Protein AF-0000000076683425 (afdb_homodimer)

pLDDT: mean 93.05, std 12.5, range [27.7, 98.88]

Radius of gyration: 21.86 Å; Cα contacts (8 Å, |Δi|>4): 918; chains: 2; bounding box: 67×60×45 Å

Foldseek 3Di:
DPPPVVPPPPQDPVRVVVVVCLVPQDDDPLLVVLQVVCVVVVHDAFGSVVLQVLLVLLLVLQPPDDDAEEEEEEGLSLQNNVVSNVNNHDLRAAYEYEALDVVSVVSNVVSCVVVVNDCVRYHYDNDHQLVCLQVADFQHYQEYEDEDQLQCLVSNCVSCVRNHHQQHKYKHQQLCVLVCLVPPVDDDPRSVSSVVNVVVVPVDPQWDWDWDPGRSIMIMITGD/DPPPVVPPPPQDPVRVVVVVCLVPQDDDPLLVVLQVVCVVVVFDAFTSVVLQVLLVLLLVLQPPDPDAEEEEEEGLSLQNSVVSNVNNHDLRAAYEYEALDVVSVVSNVVSCVVVVNDCVRYHYDNDHQLVCLQVADFQHYQEYEDADQLQCLVSNCVSCVRNHHQQHKYKHQQLCVLVCLVPPVDDDPRSVSSVVNVVVVPVDPQWDWDWDPGRSIMIMITGD

Nearest PDB structures (foldseek):
  3dr5-assembly1_A-2  TM=9.544E-01  e=5.407E-27  Corynebacterium glutamicum
  5x7f-assembly1_A-2  TM=9.472E-01  e=1.897E-19  Mycobacterium tuberculosis H37Rv
  2avd-assembly1_B  TM=8.704E-01  e=2.324E-13  Homo sapiens
  4pca-assembly2_B  TM=8.537E-01  e=5.238E-12  Anaplasma phagocytophilum str. HGE1
  3tfw-assembly1_B-2  TM=8.053E-01  e=3.882E-12  Klebsiella pneumoniae subsp. pneumoniae MGH 78578

Structure (mmCIF, N/CA/C/O backbone):
data_AF-0000000076683425-model_v1
#
loop_
_entity.id
_entity.type
_entity.pdbx_description
1 polymer Methyltransferase
#
loop_
_atom_site.group_PDB
_atom_site.id
_atom_site.type_symbol
_atom_site.label_atom_id
_atom_site.label_alt_id
_atom_site.label_comp_id
_atom_site.label_asym_id
_atom_site.label_entity_id
_atom_site.label_seq_id
_atom_site.pdbx_PDB_ins_code
_atom_site.Cartn_x
_atom_site.Cartn_y
_atom_site.Cartn_z
_atom_site.occupancy
_atom_site.B_iso_or_equiv
_atom_site.auth_seq_id
_atom_site.auth_comp_id
_atom_site.auth_asym_id
_atom_site.auth_atom_id
_atom_site.pdbx_PDB_model_num
ATOM 1 N N . MET A 1 1 ? 45.094 -13.312 11.539 1 27.7 1 MET A N 1
ATOM 2 C CA . MET A 1 1 ? 43.656 -13.242 11.758 1 27.7 1 MET A CA 1
ATOM 3 C C . MET A 1 1 ? 43.062 -12.031 11.055 1 27.7 1 MET A C 1
ATOM 5 O O . MET A 1 1 ? 43.281 -10.891 11.469 1 27.7 1 MET A O 1
ATOM 9 N N . SER A 1 2 ? 43.031 -12.062 9.648 1 34.56 2 SER A N 1
ATOM 10 C CA . SER A 1 2 ? 42.625 -11.047 8.68 1 34.56 2 SER A CA 1
ATOM 11 C C . SER A 1 2 ? 41.188 -10.57 8.914 1 34.56 2 SER A C 1
ATOM 13 O O . SER A 1 2 ? 40.25 -11.375 8.883 1 34.56 2 SER A O 1
ATOM 15 N N . ASP A 1 3 ? 41 -9.578 9.742 1 36.38 3 ASP A N 1
ATOM 16 C CA . ASP A 1 3 ? 39.75 -8.891 10 1 36.38 3 ASP A CA 1
ATOM 17 C C . ASP A 1 3 ? 39.125 -8.383 8.695 1 36.38 3 ASP A C 1
ATOM 19 O O . ASP A 1 3 ? 39.625 -7.426 8.102 1 36.38 3 ASP A O 1
ATOM 23 N N . THR A 1 4 ? 38.781 -9.32 7.703 1 32.97 4 THR A N 1
ATOM 24 C CA . THR A 1 4 ? 37.969 -8.93 6.551 1 32.97 4 THR A CA 1
ATOM 25 C C . THR A 1 4 ? 36.812 -8.047 6.984 1 32.97 4 THR A C 1
ATOM 27 O O . THR A 1 4 ? 35.812 -8.547 7.512 1 32.97 4 THR A O 1
ATOM 30 N N . SER A 1 5 ? 37.094 -6.887 7.582 1 37.28 5 SER A N 1
ATOM 31 C CA . SER A 1 5 ? 36.094 -5.832 7.746 1 37.28 5 SER A CA 1
ATOM 32 C C . SER A 1 5 ? 35.219 -5.684 6.5 1 37.28 5 SER A C 1
ATOM 34 O O . SER A 1 5 ? 35.688 -5.211 5.465 1 37.28 5 SER A O 1
ATOM 36 N N . SER A 1 6 ? 34.406 -6.688 6.07 1 38.97 6 SER A N 1
ATOM 37 C CA . SER A 1 6 ? 33.438 -6.605 4.977 1 38.97 6 SER A CA 1
ATOM 38 C C . SER A 1 6 ? 32.781 -5.23 4.91 1 38.97 6 SER A C 1
ATOM 40 O O . SER A 1 6 ? 32.125 -4.809 5.859 1 38.97 6 SER A O 1
ATOM 42 N N . SER A 1 7 ? 33.219 -4.25 4.406 1 40.5 7 SER A N 1
ATOM 43 C CA . SER A 1 7 ? 32.875 -2.877 4.082 1 40.5 7 SER A CA 1
ATOM 44 C C . SER A 1 7 ? 31.453 -2.809 3.5 1 40.5 7 SER A C 1
ATOM 46 O O . SER A 1 7 ? 31.281 -2.814 2.279 1 40.5 7 SER A O 1
ATOM 48 N N . SER A 1 8 ? 30.422 -3.518 4.043 1 48.5 8 SER A N 1
ATOM 49 C CA . SER A 1 8 ? 29.078 -3.42 3.518 1 48.5 8 SER A CA 1
ATOM 50 C C . SER A 1 8 ? 28.625 -1.966 3.396 1 48.5 8 SER A C 1
ATOM 52 O O . SER A 1 8 ? 28.875 -1.16 4.297 1 48.5 8 SER A O 1
ATOM 54 N N . SER A 1 9 ? 28.641 -1.441 2.301 1 58.06 9 SER A N 1
ATOM 55 C CA . SER A 1 9 ? 28.156 -0.101 1.986 1 58.06 9 SER A CA 1
ATOM 56 C C . SER A 1 9 ? 27.031 0.313 2.92 1 58.06 9 SER A C 1
ATOM 58 O O . SER A 1 9 ? 26.188 -0.508 3.277 1 58.06 9 SER A O 1
ATOM 60 N N . PRO A 1 10 ? 27.156 1.441 3.656 1 67.38 10 PRO A N 1
ATOM 61 C CA . PRO A 1 10 ? 26.141 1.925 4.598 1 67.38 10 PRO A CA 1
ATOM 62 C C . PRO A 1 10 ? 24.719 1.801 4.051 1 67.38 10 PRO A C 1
ATOM 64 O O . PRO A 1 10 ? 24.484 2.064 2.867 1 67.38 10 PRO A O 1
ATOM 67 N N . LEU A 1 11 ? 23.891 1.021 4.73 1 78.12 11 LEU A N 1
ATOM 68 C CA . LEU A 1 11 ? 22.469 0.878 4.406 1 78.12 11 LEU A CA 1
ATOM 69 C C . LEU A 1 11 ? 21.828 2.24 4.164 1 78.12 11 LEU A C 1
ATOM 71 O O . LEU A 1 11 ? 22.094 3.193 4.902 1 78.12 11 LEU A O 1
ATOM 75 N N . THR A 1 12 ? 21.156 2.375 2.975 1 91.44 12 THR A N 1
ATOM 76 C CA . THR A 1 12 ? 20.359 3.58 2.787 1 91.44 12 THR A CA 1
ATOM 77 C C . THR A 1 12 ? 19.203 3.615 3.773 1 91.44 12 THR A C 1
ATOM 79 O O . THR A 1 12 ? 18.891 2.611 4.418 1 91.44 12 THR A O 1
ATOM 82 N N . ALA A 1 13 ? 18.578 4.789 3.984 1 92.81 13 ALA A N 1
ATOM 83 C CA . ALA A 1 13 ? 17.391 4.93 4.824 1 92.81 13 ALA A CA 1
ATOM 84 C C . ALA A 1 13 ? 16.297 3.969 4.387 1 92.81 13 ALA A C 1
ATOM 86 O O . ALA A 1 13 ? 15.625 3.361 5.227 1 92.81 13 ALA A O 1
ATOM 87 N N . LEU A 1 14 ? 16.141 3.795 3.105 1 95 14 LEU A N 1
ATOM 88 C CA . LEU A 1 14 ? 15.133 2.893 2.564 1 95 14 LEU A CA 1
ATOM 89 C C . LEU A 1 14 ? 15.438 1.446 2.943 1 95 14 LEU A C 1
ATOM 91 O O . LEU A 1 14 ? 14.547 0.708 3.363 1 95 14 LEU A O 1
ATOM 95 N N . ASP A 1 15 ? 16.703 1.072 2.828 1 95.81 15 ASP A N 1
ATOM 96 C CA . ASP A 1 15 ? 17.109 -0.28 3.201 1 95.81 15 ASP A CA 1
ATOM 97 C C . ASP A 1 15 ? 16.859 -0.537 4.688 1 95.81 15 ASP A C 1
ATOM 99 O O . ASP A 1 15 ? 16.453 -1.633 5.074 1 95.81 15 ASP A O 1
ATOM 103 N N . ALA A 1 16 ? 17.172 0.478 5.445 1 95.69 16 ALA A N 1
ATOM 104 C CA . ALA A 1 16 ? 16.969 0.351 6.887 1 95.69 16 ALA A CA 1
ATOM 105 C C . ALA A 1 16 ? 15.5 0.117 7.219 1 95.69 16 ALA A C 1
ATOM 107 O O . ALA A 1 16 ? 15.172 -0.718 8.062 1 95.69 16 ALA A O 1
ATOM 108 N N . VAL A 1 17 ? 14.594 0.808 6.582 1 97.75 17 VAL A N 1
ATOM 109 C CA . VAL A 1 17 ? 13.156 0.637 6.793 1 97.75 17 VAL A CA 1
ATOM 110 C C . VAL A 1 17 ? 12.75 -0.789 6.43 1 97.75 17 VAL A C 1
ATOM 112 O O . VAL A 1 17 ? 12.078 -1.468 7.215 1 97.75 17 VAL A O 1
ATOM 115 N N . VAL A 1 18 ? 13.172 -1.247 5.309 1 97.81 18 VAL A N 1
ATOM 116 C CA . VAL A 1 18 ? 12.781 -2.564 4.816 1 97.81 18 VAL A CA 1
ATOM 117 C C . VAL A 1 18 ? 13.312 -3.645 5.758 1 97.81 18 VAL A C 1
ATOM 119 O O . VAL A 1 18 ? 12.586 -4.582 6.105 1 97.81 18 VAL A O 1
ATOM 122 N N . GLN A 1 19 ? 14.562 -3.523 6.117 1 96.75 19 GLN A N 1
ATOM 123 C CA . GLN A 1 19 ? 15.156 -4.488 7.043 1 96.75 19 GLN A CA 1
ATOM 124 C C . GLN A 1 19 ? 14.383 -4.535 8.359 1 96.75 19 GLN A C 1
ATOM 126 O O . GLN A 1 19 ? 14.062 -5.613 8.859 1 96.75 19 GLN A O 1
ATOM 131 N N . HIS A 1 20 ? 14.07 -3.393 8.875 1 97.56 20 HIS A N 1
ATOM 132 C CA . HIS A 1 20 ? 13.336 -3.307 10.133 1 97.56 20 HIS A CA 1
ATOM 133 C C . HIS A 1 20 ? 11.953 -3.945 10.016 1 97.56 20 HIS A C 1
ATOM 135 O O . HIS A 1 20 ? 11.562 -4.754 10.852 1 97.56 20 HIS A O 1
ATOM 141 N N . VAL A 1 21 ? 11.242 -3.611 9 1 98.38 21 VAL A N 1
ATOM 142 C CA . VAL A 1 21 ? 9.875 -4.082 8.805 1 98.38 21 VAL A CA 1
ATOM 143 C C . VAL A 1 21 ? 9.867 -5.598 8.641 1 98.38 21 VAL A C 1
ATOM 145 O O . VAL A 1 21 ? 9.07 -6.293 9.281 1 98.38 21 VAL A O 1
ATOM 148 N N . ASN A 1 22 ? 10.781 -6.117 7.844 1 98.06 22 ASN A N 1
ATOM 149 C CA . ASN A 1 22 ? 10.805 -7.559 7.637 1 98.06 22 ASN A CA 1
ATOM 150 C C . ASN A 1 22 ? 11.195 -8.305 8.914 1 98.06 22 ASN A C 1
ATOM 152 O O . ASN A 1 22 ? 10.695 -9.398 9.172 1 98.06 22 ASN A O 1
ATOM 156 N N . ALA A 1 23 ? 12.016 -7.711 9.672 1 96.94 23 ALA A N 1
ATOM 157 C CA . ALA A 1 23 ? 12.492 -8.359 10.891 1 96.94 23 ALA A CA 1
ATOM 158 C C . ALA A 1 23 ? 11.422 -8.359 11.977 1 96.94 23 ALA A C 1
ATOM 160 O O . ALA A 1 23 ? 11.398 -9.234 12.844 1 96.94 23 ALA A O 1
ATOM 161 N N . THR A 1 24 ? 10.445 -7.418 11.891 1 97.38 24 THR A N 1
ATOM 162 C CA . THR A 1 24 ? 9.578 -7.215 13.047 1 97.38 24 THR A CA 1
ATOM 163 C C . THR A 1 24 ? 8.117 -7.477 12.68 1 97.38 24 THR A C 1
ATOM 165 O O . THR A 1 24 ? 7.238 -7.391 13.539 1 97.38 24 THR A O 1
ATOM 168 N N . THR A 1 25 ? 7.809 -7.758 11.453 1 97.56 25 THR A N 1
ATOM 169 C CA . THR A 1 25 ? 6.445 -8.109 11.055 1 97.56 25 THR A CA 1
ATOM 170 C C . THR A 1 25 ? 6.09 -9.516 11.547 1 97.56 25 THR A C 1
ATOM 172 O O . THR A 1 25 ? 6.77 -10.484 11.219 1 97.56 25 THR A O 1
ATOM 175 N N . PRO A 1 26 ? 5.074 -9.602 12.32 1 94.62 26 PRO A N 1
ATOM 176 C CA . PRO A 1 26 ? 4.688 -10.922 12.812 1 94.62 26 PRO A CA 1
ATOM 177 C C . PRO A 1 26 ? 4.266 -11.875 11.695 1 94.62 26 PRO A C 1
ATOM 179 O O . PRO A 1 26 ? 3.643 -11.445 10.719 1 94.62 26 PRO A O 1
ATOM 182 N N . GLN A 1 27 ? 4.684 -13.094 11.867 1 94.5 27 GLN A N 1
ATOM 183 C CA . GLN A 1 27 ? 4.277 -14.156 10.961 1 94.5 27 GLN A CA 1
ATOM 184 C C . GLN A 1 27 ? 3.621 -15.305 11.719 1 94.5 27 GLN A C 1
ATOM 186 O O . GLN A 1 27 ? 4.09 -15.695 12.789 1 94.5 27 GLN A O 1
ATOM 191 N N . SER A 1 28 ? 2.541 -15.844 11.164 1 95 28 SER A N 1
ATOM 192 C CA . SER A 1 28 ? 1.916 -17.016 11.773 1 95 28 SER A CA 1
ATOM 193 C C . SER A 1 28 ? 2.803 -18.25 11.641 1 95 28 SER A C 1
ATOM 195 O O . SER A 1 28 ? 3.684 -18.297 10.773 1 95 28 SER A O 1
ATOM 197 N N . ASP A 1 29 ? 2.512 -19.234 12.445 1 96.44 29 ASP A N 1
ATOM 198 C CA . ASP A 1 29 ? 3.244 -20.484 12.352 1 96.44 29 ASP A CA 1
ATOM 199 C C . ASP A 1 29 ? 3.045 -21.141 10.984 1 96.44 29 ASP A C 1
ATOM 201 O O . ASP A 1 29 ? 3.982 -21.719 10.422 1 96.44 29 ASP A O 1
ATOM 205 N N . ALA A 1 30 ? 1.795 -21.062 10.523 1 96.94 30 ALA A N 1
ATOM 206 C CA . ALA A 1 30 ? 1.482 -21.672 9.234 1 96.94 30 ALA A CA 1
ATOM 207 C C . ALA A 1 30 ? 2.309 -21.031 8.117 1 96.94 30 ALA A C 1
ATOM 209 O O . ALA A 1 30 ? 2.85 -21.734 7.262 1 96.94 30 ALA A O 1
ATOM 210 N N . ILE A 1 31 ? 2.471 -19.734 8.156 1 97.62 31 ILE A N 1
ATOM 211 C CA . ILE A 1 31 ? 3.262 -19.031 7.148 1 97.62 31 ILE A CA 1
ATOM 212 C C . ILE A 1 31 ? 4.734 -19.406 7.297 1 97.62 31 ILE A C 1
ATOM 214 O O . ILE A 1 31 ? 5.414 -19.672 6.309 1 97.62 31 ILE A O 1
ATOM 218 N N . GLY A 1 32 ? 5.227 -19.438 8.531 1 97.25 32 GLY A N 1
ATOM 219 C CA . GLY A 1 32 ? 6.605 -19.844 8.766 1 97.25 32 GLY A CA 1
ATOM 220 C C . GLY A 1 32 ? 6.93 -21.219 8.195 1 97.25 32 GLY A C 1
ATOM 221 O O . GLY A 1 32 ? 7.957 -21.391 7.535 1 97.25 32 GLY A O 1
ATOM 222 N N . ARG A 1 33 ? 6.047 -22.172 8.375 1 96.94 33 ARG A N 1
ATOM 223 C CA . ARG A 1 33 ? 6.238 -23.516 7.859 1 96.94 33 ARG A CA 1
ATOM 224 C C . ARG A 1 33 ? 6.227 -23.531 6.336 1 96.94 33 ARG A C 1
ATOM 226 O O . ARG A 1 33 ? 7.031 -24.234 5.711 1 96.94 33 ARG A O 1
ATOM 233 N N . ALA A 1 34 ? 5.27 -22.797 5.801 1 97.31 34 ALA A N 1
ATOM 234 C CA . ALA A 1 34 ? 5.172 -22.734 4.344 1 97.31 34 ALA A CA 1
ATOM 235 C C . ALA A 1 34 ? 6.438 -22.141 3.736 1 97.31 34 ALA A C 1
ATOM 237 O O . ALA A 1 34 ? 6.918 -22.609 2.699 1 97.31 34 ALA A O 1
ATOM 238 N N . VAL A 1 35 ? 7.004 -21.141 4.328 1 97.38 35 VAL A N 1
ATOM 239 C CA . VAL A 1 35 ? 8.227 -20.484 3.861 1 97.38 35 VAL A CA 1
ATOM 240 C C . VAL A 1 35 ? 9.391 -21.469 3.912 1 97.38 35 VAL A C 1
ATOM 242 O O . VAL A 1 35 ? 10.188 -21.547 2.973 1 97.38 35 VAL A O 1
ATOM 245 N N . GLU A 1 36 ? 9.477 -22.188 4.988 1 96.44 36 GLU A N 1
ATOM 246 C CA . GLU A 1 36 ? 10.531 -23.188 5.125 1 96.44 36 GLU A CA 1
ATOM 247 C C . GLU A 1 36 ? 10.422 -24.25 4.047 1 96.44 36 GLU A C 1
ATOM 249 O O . GLU A 1 36 ? 11.422 -24.641 3.438 1 96.44 36 GLU A O 1
ATOM 254 N N . SER A 1 37 ? 9.172 -24.719 3.848 1 95.31 37 SER A N 1
ATOM 255 C CA . SER A 1 37 ? 8.945 -25.719 2.801 1 95.31 37 SER A CA 1
ATOM 256 C C . SER A 1 37 ? 9.336 -25.172 1.431 1 95.31 37 SER A C 1
ATOM 258 O O . SER A 1 37 ? 9.992 -25.859 0.646 1 95.31 37 SER A O 1
ATOM 260 N N . ALA A 1 38 ? 8.906 -23.953 1.151 1 95.94 38 ALA A N 1
ATOM 261 C CA . ALA A 1 38 ? 9.242 -23.312 -0.124 1 95.94 38 ALA A CA 1
ATOM 262 C C . ALA A 1 38 ? 10.758 -23.25 -0.319 1 95.94 38 ALA A C 1
ATOM 264 O O . ALA A 1 38 ? 11.266 -23.516 -1.412 1 95.94 38 ALA A O 1
ATOM 265 N N . ARG A 1 39 ? 11.445 -22.891 0.716 1 95.44 39 ARG A N 1
ATOM 266 C CA . ARG A 1 39 ? 12.906 -22.812 0.674 1 95.44 39 ARG A CA 1
ATOM 267 C C . ARG A 1 39 ? 13.523 -24.156 0.336 1 95.44 39 ARG A C 1
ATOM 269 O O . ARG A 1 39 ? 14.445 -24.25 -0.481 1 95.44 39 ARG A O 1
ATOM 276 N N . GLU A 1 40 ? 13.055 -25.156 0.92 1 95.06 40 GLU A N 1
ATOM 277 C CA . GLU A 1 40 ? 13.539 -26.516 0.686 1 95.06 40 GLU A CA 1
ATOM 278 C C . GLU A 1 40 ? 13.383 -26.906 -0.778 1 95.06 40 GLU A C 1
ATOM 280 O O . GLU A 1 40 ? 14.219 -27.625 -1.327 1 95.06 40 GLU A O 1
ATOM 285 N N . TYR A 1 41 ? 12.359 -26.422 -1.374 1 93.31 41 TYR A N 1
ATOM 286 C CA . TYR A 1 41 ? 12.062 -26.797 -2.748 1 93.31 41 TYR A CA 1
ATOM 287 C C . TYR A 1 41 ? 12.578 -25.75 -3.73 1 93.31 41 TYR A C 1
ATOM 289 O O . TYR A 1 41 ? 12.328 -25.859 -4.938 1 93.31 41 TYR A O 1
ATOM 297 N N . GLY A 1 42 ? 13.211 -24.734 -3.223 1 93.94 42 GLY A N 1
ATOM 298 C CA . GLY A 1 42 ? 13.805 -23.703 -4.07 1 93.94 42 GLY A CA 1
ATOM 299 C C . GLY A 1 42 ? 12.781 -22.781 -4.707 1 93.94 42 GLY A C 1
ATOM 300 O O . GLY A 1 42 ? 12.984 -22.312 -5.824 1 93.94 42 GLY A O 1
ATOM 301 N N . VAL A 1 43 ? 11.664 -22.641 -4.023 1 94.38 43 VAL A N 1
ATOM 302 C CA . VAL A 1 43 ? 10.594 -21.781 -4.531 1 94.38 43 VAL A CA 1
ATOM 303 C C . VAL A 1 43 ? 10.656 -20.422 -3.859 1 94.38 43 VAL A C 1
ATOM 305 O O . VAL A 1 43 ? 10.703 -20.328 -2.631 1 94.38 43 VAL A O 1
ATOM 308 N N . ALA A 1 44 ? 10.719 -19.359 -4.668 1 94.69 44 ALA A N 1
ATOM 309 C CA . ALA A 1 44 ? 10.75 -18 -4.125 1 94.69 44 ALA A CA 1
ATOM 310 C C . ALA A 1 44 ? 9.398 -17.609 -3.527 1 94.69 44 ALA A C 1
ATOM 312 O O . ALA A 1 44 ? 8.352 -17.969 -4.07 1 94.69 44 ALA A O 1
ATOM 313 N N . VAL A 1 45 ? 9.484 -16.906 -2.424 1 97.31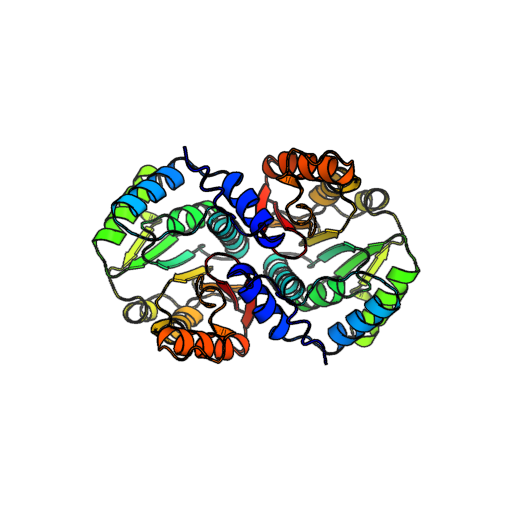 45 VAL A N 1
ATOM 314 C CA . VAL A 1 45 ? 8.273 -16.453 -1.757 1 97.31 45 VAL A CA 1
ATOM 315 C C . VAL A 1 45 ? 8.398 -14.977 -1.399 1 97.31 45 VAL A C 1
ATOM 317 O O . VAL A 1 45 ? 9.508 -14.445 -1.338 1 97.31 45 VAL A O 1
ATOM 320 N N . PRO A 1 46 ? 7.297 -14.258 -1.239 1 97.81 46 PRO A N 1
ATOM 321 C CA . PRO A 1 46 ? 7.383 -12.867 -0.779 1 97.81 46 PRO A CA 1
ATOM 322 C C . PRO A 1 46 ? 7.934 -12.75 0.642 1 97.81 46 PRO A C 1
ATOM 324 O O . PRO A 1 46 ? 7.805 -13.688 1.435 1 97.81 46 PRO A O 1
ATOM 327 N N . ASP A 1 47 ? 8.555 -11.617 0.896 1 97.75 47 ASP A N 1
ATOM 328 C CA . ASP A 1 47 ? 9.008 -11.359 2.258 1 97.75 47 ASP A CA 1
ATOM 329 C C . ASP A 1 47 ? 7.844 -10.961 3.16 1 97.75 47 ASP A C 1
ATOM 331 O O . ASP A 1 47 ? 6.707 -10.836 2.699 1 97.75 47 ASP A O 1
ATOM 335 N N . ALA A 1 48 ? 8.07 -10.82 4.441 1 98.12 48 ALA A N 1
ATOM 336 C CA . ALA A 1 48 ? 7.035 -10.57 5.445 1 98.12 48 ALA A CA 1
ATOM 337 C C . ALA A 1 48 ? 6.305 -9.266 5.168 1 98.12 48 ALA A C 1
ATOM 339 O O . ALA A 1 48 ? 5.086 -9.18 5.344 1 98.12 48 ALA A O 1
ATOM 340 N N . MET A 1 49 ? 7.035 -8.242 4.754 1 98.31 49 MET A N 1
ATOM 341 C CA . MET A 1 49 ? 6.461 -6.938 4.43 1 98.31 49 MET A CA 1
ATOM 342 C C . MET A 1 49 ? 5.445 -7.059 3.299 1 98.31 49 MET A C 1
ATOM 344 O O . MET A 1 49 ? 4.316 -6.586 3.422 1 98.31 49 MET A O 1
ATOM 348 N N . THR A 1 50 ? 5.848 -7.711 2.246 1 98.5 50 THR A N 1
ATOM 349 C CA . THR A 1 50 ? 4.961 -7.93 1.11 1 98.5 50 THR A CA 1
ATOM 350 C C . THR A 1 50 ? 3.748 -8.766 1.526 1 98.5 50 THR A C 1
ATOM 352 O O . THR A 1 50 ? 2.619 -8.469 1.129 1 98.5 50 THR A O 1
ATOM 355 N N . GLY A 1 51 ? 3.965 -9.773 2.334 1 98.56 51 GLY A N 1
ATOM 356 C CA . GLY A 1 51 ? 2.871 -10.594 2.822 1 98.56 51 GLY A CA 1
ATOM 357 C C . GLY A 1 51 ? 1.838 -9.812 3.609 1 98.56 51 GLY A C 1
ATOM 358 O O . GLY A 1 51 ? 0.635 -9.953 3.377 1 98.56 51 GLY A O 1
ATOM 359 N N . ALA A 1 52 ? 2.283 -9 4.5 1 98.19 52 ALA A N 1
ATOM 360 C CA . ALA A 1 52 ? 1.375 -8.18 5.305 1 98.19 52 ALA A CA 1
ATOM 361 C C . ALA A 1 52 ? 0.57 -7.23 4.422 1 98.19 52 ALA A C 1
ATOM 363 O O . ALA A 1 52 ? -0.622 -7.016 4.652 1 98.19 52 ALA A O 1
ATOM 364 N N . PHE A 1 53 ? 1.245 -6.711 3.471 1 98.56 53 PHE A N 1
ATOM 365 C CA . PHE A 1 53 ? 0.58 -5.84 2.508 1 98.56 53 PHE A CA 1
ATOM 366 C C . PHE A 1 53 ? -0.53 -6.586 1.779 1 98.56 53 PHE A C 1
ATOM 368 O O . PHE A 1 53 ? -1.646 -6.078 1.649 1 98.56 53 PHE A O 1
ATOM 375 N N . LEU A 1 54 ? -0.261 -7.766 1.343 1 98.44 54 LEU A N 1
ATOM 376 C CA . LEU A 1 54 ? -1.243 -8.57 0.628 1 98.44 54 LEU A CA 1
ATOM 377 C C . LEU A 1 54 ? -2.449 -8.867 1.513 1 98.44 54 LEU A C 1
ATOM 379 O O . LEU A 1 54 ? -3.592 -8.789 1.058 1 98.44 54 LEU A O 1
ATOM 383 N N . THR A 1 55 ? -2.223 -9.227 2.727 1 97.5 55 THR A N 1
ATOM 384 C CA . THR A 1 55 ? -3.312 -9.492 3.658 1 97.5 55 THR A CA 1
ATOM 385 C C . THR A 1 55 ? -4.215 -8.273 3.805 1 97.5 55 THR A C 1
ATOM 387 O O . THR A 1 55 ? -5.438 -8.383 3.738 1 97.5 55 THR A O 1
ATOM 390 N N . ALA A 1 56 ? -3.576 -7.121 3.934 1 96.19 56 ALA A N 1
ATOM 391 C CA . ALA A 1 56 ? -4.344 -5.891 4.105 1 96.19 56 ALA A CA 1
ATOM 392 C C . ALA A 1 56 ? -5.133 -5.555 2.842 1 96.19 56 ALA A C 1
ATOM 394 O O . ALA A 1 56 ? -6.312 -5.195 2.916 1 96.19 56 ALA A O 1
ATOM 395 N N . MET A 1 57 ? -4.488 -5.68 1.711 1 95.75 57 MET A N 1
ATOM 396 C CA . MET A 1 57 ? -5.16 -5.391 0.446 1 95.75 57 MET A CA 1
ATOM 397 C C . MET A 1 57 ? -6.352 -6.316 0.238 1 95.75 57 MET A C 1
ATOM 399 O O . MET A 1 57 ? -7.41 -5.883 -0.217 1 95.75 57 MET A O 1
ATOM 403 N N . MET A 1 58 ? -6.164 -7.566 0.575 1 95.56 58 MET A N 1
ATOM 404 C CA . MET A 1 58 ? -7.254 -8.523 0.445 1 95.56 58 MET A CA 1
ATOM 405 C C . MET A 1 58 ? -8.43 -8.141 1.339 1 95.56 58 MET A C 1
ATOM 407 O O . MET A 1 58 ? -9.586 -8.195 0.911 1 95.56 58 MET A O 1
ATOM 411 N N . SER A 1 59 ? -8.102 -7.773 2.527 1 92.38 59 SER A N 1
ATOM 412 C CA . SER A 1 59 ? -9.148 -7.371 3.459 1 92.38 59 SER A CA 1
ATOM 413 C C . SER A 1 59 ? -9.914 -6.16 2.939 1 92.38 59 SER A C 1
ATOM 415 O O . SER A 1 59 ? -11.148 -6.117 3.014 1 92.38 59 SER A O 1
ATOM 417 N N . LEU A 1 60 ? -9.203 -5.223 2.383 1 91.06 60 LEU A N 1
ATOM 418 C CA . LEU A 1 60 ? -9.82 -4.012 1.86 1 91.06 60 LEU A CA 1
ATOM 419 C C . LEU A 1 60 ? -10.656 -4.32 0.622 1 91.06 60 LEU A C 1
ATOM 421 O O . LEU A 1 60 ? -11.781 -3.822 0.484 1 91.06 60 LEU A O 1
ATOM 425 N N . ALA A 1 61 ? -10.078 -5.16 -0.184 1 88.69 61 ALA A N 1
ATOM 426 C CA . ALA A 1 61 ? -10.758 -5.48 -1.438 1 88.69 61 ALA A CA 1
ATOM 427 C C . ALA A 1 61 ? -11.992 -6.344 -1.188 1 88.69 61 ALA A C 1
ATOM 429 O O . ALA A 1 61 ? -12.969 -6.27 -1.938 1 88.69 61 ALA A O 1
ATOM 430 N N . SER A 1 62 ? -11.93 -7.172 -0.206 1 82.62 62 SER A N 1
ATOM 431 C CA . SER A 1 62 ? -13.023 -8.102 0.049 1 82.62 62 SER A CA 1
ATOM 432 C C . SER A 1 62 ? -14.102 -7.465 0.926 1 82.62 62 SER A C 1
ATOM 434 O O . SER A 1 62 ? -15.203 -8 1.054 1 82.62 62 SER A O 1
ATOM 436 N N . ALA A 1 63 ? -13.68 -6.359 1.512 1 71.44 63 ALA A N 1
ATOM 437 C CA . ALA A 1 63 ? -14.617 -5.66 2.389 1 71.44 63 ALA A CA 1
ATOM 438 C C . ALA A 1 63 ? -15.812 -5.133 1.603 1 71.44 63 ALA A C 1
ATOM 440 O O . ALA A 1 63 ? -15.648 -4.535 0.535 1 71.44 63 ALA A O 1
ATOM 441 N N . ARG A 1 64 ? -16.953 -5.469 2.119 1 57.78 64 ARG A N 1
ATOM 442 C CA . ARG A 1 64 ? -18.266 -4.855 1.941 1 57.78 64 ARG A CA 1
ATOM 443 C C . ARG A 1 64 ? -18.812 -5.133 0.545 1 57.78 64 ARG A C 1
ATOM 445 O O . ARG A 1 64 ? -19.547 -4.316 -0.013 1 57.78 64 ARG A O 1
ATOM 452 N N . ARG A 1 65 ? -18.234 -6.172 -0.044 1 61.19 65 ARG A N 1
ATOM 453 C CA . ARG A 1 65 ? -18.812 -6.305 -1.381 1 61.19 65 ARG A CA 1
ATOM 454 C C . ARG A 1 65 ? -19.953 -7.305 -1.39 1 61.19 65 ARG A C 1
ATOM 456 O O . ARG A 1 65 ? -20.031 -8.18 -0.524 1 61.19 65 ARG A O 1
ATOM 463 N N . THR A 1 66 ? -20.906 -6.738 -2.025 1 62.25 66 THR A N 1
ATOM 464 C CA . THR A 1 66 ? -22 -7.656 -2.301 1 62.25 66 THR A CA 1
ATOM 465 C C . THR A 1 66 ? -21.5 -8.898 -3.035 1 62.25 66 THR A C 1
ATOM 467 O O . THR A 1 66 ? -20.578 -8.812 -3.846 1 62.25 66 THR A O 1
ATOM 470 N N . GLY A 1 67 ? -21.812 -10 -2.576 1 73.38 67 GLY A N 1
ATOM 471 C CA . GLY A 1 67 ? -21.438 -11.266 -3.195 1 73.38 67 GLY A CA 1
ATOM 472 C C . GLY A 1 67 ? -20.359 -12.016 -2.432 1 73.38 67 GLY A C 1
ATOM 473 O O . GLY A 1 67 ? -19.891 -11.539 -1.396 1 73.38 67 GLY A O 1
ATOM 474 N N . HIS A 1 68 ? -19.938 -13.117 -3.064 1 85.56 68 HIS A N 1
ATOM 475 C CA . HIS A 1 68 ? -18.953 -13.984 -2.42 1 85.56 68 HIS A CA 1
ATOM 476 C C . HIS A 1 68 ? -17.531 -13.477 -2.658 1 85.56 68 HIS A C 1
ATOM 478 O O . HIS A 1 68 ? -17.125 -13.281 -3.805 1 85.56 68 HIS A O 1
ATOM 484 N N . PRO A 1 69 ? -16.828 -13.188 -1.599 1 92.75 69 PRO A N 1
ATOM 485 C CA . PRO A 1 69 ? -15.438 -12.75 -1.775 1 92.75 69 PRO A CA 1
ATOM 486 C C . PRO A 1 69 ? -14.57 -13.812 -2.449 1 92.75 69 PRO A C 1
ATOM 488 O O . PRO A 1 69 ? -14.734 -15.008 -2.189 1 92.75 69 PRO A O 1
ATOM 491 N N . ALA A 1 70 ? -13.711 -13.398 -3.383 1 96.31 70 ALA A N 1
ATOM 492 C CA . ALA A 1 70 ? -12.898 -14.352 -4.129 1 96.31 70 ALA A CA 1
ATOM 493 C C . ALA A 1 70 ? -11.602 -13.711 -4.605 1 96.31 70 ALA A C 1
ATOM 495 O O . ALA A 1 70 ? -11.539 -12.5 -4.828 1 96.31 70 ALA A O 1
ATOM 496 N N . ALA A 1 71 ? -10.602 -14.523 -4.727 1 97.62 71 ALA A N 1
ATOM 497 C CA . ALA A 1 71 ? -9.305 -14.086 -5.242 1 97.62 71 ALA A CA 1
ATOM 498 C C . ALA A 1 71 ? -8.68 -15.156 -6.133 1 97.62 71 ALA A C 1
ATOM 500 O O . ALA A 1 71 ? -9.008 -16.344 -6.016 1 97.62 71 ALA A O 1
ATOM 501 N N . VAL A 1 72 ? -7.836 -14.742 -7.031 1 98.38 72 VAL A N 1
ATOM 502 C CA . VAL A 1 72 ? -7.047 -15.625 -7.891 1 98.38 72 VAL A CA 1
ATOM 503 C C . VAL A 1 72 ? -5.559 -15.391 -7.641 1 98.38 72 VAL A C 1
ATOM 505 O O . VAL A 1 72 ? -5.117 -14.25 -7.512 1 98.38 72 VAL A O 1
ATOM 508 N N . ILE A 1 73 ? -4.859 -16.469 -7.57 1 98.44 73 ILE A N 1
ATOM 509 C CA . ILE A 1 73 ? -3.406 -16.406 -7.492 1 98.44 73 ILE A CA 1
ATOM 510 C C . ILE A 1 73 ? -2.795 -17.172 -8.672 1 98.44 73 ILE A C 1
ATOM 512 O O . ILE A 1 73 ? -3.107 -18.344 -8.891 1 98.44 73 ILE A O 1
ATOM 516 N N . ALA A 1 74 ? -2 -16.484 -9.406 1 97.81 74 ALA A N 1
ATOM 517 C CA . ALA A 1 74 ? -1.071 -17.109 -10.352 1 97.81 74 ALA A CA 1
ATOM 518 C C . ALA A 1 74 ? 0.373 -16.938 -9.883 1 97.81 74 ALA A C 1
ATOM 520 O O . ALA A 1 74 ? 1.035 -15.961 -10.234 1 97.81 74 ALA A O 1
ATOM 521 N N . SER A 1 75 ? 0.835 -17.844 -9.078 1 95.31 75 SER A N 1
ATOM 522 C CA . SER A 1 75 ? 2.148 -17.719 -8.461 1 95.31 75 SER A CA 1
ATOM 523 C C . SER A 1 75 ? 2.742 -19.078 -8.133 1 95.31 75 SER A C 1
ATOM 525 O O . SER A 1 75 ? 2.027 -19.984 -7.684 1 95.31 75 SER A O 1
ATOM 527 N N . PRO A 1 76 ? 3.967 -19.203 -8.211 1 89.06 76 PRO A N 1
ATOM 528 C CA . PRO A 1 76 ? 4.652 -20.406 -7.746 1 89.06 76 PRO A CA 1
ATOM 529 C C . PRO A 1 76 ? 4.914 -20.406 -6.242 1 89.06 76 PRO A C 1
ATOM 531 O O . PRO A 1 76 ? 5.531 -21.328 -5.715 1 89.06 76 PRO A O 1
ATOM 534 N N . ALA A 1 77 ? 4.527 -19.516 -5.402 1 88.88 77 ALA A N 1
ATOM 535 C CA . ALA A 1 77 ? 4.98 -19.219 -4.051 1 88.88 77 ALA A CA 1
ATOM 536 C C . ALA A 1 77 ? 4.504 -20.266 -3.059 1 88.88 77 ALA A C 1
ATOM 538 O O . ALA A 1 77 ? 4.359 -20 -1.866 1 88.88 77 ALA A O 1
ATOM 539 N N . ALA A 1 78 ? 4.238 -21.469 -3.418 1 87.31 78 ALA A N 1
ATOM 540 C CA . ALA A 1 78 ? 4.098 -22.672 -2.594 1 87.31 78 ALA A CA 1
ATOM 541 C C . ALA A 1 78 ? 3.1 -22.438 -1.46 1 87.31 78 ALA A C 1
ATOM 543 O O . ALA A 1 78 ? 3.348 -22.828 -0.318 1 87.31 78 ALA A O 1
ATOM 544 N N . GLY A 1 79 ? 2.078 -21.688 -1.66 1 96.75 79 GLY A N 1
ATOM 545 C CA . GLY A 1 79 ? 1.03 -21.484 -0.671 1 96.75 79 GLY A CA 1
ATOM 546 C C . GLY A 1 79 ? 1.251 -20.25 0.188 1 96.75 79 GLY A C 1
ATOM 547 O O . GLY A 1 79 ? 0.335 -19.797 0.878 1 96.75 79 GLY A O 1
ATOM 548 N N . VAL A 1 80 ? 2.467 -19.672 0.213 1 98.31 80 VAL A N 1
ATOM 549 C CA . VAL A 1 80 ? 2.773 -18.531 1.065 1 98.31 80 VAL A CA 1
ATOM 550 C C . VAL A 1 80 ? 1.87 -17.359 0.698 1 98.31 80 VAL A C 1
ATOM 552 O O . VAL A 1 80 ? 1.229 -16.766 1.568 1 98.31 80 VAL A O 1
ATOM 555 N N . VAL A 1 81 ? 1.777 -17.078 -0.581 1 98.44 81 VAL A N 1
ATOM 556 C CA . VAL A 1 81 ? 0.901 -16 -1.032 1 98.44 81 VAL A CA 1
ATOM 557 C C . VAL A 1 81 ? -0.544 -16.328 -0.657 1 98.44 81 VAL A C 1
ATOM 559 O O . VAL A 1 81 ? -1.272 -15.453 -0.172 1 98.44 81 VAL A O 1
ATOM 562 N N . GLY A 1 82 ? -0.923 -17.562 -0.877 1 98.38 82 GLY A N 1
ATOM 563 C CA . GLY A 1 82 ? -2.277 -17.984 -0.562 1 98.38 82 GLY A CA 1
ATOM 564 C C . GLY A 1 82 ? -2.631 -17.812 0.904 1 98.38 82 GLY A C 1
ATOM 565 O O . GLY A 1 82 ? -3.73 -17.359 1.235 1 98.38 82 GLY A O 1
ATOM 566 N N . LEU A 1 83 ? -1.732 -18.188 1.794 1 98.38 83 LEU A N 1
ATOM 567 C CA . LEU A 1 83 ? -1.978 -18.047 3.227 1 98.38 83 LEU A CA 1
ATOM 568 C C . LEU A 1 83 ? -2.176 -16.578 3.604 1 98.38 83 LEU A C 1
ATOM 570 O O . LEU A 1 83 ? -3.049 -16.266 4.414 1 98.38 83 LEU A O 1
ATOM 574 N N . HIS A 1 84 ? -1.379 -15.68 3.041 1 98.31 84 HIS A N 1
ATOM 575 C CA . HIS A 1 84 ? -1.545 -14.25 3.305 1 98.31 84 HIS A CA 1
ATOM 576 C C . HIS A 1 84 ? -2.898 -13.758 2.812 1 98.31 84 HIS A C 1
ATOM 578 O O . HIS A 1 84 ? -3.592 -13.023 3.523 1 98.31 84 HIS A O 1
ATOM 584 N N . LEU A 1 85 ? -3.279 -14.148 1.604 1 98 85 LEU A N 1
ATOM 585 C CA . LEU A 1 85 ? -4.555 -13.695 1.06 1 98 85 LEU A CA 1
ATOM 586 C C . LEU A 1 85 ? -5.723 -14.281 1.844 1 98 85 LEU A C 1
ATOM 588 O O . LEU A 1 85 ? -6.703 -13.586 2.121 1 98 85 LEU A O 1
ATOM 592 N N . MET A 1 86 ? -5.641 -15.547 2.234 1 97.06 86 MET A N 1
ATOM 593 C CA . MET A 1 86 ? -6.703 -16.188 3.01 1 97.06 86 MET A CA 1
ATOM 594 C C . MET A 1 86 ? -6.902 -15.477 4.344 1 97.06 86 MET A C 1
ATOM 596 O O . MET A 1 86 ? -8.031 -15.359 4.828 1 97.06 86 MET A O 1
ATOM 600 N N . ALA A 1 87 ? -5.797 -15 4.891 1 95.62 87 ALA A N 1
ATOM 601 C CA . ALA A 1 87 ? -5.867 -14.312 6.18 1 95.62 87 ALA A CA 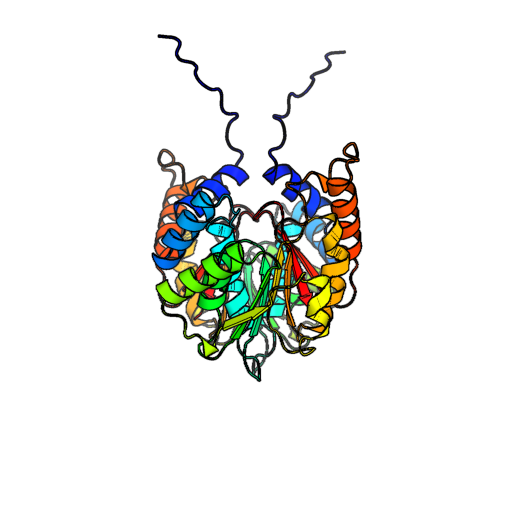1
ATOM 602 C C . ALA A 1 87 ? -6.676 -13.031 6.07 1 95.62 87 ALA A C 1
ATOM 604 O O . ALA A 1 87 ? -7.242 -12.562 7.062 1 95.62 87 ALA A O 1
ATOM 605 N N . GLY A 1 88 ? -6.707 -12.438 4.91 1 94.81 88 GLY A N 1
ATOM 606 C CA . GLY A 1 88 ? -7.477 -11.219 4.703 1 94.81 88 GLY A CA 1
ATOM 607 C C . GLY A 1 88 ? -8.836 -11.469 4.074 1 94.81 88 GLY A C 1
ATOM 608 O O . GLY A 1 88 ? -9.672 -10.57 4.012 1 94.81 88 GLY A O 1
ATOM 609 N N . LEU A 1 89 ? -9.023 -12.641 3.576 1 93.94 89 LEU A N 1
ATOM 610 C CA . LEU A 1 89 ? -10.258 -13.016 2.889 1 93.94 89 LEU A CA 1
ATOM 611 C C . LEU A 1 89 ? -11.359 -13.344 3.889 1 93.94 89 LEU A C 1
ATOM 613 O O . LEU A 1 89 ? -11.109 -14.008 4.902 1 93.94 89 LEU A O 1
ATOM 617 N N . ALA A 1 90 ? -12.555 -12.93 3.637 1 88.94 90 ALA A N 1
ATOM 618 C CA . ALA A 1 90 ? -13.688 -13.25 4.496 1 88.94 90 ALA A CA 1
ATOM 619 C C . ALA A 1 90 ? -13.867 -14.758 4.625 1 88.94 90 ALA A C 1
ATOM 621 O O . ALA A 1 90 ? -13.422 -15.523 3.766 1 88.94 90 ALA A O 1
ATOM 622 N N . ASP A 1 91 ? -14.617 -15.219 5.57 1 86.69 91 ASP A N 1
ATOM 623 C CA . ASP A 1 91 ? -14.719 -16.625 5.949 1 86.69 91 ASP A CA 1
ATOM 624 C C . ASP A 1 91 ? -15.398 -17.438 4.859 1 86.69 91 ASP A C 1
ATOM 626 O O . ASP A 1 91 ? -15.195 -18.656 4.762 1 86.69 91 ASP A O 1
ATOM 630 N N . ASP A 1 92 ? -16.062 -16.844 4.109 1 88.56 92 ASP A N 1
ATOM 631 C CA . ASP A 1 92 ? -16.781 -17.562 3.066 1 88.56 92 ASP A CA 1
ATOM 632 C C . ASP A 1 92 ? -16.141 -17.344 1.697 1 88.56 92 ASP A C 1
ATOM 634 O O . ASP A 1 92 ? -16.719 -17.703 0.67 1 88.56 92 ASP A O 1
ATOM 638 N N . GLY A 1 93 ? -15 -16.734 1.736 1 94.69 93 GLY A N 1
ATOM 639 C CA . GLY A 1 93 ? -14.336 -16.453 0.477 1 94.69 93 GLY A CA 1
ATOM 640 C C . GLY A 1 93 ? -13.617 -17.656 -0.103 1 94.69 93 GLY A C 1
ATOM 641 O O . GLY A 1 93 ? -13.312 -18.609 0.618 1 94.69 93 GLY A O 1
ATOM 642 N N . VAL A 1 94 ? -13.359 -17.641 -1.41 1 96.44 94 VAL A N 1
ATOM 643 C CA . VAL A 1 94 ? -12.711 -18.734 -2.117 1 96.44 94 VAL A CA 1
ATOM 644 C C . VAL A 1 94 ? -11.445 -18.234 -2.805 1 96.44 94 VAL A C 1
ATOM 646 O O . VAL A 1 94 ? -11.438 -17.141 -3.371 1 96.44 94 VAL A O 1
ATOM 649 N N . LEU A 1 95 ? -10.461 -19.016 -2.734 1 97.75 95 LEU A N 1
ATOM 650 C CA . LEU A 1 95 ? -9.18 -18.719 -3.381 1 97.75 95 LEU A CA 1
ATOM 651 C C . LEU A 1 95 ? -8.906 -19.703 -4.516 1 97.75 95 LEU A C 1
ATOM 653 O O . LEU A 1 95 ? -8.945 -20.922 -4.309 1 97.75 95 LEU A O 1
ATOM 657 N N . THR A 1 96 ? -8.703 -19.219 -5.68 1 98.12 96 THR A N 1
ATOM 658 C CA . THR A 1 96 ? -8.336 -20.016 -6.836 1 98.12 96 THR A CA 1
ATOM 659 C C . THR A 1 96 ? -6.836 -19.906 -7.109 1 98.12 96 THR A C 1
ATOM 661 O O . THR A 1 96 ? -6.32 -18.812 -7.344 1 98.12 96 THR A O 1
ATOM 664 N N . CYS A 1 97 ? -6.18 -21.016 -7.059 1 98.06 97 CYS A N 1
ATOM 665 C CA . CYS A 1 97 ? -4.746 -21.094 -7.301 1 98.06 97 CYS A CA 1
ATOM 666 C C . CYS A 1 97 ? -4.457 -21.688 -8.672 1 98.06 97 CYS A C 1
ATOM 668 O O . CYS A 1 97 ? -4.879 -22.812 -8.969 1 98.06 97 CYS A O 1
ATOM 670 N N . ILE A 1 98 ? -3.705 -20.938 -9.445 1 98 98 ILE A N 1
ATOM 671 C CA . ILE A 1 98 ? -3.352 -21.375 -10.789 1 98 98 ILE A CA 1
ATOM 672 C C . ILE A 1 98 ? -1.841 -21.578 -10.883 1 98 98 ILE A C 1
ATOM 674 O O . ILE A 1 98 ? -1.065 -20.641 -10.695 1 98 98 ILE A O 1
ATOM 678 N N . ASP A 1 99 ? -1.377 -22.734 -11.188 1 96.5 99 ASP A N 1
ATOM 679 C CA . ASP A 1 99 ? 0.021 -23.109 -11.398 1 96.5 99 ASP A CA 1
ATOM 680 C C . ASP A 1 99 ? 0.138 -24.422 -12.172 1 96.5 99 ASP A C 1
ATOM 682 O O . ASP A 1 99 ? -0.437 -25.438 -11.781 1 96.5 99 ASP A O 1
ATOM 686 N N . PRO A 1 100 ? 0.915 -24.422 -13.266 1 95.88 100 PRO A N 1
ATOM 687 C CA . PRO A 1 100 ? 1.03 -25.656 -14.047 1 95.88 100 PRO A CA 1
ATOM 688 C C . PRO A 1 100 ? 1.892 -26.703 -13.359 1 95.88 100 PRO A C 1
ATOM 690 O O . PRO A 1 100 ? 1.867 -27.875 -13.758 1 95.88 100 PRO A O 1
ATOM 693 N N . GLU A 1 101 ? 2.729 -26.281 -12.398 1 95.38 101 GLU A N 1
ATOM 694 C CA . GLU A 1 101 ? 3.605 -27.234 -11.719 1 95.38 101 GLU A CA 1
ATOM 695 C C . GLU A 1 101 ? 2.877 -27.938 -10.578 1 95.38 101 GLU A C 1
ATOM 697 O O . GLU A 1 101 ? 2.559 -27.312 -9.562 1 95.38 101 GLU A O 1
ATOM 702 N N . LEU A 1 102 ? 2.742 -29.234 -10.68 1 94.88 102 LEU A N 1
ATOM 703 C CA . LEU A 1 102 ? 1.999 -30.016 -9.703 1 94.88 102 LEU A CA 1
ATOM 704 C C . LEU A 1 102 ? 2.674 -29.984 -8.336 1 94.88 102 LEU A C 1
ATOM 706 O O . LEU A 1 102 ? 1.999 -30.016 -7.305 1 94.88 102 LEU A O 1
ATOM 710 N N . GLU A 1 103 ? 3.955 -29.875 -8.375 1 94.56 103 GLU A N 1
ATOM 711 C CA . GLU A 1 103 ? 4.688 -29.797 -7.113 1 94.56 103 GLU A CA 1
ATOM 712 C C . GLU A 1 103 ? 4.312 -28.547 -6.336 1 94.56 103 GLU A C 1
ATOM 714 O O . GLU A 1 103 ? 4.141 -28.594 -5.117 1 94.56 103 GLU A O 1
ATOM 719 N N . HIS A 1 104 ? 4.215 -27.391 -7.051 1 95.06 104 HIS A N 1
ATOM 720 C CA . HIS A 1 104 ? 3.803 -26.156 -6.41 1 95.06 104 HIS A CA 1
ATOM 721 C C . HIS A 1 104 ? 2.41 -26.281 -5.805 1 95.06 104 HIS A C 1
ATOM 723 O O . HIS A 1 104 ? 2.162 -25.797 -4.699 1 95.06 104 HIS A O 1
ATOM 729 N N . GLN A 1 105 ? 1.532 -26.922 -6.453 1 95.69 105 GLN A N 1
ATOM 730 C CA . GLN A 1 105 ? 0.169 -27.109 -5.965 1 95.69 105 GLN A CA 1
ATOM 731 C C . GLN A 1 105 ? 0.142 -28 -4.723 1 95.69 105 GLN A C 1
ATOM 733 O O . GLN A 1 105 ? -0.6 -27.719 -3.777 1 95.69 105 GLN A O 1
ATOM 738 N N . ALA A 1 106 ? 0.905 -29.047 -4.789 1 95.44 106 ALA A N 1
ATOM 739 C CA . ALA A 1 106 ? 0.976 -29.938 -3.639 1 95.44 106 ALA A CA 1
ATOM 740 C C . ALA A 1 106 ? 1.448 -29.203 -2.391 1 95.44 106 ALA A C 1
ATOM 742 O O . ALA A 1 106 ? 0.895 -29.375 -1.305 1 95.44 106 ALA A O 1
ATOM 743 N N . LEU A 1 107 ? 2.467 -28.359 -2.588 1 95.81 107 LEU A N 1
ATOM 744 C CA . LEU A 1 107 ? 2.98 -27.562 -1.48 1 95.81 107 LEU A CA 1
ATOM 745 C C . LEU A 1 107 ? 1.908 -26.625 -0.947 1 95.81 107 LEU A C 1
ATOM 747 O O . LEU A 1 107 ? 1.765 -26.469 0.267 1 95.81 107 LEU A O 1
ATOM 751 N N . ALA A 1 108 ? 1.188 -26 -1.85 1 97.44 108 ALA A N 1
ATOM 752 C CA . ALA A 1 108 ? 0.127 -25.078 -1.452 1 97.44 108 ALA A CA 1
ATOM 753 C C . ALA A 1 108 ? -0.977 -25.812 -0.691 1 97.44 108 ALA A C 1
ATOM 755 O O . ALA A 1 108 ? -1.436 -25.344 0.352 1 97.44 108 ALA A O 1
ATOM 756 N N . LYS A 1 109 ? -1.384 -26.969 -1.191 1 97.12 109 LYS A N 1
ATOM 757 C CA . LYS A 1 109 ? -2.41 -27.766 -0.528 1 97.12 109 LYS A CA 1
ATOM 758 C C . LYS A 1 109 ? -1.979 -28.156 0.883 1 97.12 109 LYS A C 1
ATOM 760 O O . LYS A 1 109 ? -2.771 -28.078 1.823 1 97.12 109 LYS A O 1
ATOM 765 N N . GLN A 1 110 ? -0.779 -28.547 0.961 1 96.31 110 GLN A N 1
ATOM 766 C CA . GLN A 1 110 ? -0.252 -28.906 2.273 1 96.31 110 GLN A CA 1
ATOM 767 C C . GLN A 1 110 ? -0.249 -27.703 3.215 1 96.31 110 GLN A C 1
ATOM 769 O O . GLN A 1 110 ? -0.639 -27.828 4.379 1 96.31 110 GLN A O 1
ATOM 774 N N . ALA A 1 111 ? 0.214 -26.531 2.756 1 97.75 111 ALA A N 1
ATOM 775 C CA . ALA A 1 111 ? 0.24 -25.312 3.564 1 97.75 111 ALA A CA 1
ATOM 776 C C . ALA A 1 111 ? -1.156 -24.953 4.066 1 97.75 111 ALA A C 1
ATOM 778 O O . ALA A 1 111 ? -1.331 -24.594 5.23 1 97.75 111 ALA A O 1
ATOM 779 N N . PHE A 1 112 ? -2.152 -25.094 3.201 1 98 112 PHE A N 1
ATOM 780 C CA . PHE A 1 112 ? -3.529 -24.781 3.564 1 98 112 PHE A CA 1
ATOM 781 C C . PHE A 1 112 ? -4.055 -25.766 4.594 1 98 112 PHE A C 1
ATOM 783 O O . PHE A 1 112 ? -4.719 -25.375 5.559 1 98 112 PHE A O 1
ATOM 790 N N . ARG A 1 113 ? -3.713 -27 4.344 1 96.56 113 ARG A N 1
ATOM 791 C CA . ARG A 1 113 ? -4.121 -28.031 5.297 1 96.56 113 ARG A CA 1
ATOM 792 C C . ARG A 1 113 ? -3.539 -27.75 6.68 1 96.56 113 ARG A C 1
ATOM 794 O O . ARG A 1 113 ? -4.254 -27.781 7.684 1 96.56 113 ARG A O 1
ATOM 801 N N . ASP A 1 114 ? -2.307 -27.422 6.684 1 95.75 114 ASP A N 1
ATOM 802 C CA . ASP A 1 114 ? -1.614 -27.141 7.941 1 95.75 114 ASP A CA 1
ATOM 803 C C . ASP A 1 114 ? -2.215 -25.938 8.648 1 95.75 114 ASP A C 1
ATOM 805 O O . ASP A 1 114 ? -2.189 -25.844 9.875 1 95.75 114 ASP A O 1
ATOM 809 N N . ALA A 1 115 ? -2.762 -25.031 7.898 1 97.06 115 ALA A N 1
ATOM 810 C CA . ALA A 1 115 ? -3.326 -23.797 8.445 1 97.06 115 ALA A CA 1
ATOM 811 C C . ALA A 1 115 ? -4.797 -23.984 8.812 1 97.06 115 ALA A C 1
ATOM 813 O O . ALA A 1 115 ? -5.434 -23.062 9.328 1 97.06 115 ALA A O 1
ATOM 814 N N . GLY A 1 116 ? -5.375 -25.094 8.445 1 96.62 116 GLY A N 1
ATOM 815 C CA . GLY A 1 116 ? -6.762 -25.375 8.781 1 96.62 116 GLY A CA 1
ATOM 816 C C . GLY A 1 116 ? -7.75 -24.734 7.824 1 96.62 116 GLY A C 1
ATOM 817 O O . GLY A 1 116 ? -8.906 -24.484 8.188 1 96.62 116 GLY A O 1
ATOM 818 N N . ILE A 1 117 ? -7.297 -24.406 6.652 1 97 117 ILE A N 1
ATOM 819 C CA . ILE A 1 117 ? -8.188 -23.828 5.656 1 97 117 ILE A CA 1
ATOM 820 C C . ILE A 1 117 ? -9.016 -24.922 5 1 97 117 ILE A C 1
ATOM 822 O O . ILE A 1 117 ? -8.469 -25.891 4.469 1 97 117 ILE A O 1
ATOM 826 N N . ARG A 1 118 ? -10.367 -24.828 5.004 1 96.44 118 ARG A N 1
ATOM 827 C CA . ARG A 1 118 ? -11.297 -25.828 4.492 1 96.44 118 ARG A CA 1
ATOM 828 C C . ARG A 1 118 ? -11.133 -26 2.986 1 96.44 118 ARG A C 1
ATOM 830 O O . ARG A 1 118 ? -10.945 -25.031 2.256 1 96.44 118 ARG A O 1
ATOM 837 N N . PRO A 1 119 ? -11.203 -27.141 2.523 1 95.69 119 PRO A N 1
ATOM 838 C CA . PRO A 1 119 ? -11 -27.438 1.101 1 95.69 119 PRO A CA 1
ATOM 839 C C . PRO A 1 119 ? -11.992 -26.688 0.203 1 95.69 119 PRO A C 1
ATOM 841 O O . PRO A 1 119 ? -11.656 -26.344 -0.932 1 95.69 119 PRO A O 1
ATOM 844 N N . ASN A 1 120 ? -13.172 -26.469 0.659 1 95.69 120 ASN A N 1
ATOM 845 C CA . ASN A 1 120 ? -14.188 -25.828 -0.167 1 95.69 120 ASN A CA 1
ATOM 846 C C . ASN A 1 120 ? -13.859 -24.359 -0.412 1 95.69 120 ASN A C 1
ATOM 848 O O . ASN A 1 120 ? -14.508 -23.703 -1.231 1 95.69 120 ASN A O 1
ATOM 852 N N . ARG A 1 121 ? -12.867 -23.844 0.274 1 96.69 121 ARG A N 1
ATOM 853 C CA . ARG A 1 121 ? -12.453 -22.453 0.085 1 96.69 121 ARG A CA 1
ATOM 854 C C . ARG A 1 121 ? -11.281 -22.359 -0.885 1 96.69 121 ARG A C 1
ATOM 856 O O . ARG A 1 121 ? -10.727 -21.281 -1.095 1 96.69 121 ARG A O 1
ATOM 863 N N . GLN A 1 122 ? -10.906 -23.516 -1.324 1 96.75 122 GLN A N 1
ATOM 864 C CA . GLN A 1 122 ? -9.742 -23.562 -2.203 1 96.75 122 GLN A CA 1
ATOM 865 C C . GLN A 1 122 ? -10.086 -24.234 -3.531 1 96.75 122 GLN A C 1
ATOM 867 O O . GLN A 1 122 ? -10.82 -25.234 -3.561 1 96.75 122 GLN A O 1
ATOM 872 N N . ARG A 1 123 ? -9.57 -23.703 -4.59 1 97 123 ARG A N 1
ATOM 873 C CA . ARG A 1 123 ? -9.641 -24.297 -5.922 1 97 123 ARG A CA 1
ATOM 874 C C . ARG A 1 123 ? -8.273 -24.281 -6.598 1 97 123 ARG A C 1
ATOM 876 O O . ARG A 1 123 ? -7.555 -23.281 -6.535 1 97 123 ARG A O 1
ATOM 883 N N . PHE A 1 124 ? -7.961 -25.359 -7.23 1 97.62 124 PHE A N 1
ATOM 884 C CA . PHE A 1 124 ? -6.672 -25.469 -7.906 1 97.62 124 PHE A CA 1
ATOM 885 C C . PHE A 1 124 ? -6.863 -25.766 -9.391 1 97.62 124 PHE A C 1
ATOM 887 O O . PHE A 1 124 ? -7.613 -26.672 -9.75 1 97.62 124 PHE A O 1
ATOM 894 N N . LEU A 1 125 ? -6.215 -25.031 -10.172 1 97.38 125 LEU A N 1
ATOM 895 C CA . LEU A 1 125 ? -6.195 -25.234 -11.617 1 97.38 125 LEU A CA 1
ATOM 896 C C . LEU A 1 125 ? -4.773 -25.484 -12.117 1 97.38 125 LEU A C 1
ATOM 898 O O . LEU A 1 125 ? -3.961 -24.562 -12.172 1 97.38 125 LEU A O 1
ATOM 902 N N . PRO A 1 126 ? -4.434 -26.734 -12.523 1 95.44 126 PRO A N 1
ATOM 903 C CA . PRO A 1 126 ? -3.088 -27.062 -12.992 1 95.44 126 PRO A CA 1
ATOM 904 C C . PRO A 1 126 ? -2.855 -26.672 -14.453 1 95.44 126 PRO A C 1
ATOM 906 O O . PRO A 1 126 ? -2.754 -27.531 -15.328 1 95.44 126 PRO A O 1
ATOM 909 N N . SER A 1 127 ? -2.762 -25.438 -14.789 1 95.44 127 SER A N 1
ATOM 910 C CA . SER A 1 127 ? -2.625 -24.859 -16.125 1 95.44 127 SER A CA 1
ATOM 911 C C . SER A 1 127 ? -1.814 -23.562 -16.094 1 95.44 127 SER A C 1
ATOM 913 O O . SER A 1 127 ? -1.692 -22.922 -15.039 1 95.44 127 SER A O 1
ATOM 915 N N . PRO A 1 128 ? -1.239 -23.25 -17.281 1 95.5 128 PRO A N 1
ATOM 916 C CA . PRO A 1 128 ? -0.708 -21.875 -17.375 1 95.5 128 PRO A CA 1
ATOM 917 C C . PRO A 1 128 ? -1.785 -20.812 -17.188 1 95.5 128 PRO A C 1
ATOM 919 O O . PRO A 1 128 ? -2.889 -20.953 -17.734 1 95.5 128 PRO A O 1
ATOM 922 N N . PRO A 1 129 ? -1.472 -19.797 -16.391 1 95.19 129 PRO A N 1
ATOM 923 C CA . PRO A 1 129 ? -2.494 -18.781 -16.094 1 95.19 129 PRO A CA 1
ATOM 924 C C . PRO A 1 129 ? -3.141 -18.219 -17.344 1 95.19 129 PRO A C 1
ATOM 926 O O . PRO A 1 129 ? -4.363 -18.078 -17.422 1 95.19 129 PRO A O 1
ATOM 929 N N . THR A 1 130 ? -2.379 -17.906 -18.375 1 95.44 130 THR A N 1
ATOM 930 C CA . THR A 1 130 ? -2.889 -17.25 -19.578 1 95.44 130 THR A CA 1
ATOM 931 C C . THR A 1 130 ? -3.807 -18.188 -20.359 1 95.44 130 THR A C 1
ATOM 933 O O . THR A 1 130 ? -4.578 -17.734 -21.203 1 95.44 130 THR A O 1
ATOM 936 N N . GLU A 1 131 ? -3.752 -19.453 -20.078 1 95.31 131 GLU A N 1
ATOM 937 C CA . GLU A 1 131 ? -4.547 -20.438 -20.812 1 95.31 131 GLU A CA 1
ATOM 938 C C . GLU A 1 131 ? -5.859 -20.734 -20.094 1 95.31 131 GLU A C 1
ATOM 940 O O . GLU A 1 131 ? -6.82 -21.188 -20.719 1 95.31 131 GLU A O 1
ATOM 945 N N . VAL A 1 132 ? -5.922 -20.484 -18.828 1 97.06 132 VAL A N 1
ATOM 946 C CA . VAL A 1 132 ? -7.07 -20.969 -18.062 1 97.06 132 VAL A CA 1
ATOM 947 C C . VAL A 1 132 ? -7.914 -19.797 -17.594 1 97.06 132 VAL A C 1
ATOM 949 O O . VAL A 1 132 ? -9.094 -19.953 -17.266 1 97.06 132 VAL A O 1
ATOM 952 N N . MET A 1 133 ? -7.41 -18.562 -17.484 1 97.31 133 MET A N 1
ATOM 953 C CA . MET A 1 133 ? -8.102 -17.438 -16.891 1 97.31 133 MET A CA 1
ATOM 954 C C . MET A 1 133 ? -9.375 -17.094 -17.672 1 97.31 133 MET A C 1
ATOM 956 O O . MET A 1 133 ? -10.352 -16.625 -17.094 1 97.31 133 MET A O 1
ATOM 960 N N . ASP A 1 134 ? -9.398 -17.406 -18.922 1 95.44 134 ASP A N 1
ATOM 961 C CA . ASP A 1 134 ? -10.57 -17.141 -19.75 1 95.44 134 ASP A CA 1
ATOM 962 C C . ASP A 1 134 ? -11.75 -18.016 -19.328 1 95.44 134 ASP A C 1
ATOM 964 O O . ASP A 1 134 ? -12.891 -17.75 -19.719 1 95.44 134 ASP A O 1
ATOM 968 N N . ARG A 1 135 ? -11.461 -19.016 -18.625 1 96.31 135 ARG A N 1
ATOM 969 C CA . ARG A 1 135 ? -12.508 -19.953 -18.188 1 96.31 135 ARG A CA 1
ATOM 970 C C . ARG A 1 135 ? -13.109 -19.516 -16.859 1 96.31 135 ARG A C 1
ATOM 972 O O . ARG A 1 135 ? -14.094 -20.109 -16.391 1 96.31 135 ARG A O 1
ATOM 979 N N . LEU A 1 136 ? -12.508 -18.594 -16.219 1 97.62 136 LEU A N 1
ATOM 980 C CA . LEU A 1 136 ? -13.008 -18.109 -14.938 1 97.62 136 LEU A CA 1
ATOM 981 C C . LEU A 1 136 ? -14.125 -17.078 -15.148 1 97.62 136 LEU A C 1
ATOM 983 O O . LEU A 1 136 ? -14.188 -16.438 -16.188 1 97.62 136 LEU A O 1
ATOM 987 N N . ALA A 1 137 ? -14.992 -16.953 -14.164 1 96.38 137 ALA A N 1
ATOM 988 C CA . ALA A 1 137 ? -16.125 -16.047 -14.242 1 96.38 137 ALA A CA 1
ATOM 989 C C . ALA A 1 137 ? -15.664 -14.594 -14.281 1 96.38 137 ALA A C 1
ATOM 991 O O . ALA A 1 137 ? -14.852 -14.172 -13.453 1 96.38 137 ALA A O 1
ATOM 992 N N . PRO A 1 138 ? -16.125 -13.812 -15.234 1 97.44 138 PRO A N 1
ATOM 993 C CA . PRO A 1 138 ? -15.781 -12.383 -15.281 1 97.44 138 PRO A CA 1
ATOM 994 C C . PRO A 1 138 ? -16.391 -11.594 -14.125 1 97.44 138 PRO A C 1
ATOM 996 O O . PRO A 1 138 ? -17.422 -11.984 -13.57 1 97.44 138 PRO A O 1
ATOM 999 N N . SER A 1 139 ? -15.773 -10.484 -13.766 1 95.56 139 SER A N 1
ATOM 1000 C CA . SER A 1 139 ? -16.25 -9.539 -12.766 1 95.56 139 SER A CA 1
ATOM 1001 C C . SER A 1 139 ? -16.672 -10.258 -11.492 1 95.56 139 SER A C 1
ATOM 1003 O O . SER A 1 139 ? -17.719 -9.961 -10.914 1 95.56 139 SER A O 1
ATOM 1005 N N . SER A 1 140 ? -15.805 -11.211 -11.047 1 95.19 140 SER A N 1
ATOM 1006 C CA . SER A 1 140 ? -16.219 -12.062 -9.93 1 95.19 140 SER A CA 1
ATOM 1007 C C . SER A 1 140 ? -15.156 -12.109 -8.844 1 95.19 140 SER A C 1
ATOM 1009 O O . SER A 1 140 ? -15.359 -12.734 -7.801 1 95.19 140 SER A O 1
ATOM 1011 N N . TYR A 1 141 ? -14.086 -11.461 -9.055 1 96.12 141 TYR A N 1
ATOM 1012 C CA . TYR A 1 141 ? -12.961 -11.586 -8.133 1 96.12 141 TYR A CA 1
ATOM 1013 C C . TYR A 1 141 ? -12.562 -10.227 -7.57 1 96.12 141 TYR A C 1
ATOM 1015 O O . TYR A 1 141 ? -12.594 -9.219 -8.281 1 96.12 141 TYR A O 1
ATOM 1023 N N . ASP A 1 142 ? -12.156 -10.25 -6.312 1 95.69 142 ASP A N 1
ATOM 1024 C CA . ASP A 1 142 ? -11.797 -9.031 -5.598 1 95.69 142 ASP A CA 1
ATOM 1025 C C . ASP A 1 142 ? -10.312 -8.711 -5.766 1 95.69 142 ASP A C 1
ATOM 1027 O O . ASP A 1 142 ? -9.914 -7.547 -5.699 1 95.69 142 ASP A O 1
ATOM 1031 N N . LEU A 1 143 ? -9.539 -9.758 -5.918 1 97.62 143 LEU A N 1
ATOM 1032 C CA . LEU A 1 143 ? -8.094 -9.562 -6.039 1 97.62 143 LEU A CA 1
ATOM 1033 C C . LEU A 1 143 ? -7.477 -10.648 -6.906 1 97.62 143 LEU A C 1
ATOM 1035 O O . LEU A 1 143 ? -7.836 -11.828 -6.793 1 97.62 143 LEU A O 1
ATOM 1039 N N . VAL A 1 144 ? -6.598 -10.242 -7.789 1 98.56 144 VAL A N 1
ATOM 1040 C CA . VAL A 1 144 ? -5.762 -11.156 -8.562 1 98.56 144 VAL A CA 1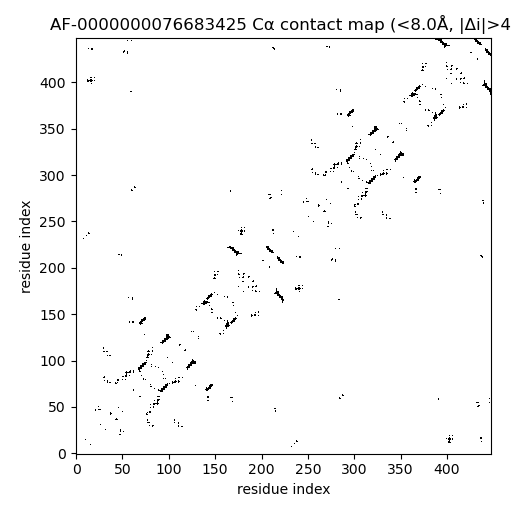
ATOM 1041 C C . VAL A 1 144 ? -4.289 -10.867 -8.289 1 98.56 144 VAL A C 1
ATOM 1043 O O . VAL A 1 144 ? -3.852 -9.711 -8.383 1 98.56 144 VAL A O 1
ATOM 1046 N N . TYR A 1 145 ? -3.572 -11.852 -7.875 1 98.81 145 TYR A N 1
ATOM 1047 C CA . TYR A 1 145 ? -2.127 -11.789 -7.699 1 98.81 145 TYR A CA 1
ATOM 1048 C C . TYR A 1 145 ? -1.407 -12.5 -8.836 1 98.81 145 TYR A C 1
ATOM 1050 O O . TYR A 1 145 ? -1.506 -13.727 -8.977 1 98.81 145 TYR A O 1
ATOM 1058 N N . LEU A 1 146 ? -0.663 -11.734 -9.578 1 98.38 146 LEU A N 1
ATOM 1059 C CA . LEU A 1 146 ? -0.092 -12.219 -10.836 1 98.38 146 LEU A CA 1
ATOM 1060 C C . LEU A 1 146 ? 1.433 -12.188 -10.781 1 98.38 146 LEU A C 1
ATOM 1062 O O . LEU A 1 146 ? 2.053 -11.203 -11.188 1 98.38 146 LEU A O 1
ATOM 1066 N N . ASP A 1 147 ? 2.008 -13.25 -10.336 1 98.06 147 ASP A N 1
ATOM 1067 C CA . ASP A 1 147 ? 3.455 -13.438 -10.312 1 98.06 147 ASP A CA 1
ATOM 1068 C C . ASP A 1 147 ? 3.916 -14.281 -11.5 1 98.06 147 ASP A C 1
ATOM 1070 O O . ASP A 1 147 ? 3.93 -15.508 -11.43 1 98.06 147 ASP A O 1
ATOM 1074 N N . VAL A 1 148 ? 4.238 -13.641 -12.586 1 96.5 148 VAL A N 1
ATOM 1075 C CA . VAL A 1 148 ? 4.625 -14.289 -13.836 1 96.5 148 VAL A CA 1
ATOM 1076 C C . VAL A 1 148 ? 5.945 -13.703 -14.328 1 96.5 148 VAL A C 1
ATOM 1078 O O . VAL A 1 148 ? 6.414 -12.688 -13.812 1 96.5 148 VAL A O 1
ATOM 1081 N N . GLU A 1 149 ? 6.555 -14.336 -15.227 1 96 149 GLU A N 1
ATOM 1082 C CA . GLU A 1 149 ? 7.77 -13.812 -15.844 1 96 149 GLU A CA 1
ATOM 1083 C C . GLU A 1 149 ? 7.492 -12.508 -16.578 1 96 149 GLU A C 1
ATOM 1085 O O . GLU A 1 149 ? 6.383 -12.289 -17.078 1 96 149 GLU A O 1
ATOM 1090 N N . PRO A 1 150 ? 8.516 -11.695 -16.688 1 97.25 150 PRO A N 1
ATOM 1091 C CA . PRO A 1 150 ? 8.336 -10.375 -17.297 1 97.25 150 PRO A CA 1
ATOM 1092 C C . PRO A 1 150 ? 7.691 -10.445 -18.672 1 97.25 150 PRO A C 1
ATOM 1094 O O . PRO A 1 150 ? 6.809 -9.641 -18.984 1 97.25 150 PRO A O 1
ATOM 1097 N N . SER A 1 151 ? 8.047 -11.414 -19.5 1 96.75 151 SER A N 1
ATOM 1098 C CA . SER A 1 151 ? 7.555 -11.516 -20.859 1 96.75 151 SER A CA 1
ATOM 1099 C C . SER A 1 151 ? 6.074 -11.875 -20.891 1 96.75 151 SER A C 1
ATOM 1101 O O . SER A 1 151 ? 5.406 -11.711 -21.906 1 96.75 151 SER A O 1
ATOM 1103 N N . ALA A 1 152 ? 5.535 -12.32 -19.781 1 97.06 152 ALA A N 1
ATOM 1104 C CA . ALA A 1 152 ? 4.148 -12.773 -19.734 1 97.06 152 ALA A CA 1
ATOM 1105 C C . ALA A 1 152 ? 3.25 -11.742 -19.062 1 97.06 152 ALA A C 1
ATOM 1107 O O . ALA A 1 152 ? 2.027 -11.906 -19.031 1 97.06 152 ALA A O 1
ATOM 1108 N N . ILE A 1 153 ? 3.764 -10.633 -18.562 1 98.12 153 ILE A N 1
ATOM 1109 C CA . ILE A 1 153 ? 3.035 -9.703 -17.703 1 98.12 153 ILE A CA 1
ATOM 1110 C C . ILE A 1 153 ? 1.837 -9.141 -18.469 1 98.12 153 ILE A C 1
ATOM 1112 O O . ILE A 1 153 ? 0.701 -9.219 -18 1 98.12 153 ILE A O 1
ATOM 1116 N N . LEU A 1 154 ? 2.053 -8.648 -19.672 1 98.25 154 LEU A N 1
ATOM 1117 C CA . LEU A 1 154 ? 0.983 -7.965 -20.391 1 98.25 154 LEU A CA 1
ATOM 1118 C C . LEU A 1 154 ? -0.107 -8.945 -20.797 1 98.25 154 LEU A C 1
ATOM 1120 O O . LEU A 1 154 ? -1.296 -8.672 -20.641 1 98.25 154 LEU A O 1
ATOM 1124 N N . ALA A 1 155 ? 0.326 -10.102 -21.297 1 97.88 155 ALA A N 1
ATOM 1125 C CA . ALA A 1 155 ? -0.654 -11.109 -21.703 1 97.88 155 ALA A CA 1
ATOM 1126 C C . ALA A 1 155 ? -1.471 -11.578 -20.5 1 97.88 155 ALA A C 1
ATOM 1128 O O . ALA A 1 155 ? -2.691 -11.734 -20.594 1 97.88 155 ALA A O 1
ATOM 1129 N N . ALA A 1 156 ? -0.825 -11.82 -19.375 1 98.12 156 ALA A N 1
ATOM 1130 C CA . ALA A 1 156 ? -1.508 -12.273 -18.172 1 98.12 156 ALA A CA 1
ATOM 1131 C C . ALA A 1 156 ? -2.434 -11.188 -17.625 1 98.12 156 ALA A C 1
ATOM 1133 O O . ALA A 1 156 ? -3.547 -11.477 -17.188 1 98.12 156 ALA A O 1
ATOM 1134 N N . GLN A 1 157 ? -1.909 -9.977 -17.625 1 98.5 157 GLN A N 1
ATOM 1135 C CA . GLN A 1 157 ? -2.729 -8.852 -17.203 1 98.5 157 GLN A CA 1
ATOM 1136 C C . GLN A 1 157 ? -3.994 -8.734 -18.047 1 98.5 157 GLN A C 1
ATOM 1138 O O . GLN A 1 157 ? -5.086 -8.523 -17.5 1 98.5 157 GLN A O 1
ATOM 1143 N N . GLU A 1 158 ? -3.908 -8.844 -19.281 1 98.12 158 GLU A N 1
ATOM 1144 C CA . GLU A 1 158 ? -5.051 -8.758 -20.188 1 98.12 158 GLU A CA 1
ATOM 1145 C C . GLU A 1 158 ? -6.105 -9.805 -19.859 1 98.12 158 GLU A C 1
ATOM 1147 O O . GLU A 1 158 ? -7.305 -9.531 -19.906 1 98.12 158 GLU A O 1
ATOM 1152 N N . LYS A 1 159 ? -5.676 -10.969 -19.516 1 98.38 159 LYS A N 1
ATOM 1153 C CA . LYS A 1 159 ? -6.586 -12.055 -19.172 1 98.38 159 LYS A CA 1
ATOM 1154 C C . LYS A 1 159 ? -7.16 -11.875 -17.766 1 98.38 159 LYS A C 1
ATOM 1156 O O . LYS A 1 159 ? -8.305 -12.25 -17.516 1 98.38 159 LYS A O 1
ATOM 1161 N N . ALA A 1 160 ? -6.43 -11.289 -16.859 1 98.5 160 ALA A N 1
ATOM 1162 C CA . ALA A 1 160 ? -6.816 -11.156 -15.461 1 98.5 160 ALA A CA 1
ATOM 1163 C C . ALA A 1 160 ? -7.797 -10 -15.266 1 98.5 160 ALA A C 1
ATOM 1165 O O . ALA A 1 160 ? -8.664 -10.047 -14.398 1 98.5 160 ALA A O 1
ATOM 1166 N N . TRP A 1 161 ? -7.668 -8.984 -16.094 1 98.38 161 TRP A N 1
ATOM 1167 C CA . TRP A 1 161 ? -8.359 -7.719 -15.867 1 98.38 161 TRP A CA 1
ATOM 1168 C C . TRP A 1 161 ? -9.875 -7.91 -15.898 1 98.38 161 TRP A C 1
ATOM 1170 O O . TRP A 1 161 ? -10.586 -7.43 -15.016 1 98.38 161 TRP A O 1
ATOM 1180 N N . PRO A 1 162 ? -10.422 -8.734 -16.844 1 97.88 162 PRO A N 1
ATOM 1181 C CA . PRO A 1 162 ? -11.875 -8.914 -16.891 1 97.88 162 PRO A CA 1
ATOM 1182 C C . PRO A 1 162 ? -12.414 -9.727 -15.711 1 97.88 162 PRO A C 1
ATOM 1184 O O . PRO A 1 162 ? -13.625 -9.742 -15.469 1 97.88 162 PRO A O 1
ATOM 1187 N N . LEU A 1 163 ? -11.578 -10.398 -15.016 1 97.81 163 LEU A N 1
ATOM 1188 C CA . LEU A 1 163 ? -12 -11.219 -13.883 1 97.81 163 LEU A CA 1
ATOM 1189 C C . LEU A 1 163 ? -12.391 -10.344 -12.695 1 97.81 163 LEU A C 1
ATOM 1191 O O . LEU A 1 163 ? -13.211 -10.734 -11.867 1 97.81 163 LEU A O 1
ATOM 1195 N N . LEU A 1 164 ? -11.82 -9.18 -12.633 1 96.56 164 LEU A N 1
ATOM 1196 C CA . LEU A 1 164 ? -11.953 -8.312 -11.461 1 96.56 164 L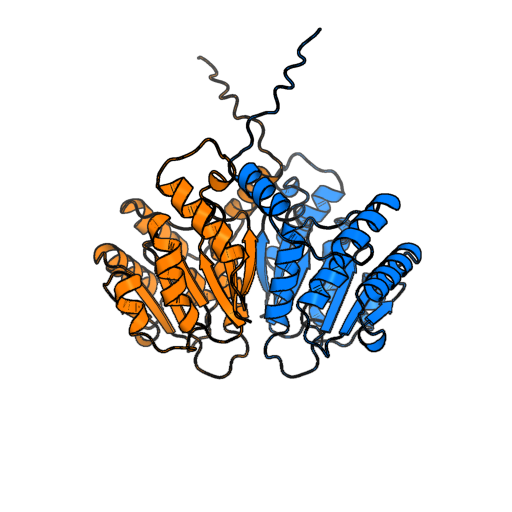EU A CA 1
ATOM 1197 C C . LEU A 1 164 ? -13.273 -7.562 -11.484 1 96.56 164 LEU A C 1
ATOM 1199 O O . LEU A 1 164 ? -13.703 -7.082 -12.539 1 96.56 164 LEU A O 1
ATOM 1203 N N . ARG A 1 165 ? -13.852 -7.523 -10.367 1 93.5 165 ARG A N 1
ATOM 1204 C CA . ARG A 1 165 ? -14.969 -6.605 -10.164 1 93.5 165 ARG A CA 1
ATOM 1205 C C . ARG A 1 165 ? -14.492 -5.156 -10.18 1 93.5 165 ARG A C 1
ATOM 1207 O O . ARG A 1 165 ? -13.289 -4.891 -10.07 1 93.5 165 ARG A O 1
ATOM 1214 N N . GLU A 1 166 ? -15.5 -4.227 -10.328 1 91.5 166 GLU A N 1
ATOM 1215 C CA . GLU A 1 166 ? -15.164 -2.828 -10.094 1 91.5 166 GLU A CA 1
ATOM 1216 C C . GLU A 1 166 ? -14.594 -2.627 -8.688 1 91.5 166 GLU A C 1
ATOM 1218 O O . GLU A 1 166 ? -15.156 -3.133 -7.715 1 91.5 166 GLU A O 1
ATOM 1223 N N . GLY A 1 167 ? -13.477 -1.974 -8.617 1 89.88 167 GLY A N 1
ATOM 1224 C CA . GLY A 1 167 ? -12.82 -1.773 -7.336 1 89.88 167 GLY A CA 1
ATOM 1225 C C . GLY A 1 167 ? -11.883 -2.906 -6.961 1 89.88 167 GLY A C 1
ATOM 1226 O O . GLY A 1 167 ? -11.25 -2.871 -5.902 1 89.88 167 GLY A O 1
ATOM 1227 N N . GLY A 1 168 ? -11.867 -3.943 -7.844 1 94.5 168 GLY A N 1
ATOM 1228 C CA . GLY A 1 168 ? -10.938 -5.039 -7.617 1 94.5 168 GLY A CA 1
ATOM 1229 C C . GLY A 1 168 ? -9.484 -4.633 -7.781 1 94.5 168 GLY A C 1
ATOM 1230 O O . GLY A 1 168 ? -9.188 -3.562 -8.312 1 94.5 168 GLY A O 1
ATOM 1231 N N . VAL A 1 169 ? -8.586 -5.5 -7.305 1 97.25 169 VAL A N 1
ATOM 1232 C CA . VAL A 1 169 ? -7.176 -5.148 -7.246 1 97.25 169 VAL A CA 1
ATOM 1233 C C . VAL A 1 169 ? -6.348 -6.195 -7.984 1 97.25 169 VAL A C 1
ATOM 1235 O O . VAL A 1 169 ? -6.527 -7.398 -7.781 1 97.25 169 VAL A O 1
ATOM 1238 N N . LEU A 1 170 ? -5.496 -5.766 -8.859 1 98.69 170 LEU A N 1
ATOM 1239 C CA . LEU A 1 170 ? -4.496 -6.598 -9.516 1 98.69 170 LEU A CA 1
ATOM 1240 C C . LEU A 1 170 ? -3.098 -6.273 -9 1 98.69 170 LEU A C 1
ATOM 1242 O O . LEU A 1 170 ? -2.674 -5.117 -9.031 1 98.69 170 LEU A O 1
ATOM 1246 N N . VAL A 1 171 ? -2.404 -7.266 -8.492 1 98.88 171 VAL A N 1
ATOM 1247 C CA . VAL A 1 171 ? -1.058 -7.086 -7.965 1 98.88 171 VAL A CA 1
ATOM 1248 C C . VAL A 1 171 ? -0.054 -7.84 -8.836 1 98.88 171 VAL A C 1
ATOM 1250 O O . VAL A 1 171 ? -0.196 -9.047 -9.055 1 98.88 171 VAL A O 1
ATOM 1253 N N . ILE A 1 172 ? 0.962 -7.145 -9.305 1 98.81 172 ILE A N 1
ATOM 1254 C CA . ILE A 1 172 ? 2.082 -7.723 -10.039 1 98.81 172 ILE A CA 1
ATOM 1255 C C . ILE A 1 172 ? 3.387 -7.445 -9.289 1 98.81 172 ILE A C 1
ATOM 1257 O O . ILE A 1 172 ? 3.98 -6.375 -9.445 1 98.81 172 ILE A O 1
ATOM 1261 N N . PRO A 1 173 ? 3.908 -8.289 -8.438 1 98.12 173 PRO A N 1
ATOM 1262 C CA . PRO A 1 173 ? 4.965 -8.031 -7.457 1 98.12 173 PRO A CA 1
ATOM 1263 C C . PRO A 1 173 ? 6.328 -7.797 -8.102 1 98.12 173 PRO A C 1
ATOM 1265 O O . PRO A 1 173 ? 7.188 -7.129 -7.52 1 98.12 173 PRO A O 1
ATOM 1268 N N . GLY A 1 174 ? 6.719 -8.18 -9.156 1 96.81 174 GLY A N 1
ATOM 1269 C CA . GLY A 1 174 ? 8.039 -8.078 -9.75 1 96.81 174 GLY A CA 1
ATOM 1270 C C . GLY A 1 174 ? 8.055 -7.293 -11.047 1 96.81 174 GLY A C 1
ATOM 1271 O O . GLY A 1 174 ? 8.977 -7.426 -11.852 1 96.81 174 GLY A O 1
ATOM 1272 N N . ALA A 1 175 ? 7.145 -6.434 -11.109 1 98.12 175 ALA A N 1
ATOM 1273 C CA . ALA A 1 175 ? 6.898 -5.746 -12.375 1 98.12 175 ALA A CA 1
ATOM 1274 C C . ALA A 1 175 ? 8.039 -4.797 -12.719 1 98.12 175 ALA A C 1
ATOM 1276 O O . ALA A 1 175 ? 8.281 -4.496 -13.891 1 98.12 175 ALA A O 1
ATOM 1277 N N . LEU A 1 176 ? 8.789 -4.348 -11.688 1 98.25 176 LEU A N 1
ATOM 1278 C CA . LEU A 1 176 ? 9.781 -3.305 -11.945 1 98.25 176 LEU A CA 1
ATOM 1279 C C . LEU A 1 176 ? 11.188 -3.881 -11.93 1 98.25 176 LEU A C 1
ATOM 1281 O O . LEU A 1 176 ? 12.164 -3.143 -12.07 1 98.25 176 LEU A O 1
ATOM 1285 N N . LEU A 1 177 ? 11.359 -5.145 -11.734 1 97.06 177 LEU A N 1
ATOM 1286 C CA . LEU A 1 177 ? 12.594 -5.914 -11.859 1 97.06 177 LEU A CA 1
ATOM 1287 C C . LEU A 1 177 ? 13.727 -5.258 -11.078 1 97.06 177 LEU A C 1
ATOM 1289 O O . LEU A 1 177 ? 14.797 -4.996 -11.633 1 97.06 177 LEU A O 1
ATOM 1293 N N . ASP A 1 178 ? 13.438 -4.961 -9.812 1 95.81 178 ASP A N 1
ATOM 1294 C CA . ASP A 1 178 ? 14.445 -4.383 -8.922 1 95.81 178 ASP A CA 1
ATOM 1295 C C . ASP A 1 178 ? 14.977 -3.066 -9.484 1 95.81 178 ASP A C 1
ATOM 1297 O O . ASP A 1 178 ? 16.141 -2.729 -9.281 1 95.81 178 ASP A O 1
ATOM 1301 N N . GLY A 1 179 ? 14.172 -2.395 -10.25 1 96.38 179 GLY A N 1
ATOM 1302 C CA . GLY A 1 179 ? 14.508 -1.067 -10.734 1 96.38 179 GLY A CA 1
ATOM 1303 C C . GLY A 1 179 ? 15.312 -1.093 -12.023 1 96.38 179 GLY A C 1
ATOM 1304 O O . GLY A 1 179 ? 15.711 -0.043 -12.539 1 96.38 179 GLY A O 1
ATOM 1305 N N . THR A 1 180 ? 15.523 -2.246 -12.609 1 94.75 180 THR A N 1
ATOM 1306 C CA . THR A 1 180 ? 16.312 -2.336 -13.836 1 94.75 180 THR A CA 1
ATOM 1307 C C . THR A 1 180 ? 15.578 -1.669 -14.992 1 94.75 180 THR A C 1
ATOM 1309 O O . THR A 1 180 ? 16.203 -1.281 -15.984 1 94.75 180 THR A O 1
ATOM 1312 N N . VAL A 1 181 ? 14.312 -1.491 -14.883 1 95 181 VAL A N 1
ATOM 1313 C CA . VAL A 1 181 ? 13.508 -0.896 -15.938 1 95 181 VAL A CA 1
ATOM 1314 C C . VAL A 1 181 ? 13.945 0.547 -16.172 1 95 181 VAL A C 1
ATOM 1316 O O . VAL A 1 181 ? 13.695 1.112 -17.234 1 95 181 VAL A O 1
ATOM 1319 N N . GLU A 1 182 ? 14.578 1.158 -15.234 1 91.62 182 GLU A N 1
ATOM 1320 C CA . GLU A 1 182 ? 14.984 2.555 -15.344 1 91.62 182 GLU A CA 1
ATOM 1321 C C . GLU A 1 182 ? 16.312 2.688 -16.094 1 91.62 182 GLU A C 1
ATOM 1323 O O . GLU A 1 182 ? 16.656 3.775 -16.562 1 91.62 182 GLU A O 1
ATOM 1328 N N . ASP A 1 183 ? 17.016 1.609 -16.156 1 91.31 183 ASP A N 1
ATOM 1329 C CA . ASP A 1 183 ? 18.344 1.618 -16.766 1 91.31 183 ASP A CA 1
ATOM 1330 C C . ASP A 1 183 ? 18.25 1.401 -18.281 1 91.31 183 ASP A C 1
ATOM 1332 O O . ASP A 1 183 ? 18.172 0.262 -18.75 1 91.31 183 ASP A O 1
ATOM 1336 N N . ALA A 1 184 ? 18.328 2.34 -19 1 88.44 184 ALA A N 1
ATOM 1337 C CA . ALA A 1 184 ? 18.141 2.307 -20.453 1 88.44 184 ALA A CA 1
ATOM 1338 C C . ALA A 1 184 ? 19.219 1.474 -21.125 1 88.44 184 ALA A C 1
ATOM 1340 O O . ALA A 1 184 ? 19.062 1.04 -22.266 1 88.44 184 ALA A O 1
ATOM 1341 N N . SER A 1 185 ? 20.281 1.317 -20.438 1 91.38 185 SER A N 1
ATOM 1342 C CA . SER A 1 185 ? 21.375 0.57 -21.031 1 91.38 185 SER A CA 1
ATOM 1343 C C . SER A 1 185 ? 21.109 -0.931 -21 1 91.38 185 SER A C 1
ATOM 1345 O O . SER A 1 185 ? 21.75 -1.699 -21.719 1 91.38 185 SER A O 1
ATOM 1347 N N . ARG A 1 186 ? 20.203 -1.339 -20.156 1 91.12 186 ARG A N 1
ATOM 1348 C CA . ARG A 1 186 ? 19.844 -2.752 -20.078 1 91.12 186 ARG A CA 1
ATOM 1349 C C . ARG A 1 186 ? 18.859 -3.137 -21.172 1 91.12 186 ARG A C 1
ATOM 1351 O O . ARG A 1 186 ? 17.766 -2.584 -21.234 1 91.12 186 ARG A O 1
ATOM 1358 N N . THR A 1 187 ? 19.281 -4.062 -22.016 1 90.5 187 THR A N 1
ATOM 1359 C CA . THR A 1 187 ? 18.438 -4.371 -23.172 1 90.5 187 THR A CA 1
ATOM 1360 C C . THR A 1 187 ? 18.109 -5.859 -23.219 1 90.5 187 THR A C 1
ATOM 1362 O O . THR A 1 187 ? 17.594 -6.355 -24.219 1 90.5 187 THR A O 1
ATOM 1365 N N . ASP A 1 188 ? 18.438 -6.5 -22.141 1 94.75 188 ASP A N 1
ATOM 1366 C CA . ASP A 1 188 ? 18.062 -7.914 -22.109 1 94.75 188 ASP A CA 1
ATOM 1367 C C . ASP A 1 188 ? 16.547 -8.094 -22.219 1 94.75 188 ASP A C 1
ATOM 1369 O O . ASP A 1 188 ? 15.789 -7.168 -21.922 1 94.75 188 ASP A O 1
ATOM 1373 N N . ARG A 1 189 ? 16.125 -9.234 -22.641 1 95.31 189 ARG A N 1
ATOM 1374 C CA . ARG A 1 189 ? 14.734 -9.531 -22.984 1 95.31 189 ARG A CA 1
ATOM 1375 C C . ARG A 1 189 ? 13.805 -9.266 -21.812 1 95.31 189 ARG A C 1
ATOM 1377 O O . ARG A 1 189 ? 12.734 -8.672 -21.969 1 95.31 189 ARG A O 1
ATOM 1384 N N . ASP A 1 190 ? 14.125 -9.727 -20.656 1 95.56 190 ASP A N 1
ATOM 1385 C CA . ASP A 1 190 ? 13.281 -9.562 -19.469 1 95.56 190 ASP A CA 1
ATOM 1386 C C . ASP A 1 190 ? 13.102 -8.094 -19.125 1 95.56 190 ASP A C 1
ATOM 1388 O O . ASP A 1 190 ? 11.984 -7.641 -18.859 1 95.56 190 ASP A O 1
ATOM 1392 N N . THR A 1 191 ? 14.211 -7.371 -19.109 1 96.94 191 THR A N 1
ATOM 1393 C CA . THR A 1 191 ? 14.148 -5.949 -18.797 1 96.94 191 THR A CA 1
ATOM 1394 C C . THR A 1 191 ? 13.32 -5.191 -19.828 1 96.94 191 THR A C 1
ATOM 1396 O O . THR A 1 191 ? 12.492 -4.355 -19.469 1 96.94 191 THR A O 1
ATOM 1399 N N . ALA A 1 192 ? 13.555 -5.516 -21.078 1 96.94 192 ALA A N 1
ATOM 1400 C CA . ALA A 1 192 ? 12.789 -4.871 -22.141 1 96.94 192 ALA A CA 1
ATOM 1401 C C . ALA A 1 192 ? 11.297 -5.156 -22 1 96.94 192 ALA A C 1
ATOM 1403 O O . ALA A 1 192 ? 10.469 -4.258 -22.156 1 96.94 192 ALA A O 1
ATOM 1404 N N . ALA A 1 193 ? 10.945 -6.402 -21.703 1 97.56 193 ALA A N 1
ATOM 1405 C CA . ALA A 1 193 ? 9.547 -6.793 -21.516 1 97.56 193 ALA A CA 1
ATOM 1406 C C . ALA A 1 193 ? 8.938 -6.074 -20.328 1 97.56 193 ALA A C 1
ATOM 1408 O O . ALA A 1 193 ? 7.809 -5.574 -20.406 1 97.56 193 ALA A O 1
ATOM 1409 N N . ALA A 1 194 ? 9.664 -6.031 -19.25 1 98.06 194 ALA A N 1
ATOM 1410 C CA . ALA A 1 194 ? 9.18 -5.355 -18.047 1 98.06 194 ALA A CA 1
ATOM 1411 C C . ALA A 1 194 ? 8.984 -3.863 -18.297 1 98.06 194 ALA A C 1
ATOM 1413 O O . ALA A 1 194 ? 8.016 -3.268 -17.812 1 98.06 194 ALA A O 1
ATOM 1414 N N . ARG A 1 195 ? 9.906 -3.264 -18.984 1 97.56 195 ARG A N 1
ATOM 1415 C CA . ARG A 1 195 ? 9.805 -1.846 -19.312 1 97.56 195 ARG A CA 1
ATOM 1416 C C . ARG A 1 195 ? 8.562 -1.56 -20.141 1 97.56 195 ARG A C 1
ATOM 1418 O O . ARG A 1 195 ? 7.832 -0.604 -19.859 1 97.56 195 ARG A O 1
ATOM 1425 N N . LEU A 1 196 ? 8.406 -2.369 -21.156 1 97.25 196 LEU A N 1
ATOM 1426 C CA . LEU A 1 196 ? 7.215 -2.221 -21.984 1 97.25 196 LEU A CA 1
ATOM 1427 C C . LEU A 1 196 ? 5.949 -2.385 -21.156 1 97.25 196 LEU A C 1
ATOM 1429 O O . LEU A 1 196 ? 5.008 -1.598 -21.281 1 97.25 196 LEU A O 1
ATOM 1433 N N . ALA A 1 197 ? 5.922 -3.391 -20.312 1 98.5 197 ALA A N 1
ATOM 1434 C CA . ALA A 1 197 ? 4.773 -3.613 -19.438 1 98.5 197 ALA A CA 1
ATOM 1435 C C . ALA A 1 197 ? 4.527 -2.406 -18.531 1 98.5 197 ALA A C 1
ATOM 1437 O O . ALA A 1 197 ? 3.387 -1.968 -18.375 1 98.5 197 ALA A O 1
ATOM 1438 N N . ASP A 1 198 ? 5.578 -1.915 -17.953 1 98.38 198 ASP A N 1
ATOM 1439 C CA . ASP A 1 198 ? 5.469 -0.765 -17.062 1 98.38 198 ASP A CA 1
ATOM 1440 C C . ASP A 1 198 ? 4.836 0.427 -17.781 1 98.38 198 ASP A C 1
ATOM 1442 O O . ASP A 1 198 ? 3.904 1.046 -17.266 1 98.38 198 ASP A O 1
ATOM 1446 N N . GLN A 1 199 ? 5.301 0.715 -18.953 1 97.06 199 GLN A N 1
ATOM 1447 C CA . GLN A 1 199 ? 4.785 1.827 -19.75 1 97.06 199 GLN A CA 1
ATOM 1448 C C . GLN A 1 199 ? 3.312 1.619 -20.094 1 97.06 199 GLN A C 1
ATOM 1450 O O . GLN A 1 199 ? 2.496 2.529 -19.922 1 97.06 199 GLN A O 1
ATOM 1455 N N . GLN A 1 200 ? 2.928 0.479 -20.484 1 98.06 200 GLN A N 1
ATOM 1456 C CA . GLN A 1 200 ? 1.56 0.202 -20.906 1 98.06 200 GLN A CA 1
ATOM 1457 C C . GLN A 1 200 ? 0.604 0.183 -19.719 1 98.06 200 GLN A C 1
ATOM 1459 O O . GLN A 1 200 ? -0.525 0.667 -19.812 1 98.06 200 GLN A O 1
ATOM 1464 N N . LEU A 1 201 ? 1.041 -0.384 -18.641 1 98.25 201 LEU A N 1
ATOM 1465 C CA . LEU A 1 201 ? 0.193 -0.447 -17.453 1 98.25 201 LEU A CA 1
ATOM 1466 C C . LEU A 1 201 ? -0.099 0.951 -16.906 1 98.25 201 LEU A C 1
ATOM 1468 O O . LEU A 1 201 ? -1.207 1.222 -16.453 1 98.25 201 LEU A O 1
ATOM 1472 N N . LEU A 1 202 ? 0.87 1.808 -16.984 1 96.88 202 LEU A N 1
ATOM 1473 C CA . LEU A 1 202 ? 0.707 3.172 -16.484 1 96.88 202 LEU A CA 1
ATOM 1474 C C . LEU A 1 202 ? -0.376 3.906 -17.266 1 96.88 202 LEU A C 1
ATOM 1476 O O . LEU A 1 202 ? -1.02 4.816 -16.75 1 96.88 202 LEU A O 1
ATOM 1480 N N . GLU A 1 203 ? -0.623 3.445 -18.469 1 95.69 203 GLU A N 1
ATOM 1481 C CA . GLU A 1 203 ? -1.572 4.113 -19.359 1 95.69 203 GLU A CA 1
ATOM 1482 C C . GLU A 1 203 ? -2.887 3.346 -19.438 1 95.69 203 GLU A C 1
ATOM 1484 O O . GLU A 1 203 ? -3.754 3.672 -20.25 1 95.69 203 GLU A O 1
ATOM 1489 N N . LEU A 1 204 ? -3.023 2.369 -18.641 1 96.81 204 LEU A N 1
ATOM 1490 C CA . LEU A 1 204 ? -4.207 1.521 -18.719 1 96.81 204 LEU A CA 1
ATOM 1491 C C . LEU A 1 204 ? -5.461 2.301 -18.344 1 96.81 204 LEU A C 1
ATOM 1493 O O . LEU A 1 204 ? -5.555 2.836 -17.234 1 96.81 204 LEU A O 1
ATOM 1497 N N . GLU A 1 205 ? -6.391 2.35 -19.219 1 95.19 205 GLU A N 1
ATOM 1498 C CA . GLU A 1 205 ? -7.648 3.045 -18.969 1 95.19 205 GLU A CA 1
ATOM 1499 C C . GLU A 1 205 ? -8.477 2.305 -17.922 1 95.19 205 GLU A C 1
ATOM 1501 O O . GLU A 1 205 ? -8.516 1.073 -17.906 1 95.19 205 GLU A O 1
ATOM 1506 N N . GLY A 1 206 ? -9.133 3.066 -17.109 1 95.12 206 GLY A N 1
ATOM 1507 C CA . GLY A 1 206 ? -10.016 2.482 -16.109 1 95.12 206 GLY A CA 1
ATOM 1508 C C . GLY A 1 206 ? -9.266 1.911 -14.914 1 95.12 206 GLY A C 1
ATOM 1509 O O . GLY A 1 206 ? -9.828 1.137 -14.133 1 95.12 206 GLY A O 1
ATOM 1510 N N . ALA A 1 207 ? -7.949 2.266 -14.82 1 96.81 207 ALA A N 1
ATOM 1511 C CA . ALA A 1 207 ? -7.137 1.733 -13.734 1 96.81 207 ALA A CA 1
ATOM 1512 C C . ALA A 1 207 ? -6.418 2.854 -12.984 1 96.81 207 ALA A C 1
ATOM 1514 O O . ALA A 1 207 ? -5.93 3.805 -13.602 1 96.81 207 ALA A O 1
ATOM 1515 N N . ARG A 1 208 ? -6.477 2.801 -11.688 1 96.12 208 ARG A N 1
ATOM 1516 C CA . ARG A 1 208 ? -5.516 3.545 -10.875 1 96.12 208 ARG A CA 1
ATOM 1517 C C . ARG A 1 208 ? -4.258 2.721 -10.625 1 96.12 208 ARG A C 1
ATOM 1519 O O . ARG A 1 208 ? -4.332 1.611 -10.094 1 96.12 208 ARG A O 1
ATOM 1526 N N . VAL A 1 209 ? -3.125 3.27 -10.992 1 98.06 209 VAL A N 1
ATOM 1527 C CA . VAL A 1 209 ? -1.885 2.502 -10.945 1 98.06 209 VAL A CA 1
ATOM 1528 C C . VAL A 1 209 ? -1.01 3.01 -9.805 1 98.06 209 VAL A C 1
ATOM 1530 O O . VAL A 1 209 ? -0.772 4.215 -9.68 1 98.06 209 VAL A O 1
ATOM 1533 N N . VAL A 1 210 ? -0.608 2.102 -8.984 1 98.5 210 VAL A N 1
ATOM 1534 C CA . VAL A 1 210 ? 0.314 2.359 -7.887 1 98.5 210 VAL A CA 1
ATOM 1535 C C . VAL A 1 210 ? 1.545 1.466 -8.023 1 98.5 210 VAL A C 1
ATOM 1537 O O . VAL A 1 210 ? 1.424 0.264 -8.273 1 98.5 210 VAL A O 1
ATOM 1540 N N . ARG A 1 211 ? 2.65 2.059 -7.902 1 98.75 211 ARG A N 1
ATOM 1541 C CA . ARG A 1 211 ? 3.904 1.313 -7.906 1 98.75 211 ARG A CA 1
ATOM 1542 C C . ARG A 1 211 ? 4.664 1.513 -6.598 1 98.75 211 ARG A C 1
ATOM 1544 O O . ARG A 1 211 ? 4.84 2.645 -6.145 1 98.75 211 ARG A O 1
ATOM 1551 N N . LEU A 1 212 ? 5.023 0.425 -5.93 1 98.75 212 LEU A N 1
ATOM 1552 C CA . LEU A 1 212 ? 5.621 0.453 -4.598 1 98.75 212 LEU A CA 1
ATOM 1553 C C . LEU A 1 212 ? 6.922 -0.341 -4.566 1 98.75 212 LEU A C 1
ATOM 1555 O O . LEU A 1 212 ? 7.07 -1.324 -5.297 1 98.75 212 LEU A O 1
ATOM 1559 N N . PRO A 1 213 ? 7.844 0.041 -3.684 1 98.06 213 PRO A N 1
ATOM 1560 C CA . PRO A 1 213 ? 9.109 -0.678 -3.541 1 98.06 213 PRO A CA 1
ATOM 1561 C C . PRO A 1 213 ? 9.008 -1.877 -2.602 1 98.06 213 PRO A C 1
ATOM 1563 O O . PRO A 1 213 ? 9.789 -1.995 -1.657 1 98.06 213 PRO A O 1
ATOM 1566 N N . ILE A 1 214 ? 8.109 -2.719 -2.85 1 97.88 214 ILE A N 1
ATOM 1567 C CA . ILE A 1 214 ? 8 -4.023 -2.207 1 97.88 214 ILE A CA 1
ATOM 1568 C C . ILE A 1 214 ? 8.234 -5.129 -3.236 1 97.88 214 ILE A C 1
ATOM 1570 O O . ILE A 1 214 ? 8.055 -4.914 -4.438 1 97.88 214 ILE A O 1
ATOM 1574 N N . ALA A 1 215 ? 8.672 -6.316 -2.729 1 96.25 215 ALA A N 1
ATOM 1575 C CA . ALA A 1 215 ? 9.148 -7.352 -3.641 1 96.25 215 ALA A CA 1
ATOM 1576 C C . ALA A 1 215 ? 10.219 -6.805 -4.582 1 96.25 215 ALA A C 1
ATOM 1578 O O . ALA A 1 215 ? 11.188 -6.191 -4.141 1 96.25 215 ALA A O 1
ATOM 1579 N N . ALA A 1 216 ? 10.273 -7 -5.855 1 97 216 ALA A N 1
ATOM 1580 C CA . ALA A 1 216 ? 11.234 -6.473 -6.828 1 97 216 ALA A CA 1
ATOM 1581 C C . ALA A 1 216 ? 10.68 -5.223 -7.512 1 97 216 ALA A C 1
ATOM 1583 O O . ALA A 1 216 ? 11.086 -4.891 -8.625 1 97 216 ALA A O 1
ATOM 1584 N N . GLY A 1 217 ? 9.789 -4.488 -6.789 1 98.44 217 GLY A N 1
ATOM 1585 C CA . GLY A 1 217 ? 9.008 -3.414 -7.383 1 98.44 217 GLY A CA 1
ATOM 1586 C C . GLY A 1 217 ? 7.668 -3.875 -7.922 1 98.44 217 GLY A C 1
ATOM 1587 O O . GLY A 1 217 ? 7.598 -4.457 -9.008 1 98.44 217 GLY A O 1
ATOM 1588 N N . ALA A 1 218 ? 6.594 -3.578 -7.156 1 98.75 218 ALA A N 1
ATOM 1589 C CA . ALA A 1 218 ? 5.273 -4.098 -7.508 1 98.75 218 ALA A CA 1
ATOM 1590 C C . ALA A 1 218 ? 4.422 -3.023 -8.18 1 98.75 218 ALA A C 1
ATOM 1592 O O . ALA A 1 218 ? 4.531 -1.841 -7.848 1 98.75 218 ALA A O 1
ATOM 1593 N N . THR A 1 219 ? 3.672 -3.43 -9.133 1 98.88 219 THR A N 1
ATOM 1594 C CA . THR A 1 219 ? 2.615 -2.607 -9.711 1 98.88 219 THR A CA 1
ATOM 1595 C C . THR A 1 219 ? 1.241 -3.092 -9.258 1 98.88 219 THR A C 1
ATOM 1597 O O . THR A 1 219 ? 0.921 -4.273 -9.391 1 98.88 219 THR A O 1
ATOM 1600 N N . ILE A 1 220 ? 0.489 -2.219 -8.633 1 98.75 220 ILE A N 1
ATOM 1601 C CA . ILE A 1 220 ? -0.873 -2.471 -8.18 1 98.75 220 ILE A CA 1
ATOM 1602 C C . ILE A 1 220 ? -1.857 -1.651 -9.008 1 98.75 220 ILE A C 1
ATOM 1604 O O . ILE A 1 220 ? -1.672 -0.445 -9.188 1 98.75 220 ILE A O 1
ATOM 1608 N N . LEU A 1 221 ? -2.791 -2.316 -9.562 1 98.44 221 LEU A N 1
ATOM 1609 C CA . LEU A 1 221 ? -3.844 -1.658 -10.328 1 98.44 221 LEU A CA 1
ATOM 1610 C C . LEU A 1 221 ? -5.195 -1.81 -9.641 1 98.44 221 LEU A C 1
ATOM 1612 O O . LEU A 1 221 ? -5.582 -2.918 -9.258 1 98.44 221 LEU A O 1
ATOM 1616 N N . VAL A 1 222 ? -5.867 -0.732 -9.391 1 96.88 222 VAL A N 1
ATOM 1617 C CA . VAL A 1 222 ? -7.234 -0.742 -8.883 1 96.88 222 VAL A CA 1
ATOM 1618 C C . VAL A 1 222 ? -8.211 -0.44 -10.016 1 96.88 222 VAL A C 1
ATOM 1620 O O . VAL A 1 222 ? -8.086 0.583 -10.695 1 96.88 222 VAL A O 1
ATOM 1623 N N . LYS A 1 223 ? -9.125 -1.336 -10.156 1 95.31 223 LYS A N 1
ATOM 1624 C CA . LYS A 1 223 ? -10.07 -1.201 -11.258 1 95.31 223 LYS A CA 1
ATOM 1625 C C . LYS A 1 223 ? -11.148 -0.166 -10.938 1 95.31 223 LYS A C 1
ATOM 1627 O O . LYS A 1 223 ? -11.781 -0.234 -9.883 1 95.31 223 LYS A O 1
ATOM 1632 N N . GLY A 1 224 ? -11.312 0.786 -11.852 1 87.06 224 GLY A N 1
ATOM 1633 C CA . GLY A 1 224 ? -12.297 1.84 -11.68 1 87.06 224 GLY A CA 1
ATOM 1634 C C . GLY A 1 224 ? -13.516 1.67 -12.57 1 87.06 224 GLY A C 1
ATOM 1635 O O . GLY A 1 224 ? -13.484 0.885 -13.523 1 87.06 224 GLY A O 1
ATOM 1636 N N . MET B 1 1 ? 40.812 21.672 -13.781 1 27.8 1 MET B N 1
ATOM 1637 C CA . MET B 1 1 ? 39.438 21.25 -13.984 1 27.8 1 MET B CA 1
ATOM 1638 C C . MET B 1 1 ? 39.125 19.938 -13.266 1 27.8 1 MET B C 1
ATOM 1640 O O . MET B 1 1 ? 39.594 18.875 -13.695 1 27.8 1 MET B O 1
ATOM 1644 N N . SER B 1 2 ? 39.188 19.953 -11.875 1 34.34 2 SER B N 1
ATOM 1645 C CA . SER B 1 2 ? 39.062 18.875 -10.906 1 34.34 2 SER B CA 1
ATOM 1646 C C . SER B 1 2 ? 37.719 18.141 -11.086 1 34.34 2 SER B C 1
ATOM 1648 O O . SER B 1 2 ? 36.656 18.75 -11.031 1 34.34 2 SER B O 1
ATOM 1650 N N . ASP B 1 3 ? 37.719 17.109 -11.898 1 35.84 3 ASP B N 1
ATOM 1651 C CA . ASP B 1 3 ? 36.594 16.172 -12.078 1 35.84 3 ASP B CA 1
ATOM 1652 C C . ASP B 1 3 ? 36.156 15.586 -10.742 1 35.84 3 ASP B C 1
ATOM 1654 O O . ASP B 1 3 ? 36.875 14.766 -10.156 1 35.84 3 ASP B O 1
ATOM 1658 N N . THR B 1 4 ? 35.688 16.453 -9.742 1 33.22 4 THR B N 1
ATOM 1659 C CA . THR B 1 4 ? 35.031 15.914 -8.562 1 33.22 4 THR B CA 1
ATOM 1660 C C . THR B 1 4 ? 34.031 14.812 -8.945 1 33.22 4 THR B C 1
ATOM 1662 O O . THR B 1 4 ? 32.938 15.094 -9.453 1 33.22 4 THR B O 1
ATOM 1665 N N . SER B 1 5 ? 34.531 13.727 -9.555 1 37.12 5 SER B N 1
ATOM 1666 C CA . SER B 1 5 ? 33.75 12.492 -9.68 1 37.12 5 SER B CA 1
ATOM 1667 C C . SER B 1 5 ? 33 12.172 -8.398 1 37.12 5 SER B C 1
ATOM 1669 O O . SER B 1 5 ? 33.594 11.758 -7.402 1 37.12 5 SER B O 1
ATOM 1671 N N . SER B 1 6 ? 32.031 13 -7.93 1 38.88 6 SER B N 1
ATOM 1672 C CA . SER B 1 6 ? 31.141 12.719 -6.801 1 38.88 6 SER B CA 1
ATOM 1673 C C . SER B 1 6 ? 30.797 11.242 -6.734 1 38.88 6 SER B C 1
ATOM 1675 O O . SER B 1 6 ? 30.188 10.695 -7.66 1 38.88 6 SER B O 1
ATOM 1677 N N . SER B 1 7 ? 31.453 10.367 -6.27 1 40.56 7 SER B N 1
ATOM 1678 C CA . SER B 1 7 ? 31.391 8.945 -5.945 1 40.56 7 SER B CA 1
ATOM 1679 C C . SER B 1 7 ? 30.047 8.594 -5.309 1 40.56 7 SER B C 1
ATOM 1681 O O . SER B 1 7 ? 29.922 8.57 -4.082 1 40.56 7 SER B O 1
ATOM 1683 N N . SER B 1 8 ? 28.891 9.07 -5.824 1 48.56 8 SER B N 1
ATOM 1684 C CA . SER B 1 8 ? 27.609 8.695 -5.254 1 48.56 8 SER B CA 1
ATOM 1685 C C . SER B 1 8 ? 27.484 7.18 -5.117 1 48.56 8 SER B C 1
ATOM 1687 O O . SER B 1 8 ? 27.844 6.441 -6.035 1 48.56 8 SER B O 1
ATOM 1689 N N . SER B 1 9 ? 27.641 6.691 -4.023 1 58.06 9 SER B N 1
ATOM 1690 C CA . SER B 1 9 ? 27.469 5.281 -3.695 1 58.06 9 SER B CA 1
ATOM 1691 C C . SER B 1 9 ? 26.406 4.641 -4.582 1 58.06 9 SER B C 1
ATOM 1693 O O . SER B 1 9 ? 25.375 5.27 -4.887 1 58.06 9 SER B O 1
ATOM 1695 N N . PRO B 1 10 ? 26.734 3.578 -5.352 1 67.81 10 PRO B N 1
ATOM 1696 C CA . PRO B 1 10 ? 25.797 2.9 -6.25 1 67.81 10 PRO B CA 1
ATOM 1697 C C . PRO B 1 10 ? 24.406 2.727 -5.637 1 67.81 10 PRO B C 1
ATOM 1699 O O . PRO B 1 10 ? 24.297 2.412 -4.453 1 67.81 10 PRO B O 1
ATOM 1702 N N . LEU B 1 11 ? 23.406 3.311 -6.27 1 78.56 11 LEU B N 1
ATOM 1703 C CA . LEU B 1 11 ? 22.016 3.154 -5.879 1 78.56 11 LEU B CA 1
ATOM 1704 C C . LEU B 1 11 ? 21.672 1.688 -5.629 1 78.56 11 LEU B C 1
ATOM 1706 O O . LEU B 1 11 ? 22.094 0.812 -6.387 1 78.56 11 LEU B O 1
ATOM 1710 N N . THR B 1 12 ? 21.094 1.42 -4.414 1 91.62 12 THR B N 1
ATOM 1711 C CA . THR B 1 12 ? 20.562 0.077 -4.207 1 91.62 12 THR B CA 1
ATOM 1712 C C . THR B 1 12 ? 19.391 -0.192 -5.148 1 91.62 12 THR B C 1
ATOM 1714 O O . THR B 1 12 ? 18.875 0.731 -5.777 1 91.62 12 THR B O 1
ATOM 1717 N N . ALA B 1 13 ? 19.016 -1.458 -5.344 1 92.75 13 ALA B N 1
ATOM 1718 C CA . ALA B 1 13 ? 17.859 -1.833 -6.145 1 92.75 13 ALA B CA 1
ATOM 1719 C C . ALA B 1 13 ? 16.594 -1.112 -5.656 1 92.75 13 ALA B C 1
ATOM 1721 O O . ALA B 1 13 ? 15.789 -0.65 -6.461 1 92.75 13 ALA B O 1
ATOM 1722 N N . LEU B 1 14 ? 16.484 -0.975 -4.371 1 95 14 LEU B N 1
ATOM 1723 C CA . LEU B 1 14 ? 15.336 -0.297 -3.779 1 95 14 LEU B CA 1
ATOM 1724 C C . LEU B 1 14 ? 15.328 1.182 -4.152 1 95 14 LEU B C 1
ATOM 1726 O O . LEU B 1 14 ? 14.289 1.724 -4.531 1 95 14 LEU B O 1
ATOM 1730 N N . ASP B 1 15 ? 16.469 1.8 -4.09 1 95.81 15 ASP B N 1
ATOM 1731 C CA . ASP B 1 15 ? 16.578 3.207 -4.465 1 95.81 15 ASP B CA 1
ATOM 1732 C C . ASP B 1 15 ? 16.234 3.41 -5.938 1 95.81 15 ASP B C 1
ATOM 1734 O O . ASP B 1 15 ? 15.586 4.398 -6.297 1 95.81 15 ASP B O 1
ATOM 1738 N N . ALA B 1 16 ? 16.719 2.477 -6.715 1 95.75 16 ALA B N 1
ATOM 1739 C CA . ALA B 1 16 ? 16.438 2.561 -8.148 1 95.75 16 ALA B CA 1
ATOM 1740 C C . ALA B 1 16 ? 14.93 2.49 -8.414 1 95.75 16 ALA B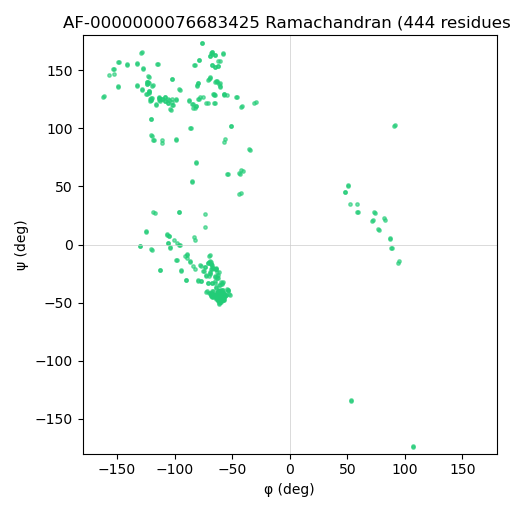 C 1
ATOM 1742 O O . ALA B 1 16 ? 14.406 3.244 -9.242 1 95.75 16 ALA B O 1
ATOM 1743 N N . VAL B 1 17 ? 14.211 1.636 -7.75 1 97.75 17 VAL B N 1
ATOM 1744 C CA . VAL B 1 17 ? 12.766 1.511 -7.898 1 97.75 17 VAL B CA 1
ATOM 1745 C C . VAL B 1 17 ? 12.086 2.824 -7.508 1 97.75 17 VAL B C 1
ATOM 1747 O O . VAL B 1 17 ? 11.266 3.352 -8.258 1 97.75 17 VAL B O 1
ATOM 1750 N N . VAL B 1 18 ? 12.461 3.361 -6.395 1 97.88 18 VAL B N 1
ATOM 1751 C CA . VAL B 1 18 ? 11.828 4.574 -5.875 1 97.88 18 VAL B CA 1
ATOM 1752 C C . VAL B 1 18 ? 12.094 5.738 -6.828 1 97.88 18 VAL B C 1
ATOM 1754 O O . VAL B 1 18 ? 11.188 6.512 -7.141 1 97.88 18 VAL B O 1
ATOM 1757 N N . GLN B 1 19 ? 13.328 5.867 -7.246 1 96.75 19 GLN B N 1
ATOM 1758 C CA . GLN B 1 19 ? 13.672 6.93 -8.188 1 96.75 19 GLN B CA 1
ATOM 1759 C C . GLN B 1 19 ? 12.852 6.816 -9.469 1 96.75 19 GLN B C 1
ATOM 1761 O O . GLN B 1 19 ? 12.305 7.809 -9.953 1 96.75 19 GLN B O 1
ATOM 1766 N N . HIS B 1 20 ? 12.75 5.633 -9.984 1 97.56 20 HIS B N 1
ATOM 1767 C CA . HIS B 1 20 ? 12 5.398 -11.211 1 97.56 20 HIS B CA 1
ATOM 1768 C C . HIS B 1 20 ? 10.531 5.75 -11.031 1 97.56 20 HIS B C 1
ATOM 1770 O O . HIS B 1 20 ? 9.945 6.461 -11.852 1 97.56 20 HIS B O 1
ATOM 1776 N N . VAL B 1 21 ? 9.938 5.285 -9.977 1 98.38 21 VAL B N 1
ATOM 1777 C CA . VAL B 1 21 ? 8.516 5.473 -9.727 1 98.38 21 VAL B CA 1
ATOM 1778 C C . VAL B 1 21 ? 8.211 6.957 -9.555 1 98.38 21 VAL B C 1
ATOM 1780 O O . VAL B 1 21 ? 7.273 7.48 -10.164 1 98.38 21 VAL B O 1
ATOM 1783 N N . ASN B 1 22 ? 9.031 7.652 -8.797 1 98.12 22 ASN B N 1
ATOM 1784 C CA . ASN B 1 22 ? 8.781 9.07 -8.578 1 98.12 22 ASN B CA 1
ATOM 1785 C C . ASN B 1 22 ? 8.961 9.875 -9.867 1 98.12 22 ASN B C 1
ATOM 1787 O O . ASN B 1 22 ? 8.242 10.852 -10.102 1 98.12 22 ASN B O 1
ATOM 1791 N N . ALA B 1 23 ? 9.852 9.461 -10.672 1 96.94 23 ALA B N 1
ATOM 1792 C CA . ALA B 1 23 ? 10.141 10.195 -11.898 1 96.94 23 ALA B CA 1
ATOM 1793 C C . ALA B 1 23 ? 9.047 9.977 -12.945 1 96.94 23 ALA B C 1
ATOM 1795 O O . ALA B 1 23 ? 8.82 10.828 -13.805 1 96.94 23 ALA B O 1
ATOM 1796 N N . THR B 1 24 ? 8.289 8.859 -12.828 1 97.44 24 THR B N 1
ATOM 1797 C CA . THR B 1 24 ? 7.438 8.484 -13.945 1 97.44 24 THR B CA 1
ATOM 1798 C C . THR B 1 24 ? 5.969 8.453 -13.523 1 97.44 24 THR B C 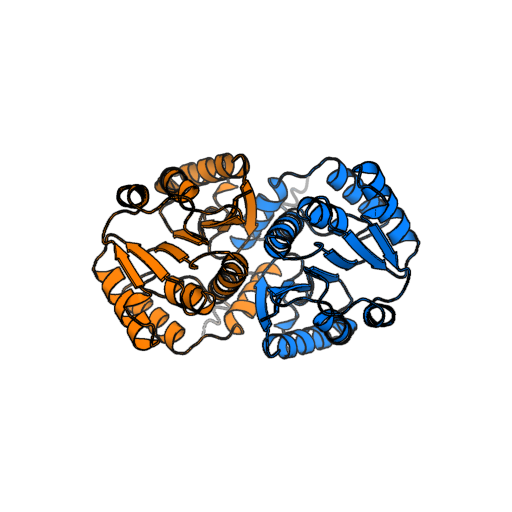1
ATOM 1800 O O . THR B 1 24 ? 5.086 8.195 -14.344 1 97.44 24 THR B O 1
ATOM 1803 N N . THR B 1 25 ? 5.66 8.656 -12.273 1 97.69 25 THR B N 1
ATOM 1804 C CA . THR B 1 25 ? 4.277 8.734 -11.82 1 97.69 25 THR B CA 1
ATOM 1805 C C . THR B 1 25 ? 3.623 10.031 -12.297 1 97.69 25 THR B C 1
ATOM 1807 O O . THR B 1 25 ? 4.105 11.125 -11.984 1 97.69 25 THR B O 1
ATOM 1810 N N . PRO B 1 26 ? 2.576 9.914 -13.016 1 94.81 26 PRO B N 1
ATOM 1811 C CA . PRO B 1 26 ? 1.909 11.133 -13.492 1 94.81 26 PRO B CA 1
ATOM 1812 C C . PRO B 1 26 ? 1.358 11.984 -12.352 1 94.81 26 PRO B C 1
ATOM 1814 O O . PRO B 1 26 ? 0.877 11.445 -11.352 1 94.81 26 PRO B O 1
ATOM 1817 N N . GLN B 1 27 ? 1.523 13.258 -12.539 1 94.81 27 GLN B N 1
ATOM 1818 C CA . GLN B 1 27 ? 0.949 14.219 -11.609 1 94.81 27 GLN B CA 1
ATOM 1819 C C . GLN B 1 27 ? 0.047 15.211 -12.336 1 94.81 27 GLN B C 1
ATOM 1821 O O . GLN B 1 27 ? 0.382 15.68 -13.43 1 94.81 27 GLN B O 1
ATOM 1826 N N . SER B 1 28 ? -1.095 15.523 -11.734 1 95.25 28 SER B N 1
ATOM 1827 C CA . SER B 1 28 ? -1.962 16.547 -12.312 1 95.25 28 SER B CA 1
ATOM 1828 C C . SER B 1 28 ? -1.334 17.938 -12.203 1 95.25 28 SER B C 1
ATOM 1830 O O . SER B 1 28 ? -0.453 18.156 -11.375 1 95.25 28 SER B O 1
ATOM 1832 N N . ASP B 1 29 ? -1.847 18.844 -13 1 96.75 29 ASP B N 1
ATOM 1833 C CA . ASP B 1 29 ? -1.379 20.219 -12.93 1 96.75 29 ASP B CA 1
ATOM 1834 C C . ASP B 1 29 ? -1.655 20.828 -11.547 1 96.75 29 ASP B C 1
ATOM 1836 O O . ASP B 1 29 ? -0.833 21.578 -11.016 1 96.75 29 ASP B O 1
ATOM 1840 N N . ALA B 1 30 ? -2.848 20.5 -11.047 1 97.31 30 ALA B N 1
ATOM 1841 C CA . ALA B 1 30 ? -3.229 21.031 -9.742 1 97.31 30 ALA B CA 1
ATOM 1842 C C . ALA B 1 30 ? -2.252 20.578 -8.656 1 97.31 30 ALA B C 1
ATOM 1844 O O . ALA B 1 30 ? -1.829 21.375 -7.816 1 97.31 30 ALA B O 1
ATOM 1845 N N . ILE B 1 31 ? -1.839 19.344 -8.703 1 97.94 31 ILE B N 1
ATOM 1846 C CA . ILE B 1 31 ? -0.886 18.812 -7.734 1 97.94 31 ILE B CA 1
ATOM 1847 C C . ILE B 1 31 ? 0.474 19.484 -7.934 1 97.94 31 ILE B C 1
ATOM 1849 O O . ILE B 1 31 ? 1.12 19.891 -6.965 1 97.94 31 ILE B O 1
ATOM 1853 N N . GLY B 1 32 ? 0.915 19.609 -9.188 1 97.69 32 GLY B N 1
ATOM 1854 C CA . GLY B 1 32 ? 2.174 20.281 -9.469 1 97.69 32 GLY B CA 1
ATOM 1855 C C . GLY B 1 32 ? 2.238 21.688 -8.898 1 97.69 32 GLY B C 1
ATOM 1856 O O . GLY B 1 32 ? 3.232 22.078 -8.273 1 97.69 32 GLY B O 1
ATOM 1857 N N . ARG B 1 33 ? 1.169 22.453 -9.039 1 97.44 33 ARG B N 1
ATOM 1858 C CA . ARG B 1 33 ? 1.102 23.812 -8.531 1 97.44 33 ARG B CA 1
ATOM 1859 C C . ARG B 1 33 ? 1.139 23.844 -7.012 1 97.44 33 ARG B C 1
ATOM 1861 O O . ARG B 1 33 ? 1.808 24.688 -6.414 1 97.44 33 ARG B O 1
ATOM 1868 N N . ALA B 1 34 ? 0.371 22.922 -6.441 1 97.94 34 ALA B N 1
ATOM 1869 C CA . ALA B 1 34 ? 0.337 22.859 -4.984 1 97.94 34 ALA B CA 1
ATOM 1870 C C . ALA B 1 34 ? 1.715 22.531 -4.418 1 97.94 34 ALA B C 1
ATOM 1872 O O . ALA B 1 34 ? 2.123 23.094 -3.395 1 97.94 34 ALA B O 1
ATOM 1873 N N . VAL B 1 35 ? 2.443 21.641 -5.023 1 97.94 35 VAL B N 1
ATOM 1874 C CA . VAL B 1 35 ? 3.783 21.25 -4.602 1 97.94 35 VAL B CA 1
ATOM 1875 C C . VAL B 1 35 ? 4.727 22.453 -4.684 1 97.94 35 VAL B C 1
ATOM 1877 O O . VAL B 1 35 ? 5.523 22.688 -3.771 1 97.94 35 VAL B O 1
ATOM 1880 N N . GLU B 1 36 ? 4.648 23.172 -5.758 1 97.12 36 GLU B N 1
ATOM 1881 C CA . GLU B 1 36 ? 5.484 24.344 -5.93 1 97.12 36 GLU B CA 1
ATOM 1882 C C . GLU B 1 36 ? 5.199 25.391 -4.848 1 97.12 36 GLU B C 1
ATOM 1884 O O . GLU B 1 36 ? 6.125 25.953 -4.27 1 97.12 36 GLU B O 1
ATOM 1889 N N . SER B 1 37 ? 3.904 25.609 -4.609 1 96.38 37 SER B N 1
ATOM 1890 C CA . SER B 1 37 ? 3.52 26.547 -3.561 1 96.38 37 SER B CA 1
ATOM 1891 C C . SER B 1 37 ? 4.047 26.094 -2.199 1 96.38 37 SER B C 1
ATOM 1893 O O . SER B 1 37 ? 4.59 26.906 -1.443 1 96.38 37 SER B O 1
ATOM 1895 N N . ALA B 1 38 ? 3.846 24.828 -1.884 1 97.06 38 ALA B N 1
ATOM 1896 C CA . ALA B 1 38 ? 4.336 24.281 -0.617 1 97.06 38 ALA B CA 1
ATOM 1897 C C . ALA B 1 38 ? 5.84 24.5 -0.474 1 97.06 38 ALA B C 1
ATOM 1899 O O . ALA B 1 38 ? 6.316 24.875 0.597 1 97.06 38 ALA B O 1
ATOM 1900 N N . ARG B 1 39 ? 6.543 24.25 -1.533 1 96.44 39 ARG B N 1
ATOM 1901 C CA . ARG B 1 39 ? 7.992 24.438 -1.54 1 96.44 39 ARG B CA 1
ATOM 1902 C C . ARG B 1 39 ? 8.367 25.875 -1.24 1 96.44 39 ARG B C 1
ATOM 1904 O O . ARG B 1 39 ? 9.281 26.141 -0.458 1 96.44 39 ARG B O 1
ATOM 1911 N N . GLU B 1 40 ? 7.711 26.766 -1.838 1 96.12 40 GLU B N 1
ATOM 1912 C CA . GLU B 1 40 ? 7.953 28.203 -1.638 1 96.12 40 GLU B CA 1
ATOM 1913 C C . GLU B 1 40 ? 7.777 28.578 -0.172 1 96.12 40 GLU B C 1
ATOM 1915 O O . GLU B 1 40 ? 8.484 29.469 0.331 1 96.12 40 GLU B O 1
ATOM 1920 N N . TYR B 1 41 ? 6.906 27.906 0.478 1 95.12 41 TYR B N 1
ATOM 1921 C CA . TYR B 1 41 ? 6.602 28.266 1.86 1 95.12 41 TYR B CA 1
ATOM 1922 C C . TYR B 1 41 ? 7.32 27.328 2.83 1 95.12 41 TYR B C 1
ATOM 1924 O O . TYR B 1 41 ? 7.074 27.375 4.039 1 95.12 41 TYR B O 1
ATOM 1932 N N . GLY B 1 42 ? 8.117 26.438 2.305 1 95.44 42 GLY B N 1
ATOM 1933 C CA . GLY B 1 42 ? 8.922 25.562 3.137 1 95.44 42 GLY B CA 1
ATOM 1934 C C . GLY B 1 42 ? 8.117 24.469 3.795 1 95.44 42 GLY B C 1
ATOM 1935 O O . GLY B 1 42 ? 8.438 24.031 4.902 1 95.44 42 GLY B O 1
ATOM 1936 N N . VAL B 1 43 ? 7.027 24.094 3.168 1 95.94 43 VAL B N 1
ATOM 1937 C CA . VAL B 1 43 ? 6.156 23.047 3.705 1 95.94 43 VAL B CA 1
ATOM 1938 C C . VAL B 1 43 ? 6.457 21.719 3.02 1 95.94 43 VAL B C 1
ATOM 1940 O O . VAL B 1 43 ? 6.453 21.641 1.79 1 95.94 43 VAL B O 1
ATOM 1943 N N . ALA B 1 44 ? 6.77 20.688 3.805 1 95.75 44 ALA B N 1
ATOM 1944 C CA . ALA B 1 44 ? 7.062 19.375 3.256 1 95.75 44 ALA B CA 1
ATOM 1945 C C . ALA B 1 44 ? 5.805 18.719 2.693 1 95.75 44 ALA B C 1
ATOM 1947 O O . ALA B 1 44 ? 4.719 18.859 3.264 1 95.75 44 ALA B O 1
ATOM 1948 N N . VAL B 1 45 ? 6.012 18.031 1.59 1 97.94 45 VAL B N 1
ATOM 1949 C CA . VAL B 1 45 ? 4.895 17.328 0.954 1 97.94 45 VAL B CA 1
ATOM 1950 C C . VAL B 1 45 ? 5.305 15.906 0.599 1 97.94 45 VAL B C 1
ATOM 1952 O O . VAL B 1 45 ? 6.496 15.602 0.506 1 97.94 45 VAL B O 1
ATOM 1955 N N . PRO B 1 46 ? 4.355 14.969 0.48 1 98.06 46 PRO B N 1
ATOM 1956 C CA . PRO B 1 46 ? 4.707 13.625 0.011 1 98.06 46 PRO B CA 1
ATOM 1957 C C . PRO B 1 46 ? 5.207 13.617 -1.432 1 98.06 46 PRO B C 1
ATOM 1959 O O . PRO B 1 46 ? 4.867 14.508 -2.213 1 98.06 46 PRO B O 1
ATOM 1962 N N . ASP B 1 47 ? 6.027 12.625 -1.724 1 98 47 ASP B N 1
ATOM 1963 C CA . ASP B 1 47 ? 6.469 12.453 -3.104 1 98 47 ASP B CA 1
ATOM 1964 C C . ASP B 1 47 ? 5.371 11.828 -3.961 1 98 47 ASP B C 1
ATOM 1966 O O . ASP B 1 47 ? 4.301 11.484 -3.455 1 98 47 ASP B O 1
ATOM 1970 N N . ALA B 1 48 ? 5.574 11.727 -5.262 1 98.19 48 ALA B N 1
ATOM 1971 C CA . ALA B 1 48 ? 4.57 11.281 -6.223 1 98.19 48 ALA B CA 1
ATOM 1972 C C . ALA B 1 48 ? 4.125 9.852 -5.93 1 98.19 48 ALA B C 1
ATOM 1974 O O . ALA B 1 48 ? 2.943 9.523 -6.059 1 98.19 48 ALA B O 1
ATOM 1975 N N . MET B 1 49 ? 5.066 9 -5.547 1 98.38 49 MET B N 1
ATOM 1976 C CA . MET B 1 49 ? 4.777 7.609 -5.215 1 98.38 49 MET B CA 1
ATOM 1977 C C . MET B 1 49 ? 3.805 7.523 -4.043 1 98.38 49 MET B C 1
ATOM 1979 O O . MET B 1 49 ? 2.787 6.832 -4.125 1 98.38 49 MET B O 1
ATOM 1983 N N . THR B 1 50 ? 4.102 8.25 -3 1 98.56 50 THR B N 1
ATOM 1984 C CA . THR B 1 50 ? 3.23 8.289 -1.832 1 98.56 50 THR B CA 1
ATOM 1985 C C . THR B 1 50 ? 1.861 8.852 -2.197 1 98.56 50 THR B C 1
ATOM 1987 O O . THR B 1 50 ? 0.833 8.336 -1.758 1 98.56 50 THR B O 1
ATOM 1990 N N . GLY B 1 51 ? 1.843 9.883 -3.012 1 98.62 51 GLY B N 1
ATOM 1991 C CA . GLY B 1 51 ? 0.587 10.469 -3.455 1 98.62 51 GLY B CA 1
ATOM 1992 C C . GLY B 1 51 ? -0.297 9.484 -4.203 1 98.62 51 GLY B C 1
ATOM 1993 O O . GLY B 1 51 ? -1.492 9.383 -3.922 1 98.62 51 GLY B O 1
ATOM 1994 N N . ALA B 1 52 ? 0.266 8.773 -5.109 1 98.25 52 ALA B N 1
ATOM 1995 C CA . ALA B 1 52 ? -0.489 7.789 -5.879 1 98.25 52 ALA B CA 1
ATOM 1996 C C . ALA B 1 52 ? -1.047 6.699 -4.969 1 98.25 52 ALA B C 1
ATOM 1998 O O . ALA B 1 52 ? -2.18 6.246 -5.156 1 98.25 52 ALA B O 1
ATOM 1999 N N . PHE B 1 53 ? -0.245 6.328 -4.051 1 98.56 53 PHE B N 1
ATOM 2000 C CA . PHE B 1 53 ? -0.681 5.344 -3.066 1 98.56 53 PHE B CA 1
ATOM 2001 C C . PHE B 1 53 ? -1.891 5.852 -2.291 1 98.56 53 PHE B C 1
ATOM 2003 O O . PHE B 1 53 ? -2.873 5.129 -2.119 1 98.56 53 PHE B O 1
ATOM 2010 N N . LEU B 1 54 ? -1.852 7.062 -1.856 1 98.56 54 LEU B N 1
ATOM 2011 C CA . LEU B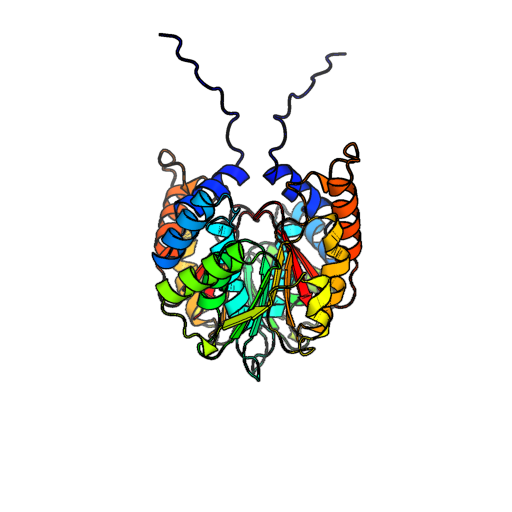 1 54 ? -2.949 7.656 -1.101 1 98.56 54 LEU B CA 1
ATOM 2012 C C . LEU B 1 54 ? -4.223 7.703 -1.936 1 98.56 54 LEU B C 1
ATOM 2014 O O . LEU B 1 54 ? -5.309 7.398 -1.436 1 98.56 54 LEU B O 1
ATOM 2018 N N . THR B 1 55 ? -4.121 8.086 -3.164 1 97.62 55 THR B N 1
ATOM 2019 C CA . THR B 1 55 ? -5.281 8.117 -4.051 1 97.62 55 THR B CA 1
ATOM 2020 C C . THR B 1 55 ? -5.918 6.738 -4.16 1 97.62 55 THR B C 1
ATOM 2022 O O . THR B 1 55 ? -7.137 6.602 -4.043 1 97.62 55 THR B O 1
ATOM 2025 N N . ALA B 1 56 ? -5.066 5.746 -4.316 1 96.25 56 ALA B N 1
ATOM 2026 C CA . ALA B 1 56 ? -5.574 4.383 -4.457 1 96.25 56 ALA B CA 1
ATOM 2027 C C . ALA B 1 56 ? -6.23 3.906 -3.162 1 96.25 56 ALA B C 1
ATOM 2029 O O . ALA B 1 56 ? -7.312 3.316 -3.188 1 96.25 56 ALA B O 1
ATOM 2030 N N . MET B 1 57 ? -5.578 4.16 -2.059 1 95.88 57 MET B N 1
ATOM 2031 C CA . MET B 1 57 ? -6.125 3.752 -0.767 1 95.88 57 MET B CA 1
ATOM 2032 C C . MET B 1 57 ? -7.469 4.422 -0.508 1 95.88 57 MET B C 1
ATOM 2034 O O . MET B 1 57 ? -8.398 3.783 -0.01 1 95.88 57 MET B O 1
ATOM 2038 N N . MET B 1 58 ? -7.555 5.68 -0.847 1 95.69 58 MET B N 1
ATOM 2039 C CA . MET B 1 58 ? -8.812 6.398 -0.669 1 95.69 58 MET B CA 1
ATOM 2040 C C . MET B 1 58 ? -9.922 5.777 -1.511 1 95.69 58 MET B C 1
ATOM 2042 O O . MET B 1 58 ? -11.039 5.59 -1.03 1 95.69 58 MET B O 1
ATOM 2046 N N . SER B 1 59 ? -9.578 5.48 -2.715 1 92.5 59 SER B N 1
ATOM 2047 C CA . SER B 1 59 ? -10.562 4.867 -3.6 1 92.5 59 SER B CA 1
ATOM 2048 C C . SER B 1 59 ? -11.039 3.527 -3.051 1 92.5 59 SER B C 1
ATOM 2050 O O . SER B 1 59 ? -12.234 3.232 -3.074 1 92.5 59 SER B O 1
ATOM 2052 N N . LEU B 1 60 ? -10.133 2.762 -2.525 1 91.19 60 LEU B N 1
ATOM 2053 C CA . LEU B 1 60 ? -10.469 1.452 -1.98 1 91.19 60 LEU B CA 1
ATOM 2054 C C . LEU B 1 60 ? -11.289 1.589 -0.702 1 91.19 60 LEU B C 1
ATOM 2056 O O . LEU B 1 60 ? -12.273 0.874 -0.511 1 91.19 60 LEU B O 1
ATOM 2060 N N . ALA B 1 61 ? -10.852 2.531 0.09 1 88.94 61 ALA B N 1
ATOM 2061 C CA . ALA B 1 61 ? -11.516 2.709 1.378 1 88.94 61 ALA B CA 1
ATOM 2062 C C . ALA B 1 61 ? -12.914 3.293 1.196 1 88.94 61 ALA B C 1
ATOM 2064 O O . ALA B 1 61 ? -13.82 3.018 1.99 1 88.94 61 ALA B O 1
ATOM 2065 N N . SER B 1 62 ? -13.078 4.121 0.211 1 82.94 62 SER B N 1
ATOM 2066 C CA . SER B 1 62 ? -14.352 4.801 0.017 1 82.94 62 SER B CA 1
ATOM 2067 C C . SER B 1 62 ? -15.305 3.953 -0.817 1 82.94 62 SER B C 1
ATOM 2069 O O . SER B 1 62 ? -16.5 4.242 -0.888 1 82.94 62 SER B O 1
ATOM 2071 N N . ALA B 1 63 ? -14.703 2.969 -1.418 1 71.56 63 ALA B N 1
ATOM 2072 C CA . ALA B 1 63 ? -15.516 2.094 -2.262 1 71.56 63 ALA B CA 1
ATOM 2073 C C . ALA B 1 63 ? -16.531 1.322 -1.429 1 71.56 63 ALA B C 1
ATOM 2075 O O . ALA B 1 63 ? -16.203 0.777 -0.374 1 71.56 63 ALA B O 1
ATOM 2076 N N . ARG B 1 64 ? -17.703 1.4 -1.89 1 57.72 64 ARG B N 1
ATOM 2077 C CA . ARG B 1 64 ? -18.844 0.517 -1.635 1 57.72 64 ARG B CA 1
ATOM 2078 C C . ARG B 1 64 ? -19.375 0.716 -0.224 1 57.72 64 ARG B C 1
ATOM 2080 O O . ARG B 1 64 ? -19.875 -0.226 0.393 1 57.72 64 ARG B O 1
ATOM 2087 N N . ARG B 1 65 ? -19.031 1.871 0.275 1 61.81 65 ARG B N 1
ATOM 2088 C CA . ARG B 1 65 ? -19.547 1.932 1.636 1 61.81 65 ARG B CA 1
ATOM 2089 C C . ARG B 1 65 ? -20.891 2.674 1.678 1 61.81 65 ARG B C 1
ATOM 2091 O O . ARG B 1 65 ? -21.172 3.494 0.802 1 61.81 65 ARG B O 1
ATOM 2098 N N . THR B 1 66 ? -21.672 1.953 2.41 1 62.75 66 THR B N 1
ATOM 2099 C CA . THR B 1 66 ? -22.922 2.633 2.715 1 62.75 66 THR B CA 1
ATOM 2100 C C . THR B 1 66 ? -22.656 3.963 3.416 1 62.75 66 THR B C 1
ATOM 2102 O O . THR B 1 66 ? -21.703 4.086 4.184 1 62.75 66 THR B O 1
ATOM 2105 N N . GLY B 1 67 ? -23.203 4.977 2.967 1 73.69 67 GLY B N 1
ATOM 2106 C CA . GLY B 1 67 ? -23.078 6.297 3.561 1 73.69 67 GLY B CA 1
ATOM 2107 C C . GLY B 1 67 ? -22.203 7.238 2.756 1 73.69 67 GLY B C 1
ATOM 2108 O O . GLY B 1 67 ? -21.672 6.855 1.708 1 73.69 67 GLY B O 1
ATOM 2109 N N . HIS B 1 68 ? -21.969 8.414 3.367 1 85.81 68 HIS B N 1
ATOM 2110 C CA . HIS B 1 68 ? -21.203 9.445 2.682 1 85.81 68 HIS B CA 1
ATOM 2111 C C . HIS B 1 68 ? -19.703 9.234 2.869 1 85.81 68 HIS B C 1
ATOM 2113 O O . HIS B 1 68 ? -19.219 9.133 4 1 85.81 68 HIS B O 1
ATOM 2119 N N . PRO B 1 69 ? -19 9.078 1.782 1 92.94 69 PRO B N 1
ATOM 2120 C CA . PRO B 1 69 ? -17.547 8.93 1.907 1 92.94 69 PRO B CA 1
ATOM 2121 C C . PRO B 1 69 ? -16.891 10.148 2.545 1 92.94 69 PRO B C 1
ATOM 2123 O O . PRO B 1 69 ? -17.297 11.281 2.291 1 92.94 69 PRO B O 1
ATOM 2126 N N . ALA B 1 70 ? -15.922 9.914 3.438 1 96.5 70 ALA B N 1
ATOM 2127 C CA . ALA B 1 70 ? -15.281 11.023 4.145 1 96.5 70 ALA B CA 1
ATOM 2128 C C . ALA B 1 70 ? -13.859 10.656 4.566 1 96.5 70 ALA B C 1
ATOM 2130 O O . ALA B 1 70 ? -13.555 9.484 4.781 1 96.5 70 ALA B O 1
ATOM 2131 N N . ALA B 1 71 ? -13.047 11.648 4.645 1 97.81 71 ALA B N 1
ATOM 2132 C CA . ALA B 1 71 ? -11.672 11.484 5.102 1 97.81 71 ALA B CA 1
ATOM 2133 C C . ALA B 1 71 ? -11.234 12.664 5.969 1 97.81 71 ALA B C 1
ATOM 2135 O O . ALA B 1 71 ? -11.805 13.75 5.879 1 97.81 71 ALA B O 1
ATOM 2136 N N . VAL B 1 72 ? -10.273 12.43 6.828 1 98.5 72 VAL B N 1
ATOM 2137 C CA . VAL B 1 72 ? -9.648 13.453 7.656 1 98.5 72 VAL B CA 1
ATOM 2138 C C . VAL B 1 72 ? -8.156 13.523 7.352 1 98.5 72 VAL B C 1
ATOM 2140 O O . VAL B 1 72 ? -7.496 12.484 7.207 1 98.5 72 VAL B O 1
ATOM 2143 N N . ILE B 1 73 ? -7.688 14.711 7.254 1 98.56 73 ILE B N 1
ATOM 2144 C CA . ILE B 1 73 ? -6.254 14.945 7.121 1 98.56 73 ILE B CA 1
ATOM 2145 C C . ILE B 1 73 ? -5.766 15.812 8.281 1 98.56 73 ILE B C 1
ATOM 2147 O O . ILE B 1 73 ? -6.309 16.891 8.523 1 98.56 73 ILE B O 1
ATOM 2151 N N . ALA B 1 74 ? -4.82 15.344 8.969 1 98.19 74 ALA B N 1
ATOM 2152 C CA . ALA B 1 74 ? -3.99 16.141 9.859 1 98.19 74 ALA B CA 1
ATOM 2153 C C . ALA B 1 74 ? -2.566 16.266 9.32 1 98.19 74 ALA B C 1
ATOM 2155 O O . ALA B 1 74 ? -1.723 15.406 9.594 1 98.19 74 ALA B O 1
ATOM 2156 N N . SER B 1 75 ? -2.301 17.266 8.539 1 96.31 75 SER B N 1
ATOM 2157 C CA . SER B 1 75 ? -1.025 17.391 7.844 1 96.31 75 SER B CA 1
ATOM 2158 C C . SER B 1 75 ? -0.733 18.844 7.477 1 96.31 75 SER B C 1
ATOM 2160 O O . SER B 1 75 ? -1.635 19.578 7.074 1 96.31 75 SER B O 1
ATOM 2162 N N . PRO B 1 76 ? 0.449 19.25 7.496 1 93.19 76 PRO B N 1
ATOM 2163 C CA . PRO B 1 76 ? 0.853 20.578 7.027 1 93.19 76 PRO B CA 1
ATOM 2164 C C . PRO B 1 76 ? 1.05 20.641 5.516 1 93.19 76 PRO B C 1
ATOM 2166 O O . PRO B 1 76 ? 1.462 21.672 4.98 1 93.19 76 PRO B O 1
ATOM 2169 N N . ALA B 1 77 ? 0.779 19.672 4.676 1 93.25 77 ALA B N 1
ATOM 2170 C CA . ALA B 1 77 ? 1.238 19.453 3.307 1 93.25 77 ALA B CA 1
ATOM 2171 C C . ALA B 1 77 ? 0.567 20.422 2.338 1 93.25 77 ALA B C 1
ATOM 2173 O O . ALA B 1 77 ? 0.575 20.203 1.124 1 93.25 77 ALA B O 1
ATOM 2174 N N . ALA B 1 78 ? -0.06 21.469 2.832 1 91.75 78 ALA B N 1
ATOM 2175 C CA . ALA B 1 78 ? -0.49 22.594 2.021 1 91.75 78 ALA B CA 1
ATOM 2176 C C . ALA B 1 78 ? -1.444 22.156 0.917 1 91.75 78 ALA B C 1
ATOM 2178 O O . ALA B 1 78 ? -1.342 22.609 -0.224 1 91.75 78 ALA B O 1
ATOM 2179 N N . GLY B 1 79 ? -2.24 21.203 1.192 1 97.19 79 GLY B N 1
ATOM 2180 C CA . GLY B 1 79 ? -3.271 20.797 0.253 1 97.19 79 GLY B CA 1
ATOM 2181 C C . GLY B 1 79 ? -2.842 19.641 -0.637 1 97.19 79 GLY B C 1
ATOM 2182 O O . GLY B 1 79 ? -3.672 19.016 -1.304 1 97.19 79 GLY B O 1
ATOM 2183 N N . VAL B 1 80 ? -1.544 19.281 -0.718 1 98.56 80 VAL B N 1
ATOM 2184 C CA . VAL B 1 80 ? -1.042 18.25 -1.609 1 98.56 80 VAL B CA 1
ATOM 2185 C C . VAL B 1 80 ? -1.667 16.906 -1.238 1 98.56 80 VAL B C 1
ATOM 2187 O O . VAL B 1 80 ? -2.205 16.203 -2.1 1 98.56 80 VAL B O 1
ATOM 2190 N N . VAL B 1 81 ? -1.643 16.594 0.045 1 98.69 81 VAL B N 1
ATOM 2191 C CA . VAL B 1 81 ? -2.268 15.352 0.5 1 98.69 81 VAL B CA 1
ATOM 2192 C C . VAL B 1 81 ? -3.76 15.383 0.179 1 98.69 81 VAL B C 1
ATOM 2194 O O . VAL B 1 81 ? -4.32 14.383 -0.286 1 98.69 81 VAL B O 1
ATOM 2197 N N . GLY B 1 82 ? -4.367 16.516 0.431 1 98.56 82 GLY B N 1
ATOM 2198 C CA . GLY B 1 82 ? -5.793 16.656 0.169 1 98.56 82 GLY B CA 1
ATOM 2199 C C . GLY B 1 82 ? -6.156 16.422 -1.283 1 98.56 82 GLY B C 1
ATOM 2200 O O . GLY B 1 82 ? -7.16 15.766 -1.576 1 98.56 82 GLY B O 1
ATOM 2201 N N . LEU B 1 83 ? -5.387 16.969 -2.203 1 98.56 83 LEU B N 1
ATOM 2202 C CA . LEU B 1 83 ? -5.656 16.781 -3.625 1 98.56 83 LEU B CA 1
ATOM 2203 C C . LEU B 1 83 ? -5.574 15.312 -4.008 1 98.56 83 LEU B C 1
ATOM 2205 O O . LEU B 1 83 ? -6.395 14.82 -4.781 1 98.56 83 LEU B O 1
ATOM 2209 N N . HIS B 1 84 ? -4.594 14.578 -3.484 1 98.44 84 HIS B N 1
ATOM 2210 C CA . HIS B 1 84 ? -4.484 13.148 -3.754 1 98.44 84 HIS B CA 1
ATOM 2211 C C . HIS B 1 84 ? -5.691 12.391 -3.215 1 98.44 84 HIS B C 1
ATOM 2213 O O . HIS B 1 84 ? -6.254 11.531 -3.904 1 98.44 84 HIS B O 1
ATOM 2219 N N . LEU B 1 85 ? -6.094 12.703 -1.983 1 98.12 85 LEU B N 1
ATOM 2220 C CA . LEU B 1 85 ? -7.23 12 -1.394 1 98.12 85 LEU B CA 1
ATOM 2221 C C . LEU B 1 85 ? -8.523 12.344 -2.129 1 98.12 85 LEU B C 1
ATOM 2223 O O . LEU B 1 85 ? -9.352 11.461 -2.367 1 98.12 85 LEU B O 1
ATOM 2227 N N . MET B 1 86 ? -8.711 13.602 -2.512 1 97.19 86 MET B N 1
ATOM 2228 C CA . MET B 1 86 ? -9.906 14.016 -3.242 1 97.19 86 MET B CA 1
ATOM 2229 C C . MET B 1 86 ? -10.016 13.273 -4.57 1 97.19 86 MET B C 1
ATOM 2231 O O . MET B 1 86 ? -11.109 12.938 -5.016 1 97.19 86 MET B O 1
ATOM 2235 N N . ALA B 1 87 ? -8.859 13.016 -5.168 1 95.81 87 ALA B N 1
ATOM 2236 C CA . ALA B 1 87 ? -8.844 12.328 -6.453 1 95.81 87 ALA B CA 1
ATOM 2237 C C . ALA B 1 87 ? -9.383 10.906 -6.316 1 95.81 87 ALA B C 1
ATOM 2239 O O . ALA B 1 87 ? -9.883 10.328 -7.281 1 95.81 87 ALA B O 1
ATOM 2240 N N . GLY B 1 88 ? -9.25 10.328 -5.156 1 95 88 GLY B N 1
ATOM 2241 C CA . GLY B 1 88 ? -9.75 8.984 -4.922 1 95 88 GLY B CA 1
ATOM 2242 C C . GLY B 1 88 ? -11.102 8.961 -4.234 1 95 88 GLY B C 1
ATOM 2243 O O . GLY B 1 88 ? -11.742 7.914 -4.141 1 95 88 GLY B O 1
ATOM 2244 N N . LEU B 1 89 ? -11.5 10.078 -3.723 1 94.12 89 LEU B N 1
ATOM 2245 C CA . LEU B 1 89 ? -12.75 10.211 -2.984 1 94.12 89 LEU B CA 1
ATOM 2246 C C . LEU B 1 89 ? -13.938 10.32 -3.939 1 94.12 89 LEU B C 1
ATOM 2248 O O . LEU B 1 89 ? -13.859 11.016 -4.953 1 94.12 89 LEU B O 1
ATOM 2252 N N . ALA B 1 90 ? -15.016 9.68 -3.637 1 89 90 ALA B N 1
ATOM 2253 C CA . ALA B 1 90 ? -16.219 9.781 -4.445 1 89 90 ALA B CA 1
ATOM 2254 C C . ALA B 1 90 ? -16.703 11.227 -4.555 1 89 90 ALA B C 1
ATOM 2256 O O . ALA B 1 90 ? -16.375 12.055 -3.707 1 89 90 ALA B O 1
ATOM 2257 N N . ASP B 1 91 ? -17.562 11.523 -5.473 1 87 91 ASP B N 1
ATOM 2258 C CA . ASP B 1 91 ? -17.953 12.883 -5.832 1 87 91 ASP B CA 1
ATOM 2259 C C . ASP B 1 91 ? -18.734 13.539 -4.703 1 87 91 ASP B C 1
ATOM 2261 O O . ASP B 1 91 ? -18.781 14.773 -4.605 1 87 91 ASP B O 1
ATOM 2265 N N . ASP B 1 92 ? -19.234 12.805 -3.934 1 88.69 92 ASP B N 1
ATOM 2266 C CA . ASP B 1 92 ? -20.047 13.367 -2.855 1 88.69 92 ASP B CA 1
ATOM 2267 C C . ASP B 1 92 ? -19.312 13.281 -1.519 1 88.69 92 ASP B C 1
ATOM 2269 O O . ASP B 1 92 ? -19.906 13.531 -0.464 1 88.69 92 ASP B O 1
ATOM 2273 N N . GLY B 1 93 ? -18.078 12.906 -1.615 1 94.75 93 GLY B N 1
ATOM 2274 C CA . GLY B 1 93 ? -17.312 12.773 -0.389 1 94.75 93 GLY B CA 1
ATOM 2275 C C . GLY B 1 93 ? -16.828 14.102 0.169 1 94.75 93 GLY B C 1
ATOM 2276 O O . GLY B 1 93 ? -16.75 15.094 -0.557 1 94.75 93 GLY B O 1
ATOM 2277 N N . VAL B 1 94 ? -16.516 14.133 1.463 1 96.69 94 VAL B N 1
ATOM 2278 C CA . VAL B 1 94 ? -16.078 15.344 2.146 1 96.69 94 VAL B CA 1
ATOM 2279 C C . VAL B 1 94 ? -14.703 15.102 2.781 1 96.69 94 VAL B C 1
ATOM 2281 O O . VAL B 1 94 ? -14.453 14.031 3.34 1 96.69 94 VAL B O 1
ATOM 2284 N N . LEU B 1 95 ? -13.898 16.078 2.674 1 97.94 95 LEU B N 1
ATOM 2285 C CA . LEU B 1 95 ? -12.562 16.047 3.264 1 97.94 95 LEU B CA 1
ATOM 2286 C C . LEU B 1 95 ? -12.445 17.062 4.387 1 97.94 95 LEU B C 1
ATOM 2288 O O . LEU B 1 95 ? -12.742 18.25 4.188 1 97.94 95 LEU B O 1
ATOM 2292 N N . THR B 1 96 ? -12.086 16.641 5.535 1 98.38 96 THR B N 1
ATOM 2293 C CA . THR B 1 96 ? -11.828 17.516 6.672 1 98.38 96 THR B CA 1
ATOM 2294 C C . THR B 1 96 ? -10.328 17.703 6.879 1 98.38 96 THR B C 1
ATOM 2296 O O . THR B 1 96 ? -9.594 16.734 7.078 1 98.38 96 THR B O 1
ATOM 2299 N N . CYS B 1 97 ? -9.906 18.906 6.805 1 98.25 97 CYS B N 1
ATOM 2300 C CA . CYS B 1 97 ? -8.5 19.266 6.977 1 98.25 97 CYS B CA 1
ATOM 2301 C C . CYS B 1 97 ? -8.266 19.922 8.328 1 98.25 97 CYS B C 1
ATOM 2303 O O . CYS B 1 97 ? -8.883 20.938 8.648 1 98.25 97 CYS B O 1
ATOM 2305 N N . ILE B 1 98 ? -7.344 19.344 9.055 1 98.25 98 ILE B N 1
ATOM 2306 C CA . ILE B 1 98 ? -7.016 19.844 10.383 1 98.25 98 ILE B CA 1
ATOM 2307 C C . ILE B 1 98 ? -5.57 20.344 10.406 1 98.25 98 ILE B C 1
ATOM 2309 O O . ILE B 1 98 ? -4.641 19.562 10.172 1 98.25 98 ILE B O 1
ATOM 2313 N N . ASP B 1 99 ? -5.316 21.562 10.703 1 97.06 99 ASP B N 1
ATOM 2314 C CA . ASP B 1 99 ? -4.012 22.188 10.852 1 97.06 99 ASP B CA 1
ATOM 2315 C C . ASP B 1 99 ? -4.117 23.5 11.625 1 97.06 99 ASP B C 1
ATOM 2317 O O . ASP B 1 99 ? -4.898 24.391 11.258 1 97.06 99 ASP B O 1
ATOM 2321 N N . PRO B 1 100 ? -3.324 23.672 12.688 1 96.5 100 PRO B N 1
ATOM 2322 C CA . PRO B 1 100 ? -3.424 24.906 13.469 1 96.5 100 PRO B CA 1
ATOM 2323 C C . PRO B 1 100 ? -2.818 26.109 12.75 1 96.5 100 PRO B C 1
ATOM 2325 O O . PRO B 1 100 ? -3.061 27.25 13.141 1 96.5 100 PRO B O 1
ATOM 2328 N N . GLU B 1 101 ? -1.955 25.859 11.758 1 96.31 101 GLU B N 1
ATOM 2329 C CA . GLU B 1 101 ? -1.316 26.953 11.039 1 96.31 101 GLU B CA 1
ATOM 2330 C C . GLU B 1 101 ? -2.225 27.5 9.945 1 96.31 101 GLU B C 1
ATOM 2332 O O . GLU B 1 101 ? -2.467 26.828 8.938 1 96.31 101 GLU B O 1
ATOM 2337 N N . LEU B 1 102 ? -2.596 28.75 10.078 1 95.88 102 LEU B N 1
ATOM 2338 C CA . LEU B 1 102 ? -3.531 29.391 9.148 1 95.88 102 LEU B CA 1
ATOM 2339 C C . LEU B 1 102 ? -2.93 29.484 7.75 1 95.88 102 LEU B C 1
ATOM 2341 O O . LEU B 1 102 ? -3.648 29.391 6.754 1 95.88 102 LEU B O 1
ATOM 2345 N N . GLU B 1 103 ? -1.659 29.656 7.734 1 95.94 103 GLU B N 1
ATOM 2346 C CA . GLU B 1 103 ? -0.988 29.719 6.438 1 95.94 103 GLU B CA 1
ATOM 2347 C C . GLU B 1 103 ? -1.14 28.406 5.672 1 95.94 103 GLU B C 1
ATOM 2349 O O . GLU B 1 103 ? -1.394 28.422 4.465 1 95.94 103 GLU B O 1
ATOM 2354 N N . HIS B 1 104 ? -0.952 27.266 6.352 1 96.31 104 HIS B N 1
ATOM 2355 C CA . HIS B 1 104 ? -1.141 25.953 5.723 1 96.31 104 HIS B CA 1
ATOM 2356 C C . HIS B 1 104 ? -2.561 25.812 5.184 1 96.31 104 HIS B C 1
ATOM 2358 O O . HIS B 1 104 ? -2.758 25.297 4.078 1 96.31 104 HIS B O 1
ATOM 2364 N N . GLN B 1 105 ? -3.518 26.25 5.887 1 96.69 105 GLN B N 1
ATOM 2365 C CA . GLN B 1 105 ? -4.91 26.156 5.473 1 96.69 105 GLN B CA 1
ATOM 2366 C C . GLN B 1 105 ? -5.184 27.016 4.246 1 96.69 105 GLN B C 1
ATOM 2368 O O . GLN B 1 105 ? -5.906 26.609 3.334 1 96.69 105 GLN B O 1
ATOM 2373 N N . ALA B 1 106 ? -4.664 28.203 4.293 1 96.69 106 ALA B N 1
ATOM 2374 C CA . ALA B 1 106 ? -4.836 29.094 3.148 1 96.69 106 ALA B CA 1
ATOM 2375 C C . ALA B 1 106 ? -4.281 28.469 1.875 1 96.69 106 ALA B C 1
ATOM 2377 O O . ALA B 1 106 ? -4.914 28.531 0.818 1 96.69 106 ALA B O 1
ATOM 2378 N N . LEU B 1 107 ? -3.107 27.859 2.006 1 97.12 107 LEU B N 1
ATOM 2379 C CA . LEU B 1 107 ? -2.49 27.188 0.868 1 97.12 107 LEU B CA 1
ATOM 2380 C C . LEU B 1 107 ? -3.363 26.031 0.383 1 97.12 107 LEU B C 1
ATOM 2382 O O . LEU B 1 107 ? -3.525 25.828 -0.824 1 97.12 107 LEU B O 1
ATOM 2386 N N . ALA B 1 108 ? -3.906 25.281 1.316 1 98 108 ALA B N 1
ATOM 2387 C CA . ALA B 1 108 ? -4.773 24.156 0.966 1 98 108 ALA B CA 1
ATOM 2388 C C . ALA B 1 108 ? -6.035 24.641 0.26 1 98 108 ALA B C 1
ATOM 2390 O O . ALA B 1 108 ? -6.438 24.078 -0.761 1 98 108 ALA B O 1
ATOM 2391 N N . LYS B 1 109 ? -6.656 25.703 0.779 1 97.75 109 LYS B N 1
ATOM 2392 C CA . LYS B 1 109 ? -7.852 26.266 0.166 1 97.75 109 LYS B CA 1
ATOM 2393 C C . LYS B 1 109 ? -7.574 26.719 -1.264 1 97.75 109 LYS B C 1
ATOM 2395 O O . LYS B 1 109 ? -8.375 26.484 -2.166 1 97.75 109 LYS B O 1
ATOM 2400 N N . GLN B 1 110 ? -6.484 27.344 -1.397 1 97.19 110 GLN B N 1
ATOM 2401 C CA . GLN B 1 110 ? -6.098 27.797 -2.732 1 97.19 110 GLN B CA 1
ATOM 2402 C C . GLN B 1 110 ? -5.895 26.609 -3.672 1 97.19 110 GLN B C 1
ATOM 2404 O O . GLN B 1 110 ? -6.344 26.641 -4.82 1 97.19 110 GLN B O 1
ATOM 2409 N N . ALA B 1 111 ? -5.191 25.562 -3.234 1 98.19 111 ALA B N 1
ATOM 2410 C CA . ALA B 1 111 ? -4.953 24.359 -4.043 1 98.19 111 ALA B CA 1
ATOM 2411 C C . ALA B 1 111 ? -6.27 23.734 -4.48 1 98.19 111 ALA B C 1
ATOM 2413 O O . ALA B 1 111 ? -6.418 23.328 -5.641 1 98.19 111 ALA B O 1
ATOM 2414 N N . PHE B 1 112 ? -7.23 23.672 -3.58 1 98.25 112 PHE B N 1
ATOM 2415 C CA . PHE B 1 112 ? -8.531 23.078 -3.885 1 98.25 112 PHE B CA 1
ATOM 2416 C C . PHE B 1 112 ? -9.289 23.938 -4.887 1 98.25 112 PHE B C 1
ATOM 2418 O O . PHE B 1 112 ? -9.906 23.422 -5.82 1 98.25 112 PHE B O 1
ATOM 2425 N N . ARG B 1 113 ? -9.195 25.203 -4.645 1 97.06 113 ARG B N 1
ATOM 2426 C CA . ARG B 1 113 ? -9.836 26.125 -5.582 1 97.06 113 ARG B CA 1
ATOM 2427 C C . ARG B 1 113 ? -9.273 25.953 -6.988 1 97.06 113 ARG B C 1
ATOM 2429 O O . ARG B 1 113 ? -10.023 25.844 -7.957 1 97.06 113 ARG B O 1
ATOM 2436 N N . ASP B 1 114 ? -7.992 25.891 -7.051 1 96.38 114 ASP B N 1
ATOM 2437 C CA . ASP B 1 114 ? -7.312 25.75 -8.336 1 96.38 114 ASP B CA 1
ATOM 2438 C C . ASP B 1 114 ? -7.688 24.438 -9.016 1 96.38 114 ASP B C 1
ATOM 2440 O O . ASP B 1 114 ? -7.699 24.344 -10.25 1 96.38 114 ASP B O 1
ATOM 2444 N N . ALA B 1 115 ? -8.016 23.438 -8.242 1 97.38 115 ALA B N 1
ATOM 2445 C CA . ALA B 1 115 ? -8.336 22.109 -8.766 1 97.38 115 ALA B CA 1
ATOM 2446 C C . ALA B 1 115 ? -9.828 22 -9.07 1 97.38 115 ALA B C 1
ATOM 2448 O O . ALA B 1 115 ? -10.289 20.953 -9.555 1 97.38 115 ALA B O 1
ATOM 2449 N N . GLY B 1 116 ? -10.594 22.969 -8.688 1 96.94 116 GLY B N 1
ATOM 2450 C CA . GLY B 1 116 ? -12.023 22.984 -8.961 1 96.94 116 GLY B CA 1
ATOM 2451 C C . GLY B 1 116 ? -12.82 22.156 -7.965 1 96.94 116 GLY B C 1
ATOM 2452 O O . GLY B 1 116 ? -13.914 21.688 -8.281 1 96.94 116 GLY B O 1
ATOM 2453 N N . ILE B 1 117 ? -12.266 21.938 -6.812 1 97.19 117 ILE B N 1
ATOM 2454 C CA . ILE B 1 117 ? -12.984 21.203 -5.777 1 97.19 117 ILE B CA 1
ATOM 2455 C C . ILE B 1 117 ? -13.984 22.125 -5.086 1 97.19 117 ILE B C 1
ATOM 2457 O O . ILE B 1 117 ? -13.617 23.188 -4.578 1 97.19 117 ILE B O 1
ATOM 2461 N N . ARG B 1 118 ? -15.281 21.75 -5.039 1 96.5 118 ARG B N 1
ATOM 2462 C CA . ARG B 1 118 ? -16.375 22.547 -4.484 1 96.5 118 ARG B CA 1
ATOM 2463 C C . ARG B 1 118 ? -16.188 22.75 -2.984 1 96.5 118 ARG B C 1
ATOM 2465 O O . ARG B 1 118 ? -15.773 21.844 -2.268 1 96.5 118 ARG B O 1
ATOM 2472 N N . PRO B 1 119 ? -16.469 23.875 -2.523 1 95.94 119 PRO B N 1
ATOM 2473 C CA . PRO B 1 119 ? -16.266 24.203 -1.109 1 95.94 119 PRO B CA 1
ATOM 2474 C C . PRO B 1 119 ? -17.062 23.281 -0.174 1 95.94 119 PRO B C 1
ATOM 2476 O O . PRO B 1 119 ? -16.609 23.016 0.945 1 95.94 119 PRO B O 1
ATOM 2479 N N . ASN B 1 120 ? -18.172 22.828 -0.578 1 95.88 120 ASN B N 1
ATOM 2480 C CA 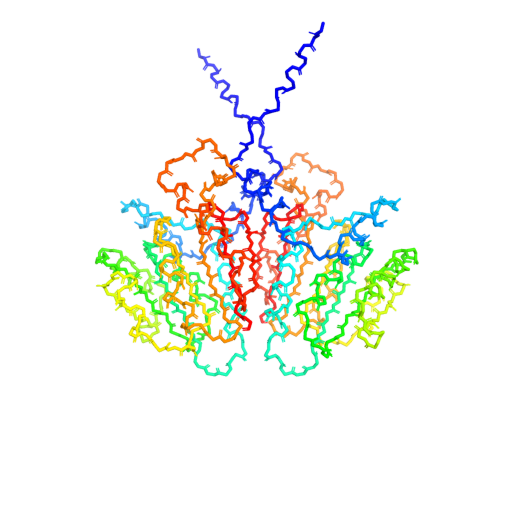. ASN B 1 120 ? -19.016 22 0.289 1 95.88 120 ASN B CA 1
ATOM 2481 C C . ASN B 1 120 ? -18.391 20.625 0.516 1 95.88 120 ASN B C 1
ATOM 2483 O O . ASN B 1 120 ? -18.859 19.859 1.36 1 95.88 120 ASN B O 1
ATOM 2487 N N . ARG B 1 121 ? -17.359 20.312 -0.213 1 96.94 121 ARG B N 1
ATOM 2488 C CA . ARG B 1 121 ? -16.656 19.031 -0.047 1 96.94 121 ARG B CA 1
ATOM 2489 C C . ARG B 1 121 ? -15.461 19.188 0.875 1 96.94 121 ARG B C 1
ATOM 2491 O O . ARG B 1 121 ? -14.688 18.234 1.06 1 96.94 121 ARG B O 1
ATOM 2498 N N . GLN B 1 122 ? -15.305 20.391 1.298 1 97 122 GLN B N 1
ATOM 2499 C CA . GLN B 1 122 ? -14.133 20.672 2.125 1 97 122 GLN B CA 1
ATOM 2500 C C . GLN B 1 122 ? -14.539 21.281 3.467 1 97 122 GLN B C 1
ATOM 2502 O O . GLN B 1 122 ? -15.453 22.094 3.531 1 97 122 GLN B O 1
ATOM 2507 N N . ARG B 1 123 ? -13.883 20.875 4.504 1 97.31 123 ARG B N 1
ATOM 2508 C CA . ARG B 1 123 ? -14 21.438 5.84 1 97.31 123 ARG B CA 1
ATOM 2509 C C . ARG B 1 123 ? -12.625 21.703 6.449 1 97.31 123 ARG B C 1
ATOM 2511 O O . ARG B 1 123 ? -11.727 20.859 6.344 1 97.31 123 ARG B O 1
ATOM 2518 N N . PHE B 1 124 ? -12.508 22.828 7.059 1 97.88 124 PHE B N 1
ATOM 2519 C CA . PHE B 1 124 ? -11.234 23.188 7.672 1 97.88 124 PHE B CA 1
ATOM 2520 C C . PHE B 1 124 ? -11.406 23.453 9.164 1 97.88 124 PHE B C 1
ATOM 2522 O O . PHE B 1 124 ? -12.312 24.188 9.57 1 97.88 124 PHE B O 1
ATOM 2529 N N . LEU B 1 125 ? -10.578 22.875 9.914 1 97.69 125 LEU B N 1
ATOM 2530 C CA . LEU B 1 125 ? -10.531 23.078 11.359 1 97.69 125 LEU B CA 1
ATOM 2531 C C . LEU B 1 125 ? -9.164 23.609 11.789 1 97.69 125 LEU B C 1
ATOM 2533 O O . LEU B 1 125 ? -8.188 22.859 11.812 1 97.69 125 LEU B O 1
ATOM 2537 N N . PRO B 1 126 ? -9.062 24.891 12.18 1 95.94 126 PRO B N 1
ATOM 2538 C CA . PRO B 1 126 ? -7.789 25.484 12.594 1 95.94 126 PRO B CA 1
ATOM 2539 C C . PRO B 1 126 ? -7.422 25.156 14.039 1 95.94 126 PRO B C 1
ATOM 2541 O O . PRO B 1 126 ? -7.449 26.031 14.906 1 95.94 126 PRO B O 1
ATOM 2544 N N . SER B 1 127 ? -7.074 23.969 14.367 1 95.81 127 SER B N 1
ATOM 2545 C CA . SER B 1 127 ? -6.777 23.438 15.695 1 95.81 127 SER B CA 1
ATOM 2546 C C . SER B 1 127 ? -5.734 22.328 15.625 1 95.81 127 SER B C 1
ATOM 2548 O O . SER B 1 127 ? -5.539 21.719 14.578 1 95.81 127 SER B O 1
ATOM 2550 N N . PRO B 1 128 ? -5.051 22.141 16.797 1 95.94 128 PRO B N 1
ATOM 2551 C CA . PRO B 1 128 ? -4.266 20.906 16.859 1 95.94 128 PRO B CA 1
ATOM 2552 C C . PRO B 1 128 ? -5.125 19.656 16.719 1 95.94 128 PRO B C 1
ATOM 2554 O O . PRO B 1 128 ? -6.215 19.594 17.297 1 95.94 128 PRO B O 1
ATOM 2557 N N . PRO B 1 129 ? -4.648 18.703 15.914 1 95.81 129 PRO B N 1
ATOM 2558 C CA . PRO B 1 129 ? -5.469 17.516 15.664 1 95.81 129 PRO B CA 1
ATOM 2559 C C . PRO B 1 129 ? -5.941 16.844 16.953 1 95.81 129 PRO B C 1
ATOM 2561 O O . PRO B 1 129 ? -7.113 16.484 17.062 1 95.81 129 PRO B O 1
ATOM 2564 N N . THR B 1 130 ? -5.086 16.703 17.953 1 95.75 130 THR B N 1
ATOM 2565 C CA . THR B 1 130 ? -5.402 15.969 19.172 1 95.75 130 THR B CA 1
ATOM 2566 C C . THR B 1 130 ? -6.457 16.703 19.984 1 95.75 130 THR B C 1
ATOM 2568 O O . THR B 1 130 ? -7.086 16.125 20.875 1 95.75 130 THR B O 1
ATOM 2571 N N . GLU B 1 131 ? -6.676 17.969 19.703 1 95.56 131 GLU B N 1
ATOM 2572 C CA . GLU B 1 131 ? -7.625 18.781 20.453 1 95.56 131 GLU B CA 1
ATOM 2573 C C . GLU B 1 131 ? -8.992 18.797 19.781 1 95.56 131 GLU B C 1
ATOM 2575 O O . GLU B 1 131 ? -10.008 19.062 20.438 1 95.56 131 GLU B O 1
ATOM 2580 N N . VAL B 1 132 ? -9.055 18.531 18.531 1 97.31 132 VAL B N 1
ATOM 2581 C CA . VAL B 1 132 ? -10.305 18.781 17.812 1 97.31 132 VAL B CA 1
ATOM 2582 C C . VAL B 1 132 ? -10.914 17.453 17.375 1 97.31 132 VAL B C 1
ATOM 2584 O O . VAL B 1 132 ? -12.117 17.375 17.094 1 97.31 132 VAL B O 1
ATOM 2587 N N . MET B 1 133 ? -10.188 16.344 17.25 1 97.5 133 MET B N 1
ATOM 2588 C CA . MET B 1 133 ? -10.664 15.094 16.672 1 97.5 133 MET B CA 1
ATOM 2589 C C . MET B 1 133 ? -11.805 14.516 17.5 1 97.5 133 MET B C 1
ATOM 2591 O O . MET B 1 133 ? -12.703 13.859 16.969 1 97.5 133 MET B O 1
ATOM 2595 N N . ASP B 1 134 ? -11.828 14.82 18.766 1 95.5 134 ASP B N 1
ATOM 2596 C CA . ASP B 1 134 ? -12.883 14.32 19.641 1 95.5 134 ASP B CA 1
ATOM 2597 C C . ASP B 1 134 ? -14.234 14.953 19.281 1 95.5 134 ASP B C 1
ATOM 2599 O O . ASP B 1 134 ? -15.281 14.469 19.719 1 95.5 134 ASP B O 1
ATOM 2603 N N . ARG B 1 135 ? -14.188 15.977 18.547 1 96.56 135 ARG B N 1
ATOM 2604 C CA . ARG B 1 135 ? -15.414 16.672 18.172 1 96.56 135 ARG B CA 1
ATOM 2605 C C . ARG B 1 135 ? -15.977 16.141 16.859 1 96.56 135 ARG B C 1
ATOM 2607 O O . ARG B 1 135 ? -17.078 16.516 16.453 1 96.56 135 ARG B O 1
ATOM 2614 N N . LEU B 1 136 ? -15.242 15.344 16.203 1 97.75 136 LEU B N 1
ATOM 2615 C CA . LEU B 1 136 ? -15.688 14.758 14.945 1 97.75 136 LEU B CA 1
ATOM 2616 C C . LEU B 1 136 ? -16.562 13.539 15.195 1 97.75 136 LEU B C 1
ATOM 2618 O O . LEU B 1 136 ? -16.453 12.891 16.234 1 97.75 136 LEU B O 1
ATOM 2622 N N . ALA B 1 137 ? -17.422 13.234 14.25 1 96.5 137 ALA B N 1
ATOM 2623 C CA . ALA B 1 137 ? -18.359 12.117 14.375 1 96.5 137 ALA B CA 1
ATOM 2624 C C . ALA B 1 137 ? -17.609 10.781 14.398 1 96.5 137 ALA B C 1
ATOM 2626 O O . ALA B 1 137 ? -16.766 10.523 13.539 1 96.5 137 ALA B O 1
ATOM 2627 N N . PRO B 1 138 ? -17.875 9.914 15.352 1 97.44 138 PRO B N 1
ATOM 2628 C CA . PRO B 1 138 ? -17.266 8.586 15.383 1 97.44 138 PRO B CA 1
ATOM 2629 C C . PRO B 1 138 ? -17.734 7.684 14.25 1 97.44 138 PRO B C 1
ATOM 2631 O O . PRO B 1 138 ? -18.844 7.863 13.742 1 97.44 138 PRO B O 1
ATOM 2634 N N . SER B 1 139 ? -16.922 6.723 13.883 1 95.56 139 SER B N 1
ATOM 2635 C CA . SER B 1 139 ? -17.25 5.695 12.906 1 95.56 139 SER B CA 1
ATOM 2636 C C . SER B 1 139 ? -17.859 6.309 11.648 1 95.56 139 SER B C 1
ATOM 2638 O O . SER B 1 139 ? -18.844 5.801 11.117 1 95.56 139 SER B O 1
ATOM 2640 N N . SER B 1 140 ? -17.219 7.418 11.172 1 95.25 140 SER B N 1
ATOM 2641 C CA . SER B 1 140 ? -17.844 8.156 10.078 1 95.25 140 SER B CA 1
ATOM 2642 C C . SER B 1 140 ? -16.859 8.406 8.945 1 95.25 140 SER B C 1
ATOM 2644 O O . SER B 1 140 ? -17.219 8.961 7.906 1 95.25 140 SER B O 1
ATOM 2646 N N . TYR B 1 141 ? -15.672 7.98 9.109 1 96.31 141 TYR B N 1
ATOM 2647 C CA . TYR B 1 141 ? -14.633 8.32 8.141 1 96.31 141 TYR B CA 1
ATOM 2648 C C . TYR B 1 141 ? -13.992 7.066 7.559 1 96.31 141 TYR B C 1
ATOM 2650 O O . TYR B 1 141 ? -13.797 6.074 8.266 1 96.31 141 TYR B O 1
ATOM 2658 N N . ASP B 1 142 ? -13.641 7.172 6.281 1 95.75 142 ASP B N 1
ATOM 2659 C CA . ASP B 1 142 ? -13.078 6.043 5.551 1 95.75 142 ASP B CA 1
ATOM 2660 C C . ASP B 1 142 ? -11.555 6.027 5.66 1 95.75 142 ASP B C 1
ATOM 2662 O O . ASP B 1 142 ? -10.93 4.965 5.57 1 95.75 142 ASP B O 1
ATOM 2666 N N . LEU B 1 143 ? -10.992 7.203 5.773 1 97.81 143 LEU B N 1
ATOM 2667 C CA . LEU B 1 143 ? -9.539 7.305 5.832 1 97.81 143 LEU B CA 1
ATOM 2668 C C . LEU B 1 143 ? -9.109 8.5 6.676 1 97.81 143 LEU B C 1
ATOM 2670 O O . LEU B 1 143 ? -9.703 9.578 6.582 1 97.81 143 LEU B O 1
ATOM 2674 N N . VAL B 1 144 ? -8.133 8.281 7.52 1 98.69 144 VAL B N 1
ATOM 2675 C CA . VAL B 1 144 ? -7.469 9.352 8.266 1 98.69 144 VAL B CA 1
ATOM 2676 C C . VAL B 1 144 ? -5.977 9.352 7.934 1 98.69 144 VAL B C 1
ATOM 2678 O O . VAL B 1 144 ? -5.32 8.312 8 1 98.69 144 VAL B O 1
ATOM 2681 N N . TYR B 1 145 ? -5.484 10.453 7.504 1 98.88 145 TYR B N 1
ATOM 2682 C CA . TYR B 1 145 ? -4.066 10.688 7.262 1 98.88 145 TYR B CA 1
ATOM 2683 C C . TYR B 1 145 ? -3.455 11.539 8.367 1 98.88 145 TYR B C 1
ATOM 2685 O O . TYR B 1 145 ? -3.791 12.711 8.508 1 98.88 145 TYR B O 1
ATOM 2693 N N . LEU B 1 146 ? -2.529 10.953 9.078 1 98.5 146 LEU B N 1
ATOM 2694 C CA . LEU B 1 146 ? -1.998 11.562 10.297 1 98.5 146 LEU B CA 1
ATOM 2695 C C . LEU B 1 146 ? -0.504 11.836 10.156 1 98.5 146 LEU B C 1
ATOM 2697 O O . LEU B 1 146 ? 0.322 10.992 10.523 1 98.5 146 LEU B O 1
ATOM 2701 N N . ASP B 1 147 ? -0.187 12.969 9.695 1 98.31 147 ASP B N 1
ATOM 2702 C CA . ASP B 1 147 ? 1.189 13.445 9.609 1 98.31 147 ASP B CA 1
ATOM 2703 C C . ASP B 1 147 ? 1.52 14.375 10.781 1 98.31 147 ASP B C 1
ATOM 2705 O O . ASP B 1 147 ? 1.302 15.586 10.695 1 98.31 147 ASP B O 1
ATOM 2709 N N . VAL B 1 148 ? 1.999 13.828 11.844 1 96.94 148 VAL B N 1
ATOM 2710 C CA . VAL B 1 148 ? 2.295 14.547 13.078 1 96.94 148 VAL B CA 1
ATOM 2711 C C . VAL B 1 148 ? 3.721 14.234 13.531 1 96.94 148 VAL B C 1
ATOM 2713 O O . VAL B 1 148 ? 4.363 13.328 12.992 1 96.94 148 VAL B O 1
ATOM 2716 N N . GLU B 1 149 ? 4.215 14.992 14.398 1 96.38 149 GLU B N 1
ATOM 2717 C CA . GLU B 1 149 ? 5.535 14.727 14.969 1 96.38 149 GLU B CA 1
ATOM 2718 C C . GLU B 1 149 ? 5.555 13.391 15.719 1 96.38 149 GLU B C 1
ATOM 2720 O O . GLU B 1 149 ? 4.531 12.961 16.25 1 96.38 149 GLU B O 1
ATOM 2725 N N . PRO B 1 150 ? 6.727 12.812 15.781 1 97.38 150 PRO B N 1
ATOM 2726 C CA . PRO B 1 150 ? 6.84 11.484 16.391 1 97.38 150 PRO B CA 1
ATOM 2727 C C . PRO B 1 150 ? 6.254 11.43 17.797 1 97.38 150 PRO B C 1
ATOM 2729 O O . PRO B 1 150 ? 5.562 10.469 18.156 1 97.38 150 PRO B O 1
ATOM 2732 N N . SER B 1 151 ? 6.441 12.453 18.594 1 96.88 151 SER B N 1
ATOM 2733 C CA . SER B 1 151 ? 5.988 12.461 19.984 1 96.88 151 SER B CA 1
ATOM 2734 C C . SER B 1 151 ? 4.465 12.523 20.062 1 96.88 151 SER B C 1
ATOM 2736 O O . SER B 1 151 ? 3.887 12.234 21.125 1 96.88 151 SER B O 1
ATOM 2738 N N . ALA B 1 152 ? 3.805 12.852 18.984 1 97.25 152 ALA B N 1
ATOM 2739 C CA . ALA B 1 152 ? 2.355 13.023 19 1 97.25 152 ALA B CA 1
ATOM 2740 C C . ALA B 1 152 ? 1.658 11.82 18.359 1 97.25 152 ALA B C 1
ATOM 2742 O O . ALA B 1 152 ? 0.429 11.727 18.375 1 97.25 152 ALA B O 1
ATOM 2743 N N . ILE B 1 153 ? 2.367 10.836 17.844 1 98.25 153 ILE B N 1
ATOM 2744 C CA . ILE B 1 153 ? 1.809 9.766 17.016 1 98.25 153 ILE B CA 1
ATOM 2745 C C . ILE B 1 153 ? 0.779 8.984 17.828 1 98.25 153 ILE B C 1
ATOM 2747 O O . ILE B 1 153 ? -0.368 8.828 17.406 1 98.25 153 ILE B O 1
ATOM 2751 N N . LEU B 1 154 ? 1.141 8.547 19.016 1 98.31 154 LEU B N 1
ATOM 2752 C CA . LEU B 1 154 ? 0.26 7.668 19.781 1 98.31 154 LEU B CA 1
ATOM 2753 C C . LEU B 1 154 ? -0.988 8.414 20.234 1 98.31 154 LEU B C 1
ATOM 2755 O O . LEU B 1 154 ? -2.104 7.902 20.109 1 98.31 154 LEU B O 1
ATOM 2759 N N . ALA B 1 155 ? -0.785 9.641 20.719 1 97.94 155 ALA B N 1
ATOM 2760 C CA . ALA B 1 155 ? -1.932 10.438 21.156 1 97.94 155 ALA B CA 1
ATOM 2761 C C . ALA B 1 155 ? -2.873 10.719 19.984 1 97.94 155 ALA B C 1
ATOM 2763 O O . ALA B 1 155 ? -4.094 10.625 20.141 1 97.94 155 ALA B O 1
ATOM 2764 N N . ALA B 1 156 ? -2.336 11.078 18.859 1 98.19 156 ALA B N 1
ATOM 2765 C CA . ALA B 1 156 ? -3.143 11.367 17.672 1 98.19 156 ALA B CA 1
ATOM 2766 C C . ALA B 1 156 ? -3.852 10.117 17.172 1 98.19 156 ALA B C 1
ATOM 2768 O O . ALA B 1 156 ? -5.02 10.172 16.766 1 98.19 156 ALA B O 1
ATOM 2769 N N . GLN B 1 157 ? -3.092 9.031 17.141 1 98.56 157 GLN B N 1
ATOM 2770 C CA . GLN B 1 157 ? -3.686 7.762 16.75 1 98.56 157 GLN B CA 1
ATOM 2771 C C . GLN B 1 157 ? -4.863 7.398 17.641 1 98.56 157 GLN B C 1
ATOM 2773 O O . GLN B 1 157 ? -5.91 6.969 17.156 1 98.56 157 GLN B O 1
ATOM 2778 N N . GLU B 1 158 ? -4.754 7.531 18.875 1 98.12 158 GLU B N 1
ATOM 2779 C CA . GLU B 1 158 ? -5.812 7.215 19.828 1 98.12 158 GLU B CA 1
ATOM 2780 C C . GLU B 1 158 ? -7.07 8.031 19.547 1 98.12 158 GLU B C 1
ATOM 2782 O O . GLU B 1 158 ? -8.188 7.52 19.656 1 98.12 158 GLU B O 1
ATOM 2787 N N . LYS B 1 159 ? -6.898 9.258 19.188 1 98.38 159 LYS B N 1
ATOM 2788 C CA . LYS B 1 159 ? -8.023 10.141 18.891 1 98.38 159 LYS B CA 1
ATOM 2789 C C . LYS B 1 159 ? -8.609 9.836 17.516 1 98.38 159 LYS B C 1
ATOM 2791 O O . LYS B 1 159 ? -9.812 9.977 17.297 1 98.38 159 LYS B O 1
ATOM 2796 N N . ALA B 1 160 ? -7.82 9.406 16.578 1 98.56 160 ALA B N 1
ATOM 2797 C CA . ALA B 1 160 ? -8.227 9.188 15.188 1 98.56 160 ALA B CA 1
ATOM 2798 C C . ALA B 1 160 ? -8.961 7.855 15.039 1 98.56 160 ALA B C 1
ATOM 2800 O O . ALA B 1 160 ? -9.859 7.723 14.203 1 98.56 160 ALA B O 1
ATOM 2801 N N . TRP B 1 161 ? -8.594 6.883 15.844 1 98.38 161 TRP B N 1
ATOM 2802 C CA . TRP B 1 161 ? -9.023 5.504 15.656 1 98.38 161 TRP B CA 1
ATOM 2803 C C . TRP B 1 161 ? -10.547 5.387 15.75 1 98.38 161 TRP B C 1
ATOM 2805 O O . TRP B 1 161 ? -11.18 4.766 14.891 1 98.38 161 TRP B O 1
ATOM 2815 N N . PRO B 1 162 ? -11.219 6.098 16.719 1 97.94 162 PRO B N 1
ATOM 2816 C CA . PRO B 1 162 ? -12.672 5.98 16.828 1 97.94 162 PRO B CA 1
ATOM 2817 C C . PRO B 1 162 ? -13.406 6.66 15.68 1 97.94 162 PRO B C 1
ATOM 2819 O O . PRO B 1 162 ? -14.602 6.434 15.484 1 97.94 162 PRO B O 1
ATOM 2822 N N . LEU B 1 163 ? -12.75 7.488 14.953 1 97.88 163 LEU B N 1
ATOM 2823 C CA . LEU B 1 163 ? -13.383 8.195 13.844 1 97.88 163 LEU B CA 1
ATOM 2824 C C . LEU B 1 163 ? -13.633 7.254 12.672 1 97.88 163 LEU B C 1
ATOM 2826 O O . LEU B 1 163 ? -14.547 7.473 11.875 1 97.88 163 LEU B O 1
ATOM 2830 N N . LEU B 1 164 ? -12.844 6.215 12.57 1 96.5 164 LEU B N 1
ATOM 2831 C CA . LEU B 1 164 ? -12.844 5.34 11.406 1 96.5 164 LEU B CA 1
ATOM 2832 C C . LEU B 1 164 ? -13.984 4.336 11.484 1 96.5 164 LEU B C 1
ATOM 2834 O O . LEU B 1 164 ? -14.266 3.785 12.547 1 96.5 164 LEU B O 1
ATOM 2838 N N . ARG B 1 165 ? -14.602 4.176 10.391 1 93.56 165 ARG B N 1
ATOM 2839 C CA . ARG B 1 165 ? -15.508 3.047 10.227 1 93.56 165 ARG B CA 1
ATOM 2840 C C . ARG B 1 165 ? -14.75 1.725 10.219 1 93.56 165 ARG B C 1
ATOM 2842 O O . ARG B 1 165 ? -13.531 1.705 10.055 1 93.56 165 ARG B O 1
ATOM 2849 N N . GLU B 1 166 ? -15.555 0.603 10.414 1 91.5 166 GLU B N 1
ATOM 2850 C CA . GLU B 1 166 ? -14.945 -0.701 10.156 1 91.5 166 GLU B CA 1
ATOM 2851 C C . GLU B 1 166 ? -14.414 -0.794 8.734 1 91.5 166 GLU B C 1
ATOM 2853 O O . GLU B 1 166 ? -15.102 -0.425 7.781 1 91.5 166 GLU B O 1
ATOM 2858 N N . GLY B 1 167 ? -13.18 -1.19 8.617 1 89.81 167 GLY B N 1
ATOM 2859 C CA . GLY B 1 167 ? -12.547 -1.264 7.309 1 89.81 167 GLY B CA 1
ATOM 2860 C C . GLY B 1 167 ? -11.875 0.032 6.898 1 89.81 167 GLY B C 1
ATOM 2861 O O . GLY B 1 167 ? -11.289 0.118 5.812 1 89.81 167 GLY B O 1
ATOM 2862 N N . GLY B 1 168 ? -12.031 1.058 7.781 1 94.56 168 GLY B N 1
ATOM 2863 C CA . GLY B 1 168 ? -11.352 2.316 7.52 1 94.56 168 GLY B CA 1
ATOM 2864 C C . GLY B 1 168 ? -9.844 2.211 7.625 1 94.56 168 GLY B C 1
ATOM 2865 O O . GLY B 1 168 ? -9.312 1.222 8.141 1 94.56 168 GLY B O 1
ATOM 2866 N N . VAL B 1 169 ? -9.156 3.227 7.109 1 97.31 169 VAL B N 1
ATOM 2867 C CA . VAL B 1 169 ? -7.703 3.164 6.988 1 97.31 169 VAL B CA 1
ATOM 2868 C C . VAL B 1 169 ? -7.074 4.359 7.699 1 97.31 169 VAL B C 1
ATOM 2870 O O . VAL B 1 169 ? -7.504 5.5 7.508 1 97.31 169 VAL B O 1
ATOM 2873 N N . LEU B 1 170 ? -6.121 4.125 8.531 1 98.69 170 LEU B N 1
ATOM 2874 C CA . LEU B 1 170 ? -5.281 5.148 9.148 1 98.69 170 LEU B CA 1
ATOM 2875 C C . LEU B 1 170 ? -3.867 5.105 8.578 1 98.69 170 LEU B C 1
ATOM 2877 O O . LEU B 1 170 ? -3.221 4.055 8.594 1 98.69 170 LEU B O 1
ATOM 2881 N N . VAL B 1 171 ? -3.41 6.203 8.047 1 98.88 171 VAL B N 1
ATOM 2882 C CA . VAL B 1 171 ? -2.076 6.293 7.461 1 98.88 171 VAL B CA 1
ATOM 2883 C C . VAL B 1 171 ? -1.209 7.238 8.289 1 98.88 171 VAL B C 1
ATOM 2885 O O . VAL B 1 171 ? -1.581 8.391 8.516 1 98.88 171 VAL B O 1
ATOM 2888 N N . ILE B 1 172 ? -0.058 6.785 8.711 1 98.88 172 ILE B N 1
ATOM 2889 C CA . ILE B 1 172 ? 0.954 7.574 9.398 1 98.88 172 ILE B CA 1
ATOM 2890 C C . ILE B 1 172 ? 2.256 7.559 8.602 1 98.88 172 ILE B C 1
ATOM 2892 O O . ILE B 1 172 ? 3.057 6.629 8.734 1 98.88 172 ILE B O 1
ATOM 2896 N N . PRO B 1 173 ? 2.555 8.484 7.746 1 98.31 173 PRO B N 1
ATOM 2897 C CA . PRO B 1 173 ? 3.594 8.43 6.715 1 98.31 173 PRO B CA 1
ATOM 2898 C C . PRO B 1 173 ? 5.004 8.469 7.297 1 98.31 173 PRO B C 1
ATOM 2900 O O . PRO B 1 173 ? 5.945 7.965 6.676 1 98.31 173 PRO B O 1
ATOM 2903 N N . GLY B 1 174 ? 5.352 8.953 8.328 1 97.12 174 GLY B N 1
ATOM 2904 C CA . GLY B 1 174 ? 6.699 9.117 8.852 1 97.12 174 GLY B CA 1
ATOM 2905 C C . GLY B 1 174 ? 6.93 8.344 10.141 1 97.12 174 GLY B C 1
ATOM 2906 O O . GLY B 1 174 ? 7.848 8.656 10.898 1 97.12 174 GLY B O 1
ATOM 2907 N N . ALA B 1 175 ? 6.211 7.324 10.258 1 98.19 175 ALA B N 1
ATOM 2908 C CA . ALA B 1 175 ? 6.16 6.609 11.531 1 98.19 175 ALA B CA 1
ATOM 2909 C C . ALA B 1 175 ? 7.484 5.914 11.82 1 98.19 175 ALA B C 1
ATOM 2911 O O . ALA B 1 175 ? 7.824 5.672 12.984 1 98.19 175 ALA B O 1
ATOM 2912 N N . LEU B 1 176 ? 8.258 5.609 10.758 1 98.31 176 LEU B N 1
ATOM 2913 C CA . LEU B 1 176 ? 9.445 4.793 10.977 1 98.31 176 LEU B CA 1
ATOM 2914 C C . LEU B 1 176 ? 10.711 5.641 10.898 1 98.31 176 LEU B C 1
ATOM 2916 O O . LEU B 1 176 ? 11.82 5.117 11 1 98.31 176 LEU B O 1
ATOM 2920 N N . LEU B 1 177 ? 10.617 6.914 10.695 1 97.06 177 LEU B N 1
ATOM 2921 C CA . LEU B 1 177 ? 11.672 7.922 10.773 1 97.06 177 LEU B CA 1
ATOM 2922 C C . LEU B 1 177 ? 12.883 7.5 9.945 1 97.06 177 LEU B C 1
ATOM 2924 O O . LEU B 1 177 ? 14 7.469 10.453 1 97.06 177 LEU B O 1
ATOM 2928 N N . ASP B 1 178 ? 12.594 7.129 8.695 1 95.88 178 ASP B N 1
ATOM 2929 C CA . ASP B 1 178 ? 13.656 6.754 7.766 1 95.88 178 ASP B CA 1
ATOM 2930 C C . ASP B 1 178 ? 14.461 5.574 8.305 1 95.88 178 ASP B C 1
ATOM 2932 O O . ASP B 1 178 ? 15.664 5.477 8.055 1 95.88 178 ASP B O 1
ATOM 2936 N N . GLY B 1 179 ? 13.836 4.762 9.102 1 96.56 179 GLY B N 1
ATOM 2937 C CA . GLY B 1 179 ? 14.453 3.531 9.57 1 96.56 179 GLY B CA 1
ATOM 2938 C C . GLY B 1 179 ? 15.289 3.725 10.828 1 96.56 179 GLY B C 1
ATOM 2939 O O . GLY B 1 179 ? 15.914 2.779 11.312 1 96.56 179 GLY B O 1
ATOM 2940 N N . THR B 1 180 ? 15.297 4.895 11.391 1 94.81 180 THR B N 1
ATOM 2941 C CA . THR B 1 180 ? 16.094 5.145 12.586 1 94.81 180 THR B CA 1
ATOM 2942 C C . THR B 1 180 ? 15.57 4.352 13.773 1 94.81 180 THR B C 1
ATOM 2944 O O . THR B 1 180 ? 16.297 4.094 14.734 1 94.81 180 THR B O 1
ATOM 2947 N N . VAL B 1 181 ? 14.367 3.924 13.711 1 95.12 181 VAL B N 1
ATOM 2948 C CA . VAL B 1 181 ? 13.742 3.184 14.805 1 95.12 181 VAL B CA 1
ATOM 2949 C C . VAL B 1 181 ? 14.469 1.857 15.016 1 95.12 181 VAL B C 1
ATOM 2951 O O . VAL B 1 181 ? 14.375 1.254 16.078 1 95.12 181 VAL B O 1
ATOM 2954 N N . GLU B 1 182 ? 15.164 1.385 14.047 1 91.75 182 GLU B N 1
ATOM 2955 C CA . GLU B 1 182 ? 15.852 0.098 14.125 1 91.75 182 GLU B CA 1
ATOM 2956 C C . GLU B 1 182 ? 17.188 0.231 14.836 1 91.75 182 GLU B C 1
ATOM 2958 O O . GLU B 1 182 ? 17.766 -0.764 15.289 1 91.75 182 GLU B O 1
ATOM 2963 N N . ASP B 1 183 ? 17.688 1.422 14.867 1 91.44 183 ASP B N 1
ATOM 2964 C CA . ASP B 1 183 ? 19.016 1.678 15.438 1 91.44 183 ASP B CA 1
ATOM 2965 C C . ASP B 1 183 ? 18.922 1.886 16.953 1 91.44 183 ASP B C 1
ATOM 2967 O O . ASP B 1 183 ? 18.641 2.992 17.406 1 91.44 183 ASP B O 1
ATOM 2971 N N . ALA B 1 184 ? 19.203 0.967 17.656 1 88.38 184 ALA B N 1
ATOM 2972 C CA . ALA B 1 184 ? 19.062 0.976 19.109 1 88.38 184 ALA B CA 1
ATOM 2973 C C . ALA B 1 184 ? 19.984 2.012 19.75 1 88.38 184 ALA B C 1
ATOM 2975 O O . ALA B 1 184 ? 19.766 2.418 20.891 1 88.38 184 ALA B O 1
ATOM 2976 N N . SER B 1 185 ? 20.969 2.385 19.031 1 91.31 185 SER B N 1
ATOM 2977 C CA . SER B 1 185 ? 21.906 3.338 19.594 1 91.31 185 SER B CA 1
ATOM 2978 C C . SER B 1 185 ? 21.359 4.758 19.562 1 91.31 185 SER B C 1
ATOM 2980 O O . SER B 1 185 ? 21.859 5.645 20.25 1 91.31 185 SER B O 1
ATOM 2982 N N . ARG B 1 186 ? 20.359 4.965 18.75 1 91.12 186 ARG B N 1
ATOM 2983 C CA . ARG B 1 186 ? 19.734 6.281 18.672 1 91.12 186 ARG B CA 1
ATOM 2984 C C . ARG B 1 186 ? 18.734 6.477 19.812 1 91.12 186 ARG B C 1
ATOM 2986 O O . ARG B 1 186 ? 17.766 5.723 19.922 1 91.12 186 ARG B O 1
ATOM 2993 N N . THR B 1 187 ? 19 7.488 20.641 1 90.5 187 THR B N 1
ATOM 2994 C CA . THR B 1 187 ? 18.172 7.637 21.828 1 90.5 187 THR B CA 1
ATOM 2995 C C . THR B 1 187 ? 17.562 9.031 21.891 1 90.5 187 THR B C 1
ATOM 2997 O O . THR B 1 187 ? 16.984 9.422 22.922 1 90.5 187 THR B O 1
ATOM 3000 N N . ASP B 1 188 ? 17.688 9.719 20.797 1 94.69 188 ASP B N 1
ATOM 3001 C CA . ASP B 1 188 ? 17.047 11.031 20.781 1 94.69 188 ASP B CA 1
ATOM 3002 C C . ASP B 1 188 ? 15.539 10.906 20.953 1 94.69 188 ASP B C 1
ATOM 3004 O O . ASP B 1 188 ? 14.961 9.852 20.688 1 94.69 188 ASP B O 1
ATOM 3008 N N . ARG B 1 189 ? 14.898 11.953 21.391 1 95.19 189 ARG B N 1
ATOM 3009 C CA . ARG B 1 189 ? 13.5 11.969 21.797 1 95.19 189 ARG B CA 1
ATOM 3010 C C . ARG B 1 189 ? 12.594 11.516 20.656 1 95.19 189 ARG B C 1
ATOM 3012 O O . ARG B 1 189 ? 11.672 10.719 20.859 1 95.19 189 ARG B O 1
ATOM 3019 N N . ASP B 1 190 ? 12.766 12.016 19.484 1 95.56 190 ASP B N 1
ATOM 3020 C CA . ASP B 1 190 ? 11.922 11.68 18.344 1 95.56 190 ASP B CA 1
ATOM 3021 C C . ASP B 1 190 ? 12.031 10.195 18 1 95.56 190 ASP B C 1
ATOM 3023 O O . ASP B 1 190 ? 11.016 9.531 17.781 1 95.56 190 ASP B O 1
ATOM 3027 N N . THR B 1 191 ? 13.258 9.719 17.953 1 96.94 191 THR B N 1
ATOM 3028 C CA . THR B 1 191 ? 13.469 8.312 17.625 1 96.94 191 THR B CA 1
ATOM 3029 C C . THR B 1 191 ? 12.859 7.414 18.703 1 96.94 191 THR B C 1
ATOM 3031 O O . THR B 1 191 ? 12.195 6.426 18.375 1 96.94 191 THR B O 1
ATOM 3034 N N . ALA B 1 192 ? 13.078 7.785 19.938 1 96.94 192 ALA B N 1
ATOM 3035 C CA . ALA B 1 192 ? 12.5 7.012 21.031 1 96.94 192 ALA B CA 1
ATOM 3036 C C . ALA B 1 192 ? 10.977 6.988 20.953 1 96.94 192 ALA B C 1
ATOM 3038 O O . ALA B 1 192 ? 10.352 5.941 21.141 1 96.94 192 ALA B O 1
ATOM 3039 N N . ALA B 1 193 ? 10.367 8.141 20.672 1 97.62 193 ALA B N 1
ATOM 3040 C CA . ALA B 1 193 ? 8.914 8.242 20.547 1 97.62 193 ALA B CA 1
ATOM 3041 C C . ALA B 1 193 ? 8.414 7.402 19.375 1 97.62 193 ALA B C 1
ATOM 3043 O O . ALA B 1 193 ? 7.41 6.691 19.5 1 97.62 193 ALA B O 1
ATOM 3044 N N . ALA B 1 194 ? 9.086 7.496 18.281 1 98.06 194 ALA B N 1
ATOM 3045 C CA . ALA B 1 194 ? 8.703 6.73 17.094 1 98.06 194 ALA B CA 1
ATOM 3046 C C . ALA B 1 194 ? 8.82 5.23 17.344 1 98.06 194 ALA B C 1
ATOM 3048 O O . ALA B 1 194 ? 7.969 4.453 16.906 1 98.06 194 ALA B O 1
ATOM 3049 N N . ARG B 1 195 ? 9.867 4.832 17.984 1 97.62 195 ARG B N 1
ATOM 3050 C CA . ARG B 1 195 ? 10.062 3.426 18.328 1 97.62 195 ARG B CA 1
ATOM 3051 C C . ARG B 1 195 ? 8.938 2.902 19.203 1 97.62 195 ARG B C 1
ATOM 3053 O O . ARG B 1 195 ? 8.406 1.818 18.953 1 97.62 195 ARG B O 1
ATOM 3060 N N . LEU B 1 196 ? 8.672 3.668 20.234 1 97.25 196 LEU B N 1
ATOM 3061 C CA . LEU B 1 196 ? 7.566 3.291 21.109 1 97.25 196 LEU B CA 1
ATOM 3062 C C . LEU B 1 196 ? 6.262 3.191 20.344 1 97.25 196 LEU B C 1
ATOM 3064 O O . LEU B 1 196 ? 5.504 2.232 20.5 1 97.25 196 LEU B O 1
ATOM 3068 N N . ALA B 1 197 ? 5.992 4.168 19.5 1 98.5 197 ALA B N 1
ATOM 3069 C CA . ALA B 1 197 ? 4.789 4.148 18.672 1 98.5 197 ALA B CA 1
ATOM 3070 C C . ALA B 1 197 ? 4.754 2.908 17.781 1 98.5 197 ALA B C 1
ATOM 3072 O O . ALA B 1 197 ? 3.719 2.248 17.672 1 98.5 197 ALA B O 1
ATOM 3073 N N . ASP B 1 198 ? 5.855 2.627 17.156 1 98.38 198 ASP B N 1
ATOM 3074 C CA . ASP B 1 198 ? 5.938 1.471 16.266 1 98.38 198 ASP B CA 1
ATOM 3075 C C . ASP B 1 198 ? 5.59 0.182 17.016 1 98.38 198 ASP B C 1
ATOM 3077 O O . ASP B 1 198 ? 4.781 -0.617 16.531 1 98.38 198 ASP B O 1
ATOM 3081 N N . GLN B 1 199 ? 6.16 0.004 18.156 1 97.06 199 GLN B N 1
ATOM 3082 C CA . GLN B 1 199 ? 5.91 -1.182 18.969 1 97.06 199 GLN B CA 1
ATOM 3083 C C . GLN B 1 199 ? 4.438 -1.271 19.375 1 97.06 199 GLN B C 1
ATOM 3085 O O . GLN B 1 199 ? 3.818 -2.328 19.25 1 97.06 199 GLN B O 1
ATOM 3090 N N . GLN B 1 200 ? 3.852 -0.223 19.781 1 98.12 200 GLN B N 1
ATOM 3091 C CA . GLN B 1 200 ? 2.475 -0.223 20.266 1 98.12 200 GLN B CA 1
ATOM 3092 C C . GLN B 1 200 ? 1.489 -0.407 19.109 1 98.12 200 GLN B C 1
ATOM 3094 O O . GLN B 1 200 ? 0.486 -1.109 19.25 1 98.12 200 GLN B O 1
ATOM 3099 N N . LEU B 1 201 ? 1.75 0.228 18.016 1 98.31 201 LEU B N 1
ATOM 3100 C CA . LEU B 1 201 ? 0.86 0.112 16.875 1 98.31 201 LEU B CA 1
ATOM 3101 C C . LEU B 1 201 ? 0.835 -1.319 16.344 1 98.31 201 LEU B C 1
ATOM 3103 O O . LEU B 1 201 ? -0.214 -1.811 15.922 1 98.31 201 LEU B O 1
ATOM 3107 N N . LEU B 1 202 ? 1.963 -1.964 16.359 1 96.94 202 LEU B N 1
ATOM 3108 C CA . LEU B 1 202 ? 2.061 -3.336 15.875 1 96.94 202 LEU B CA 1
ATOM 3109 C C . LEU B 1 202 ? 1.182 -4.27 16.703 1 96.94 202 LEU B C 1
ATOM 3111 O O . LEU B 1 202 ? 0.718 -5.297 16.203 1 96.94 202 LEU B O 1
ATOM 3115 N N . GLU B 1 203 ? 0.9 -3.867 17.906 1 95.75 203 GLU B N 1
ATOM 3116 C CA . GLU B 1 203 ? 0.142 -4.707 18.828 1 95.75 203 GLU B CA 1
ATOM 3117 C C . GLU B 1 203 ? -1.296 -4.219 18.969 1 95.75 203 GLU B C 1
ATOM 3119 O O . GLU B 1 203 ? -2.043 -4.703 19.828 1 95.75 203 GLU B O 1
ATOM 3124 N N . LEU B 1 204 ? -1.662 -3.289 18.203 1 96.88 204 LEU B N 1
ATOM 3125 C CA . LEU B 1 204 ? -2.988 -2.693 18.328 1 96.88 204 LEU B CA 1
ATOM 3126 C C . LEU B 1 204 ? -4.074 -3.711 18 1 96.88 204 LEU B C 1
ATOM 3128 O O . LEU B 1 204 ? -4.105 -4.258 16.891 1 96.88 204 LEU B O 1
ATOM 3132 N N . GLU B 1 205 ? -4.934 -3.947 18.906 1 95.19 205 GLU B N 1
ATOM 3133 C CA . GLU B 1 205 ? -6.035 -4.883 18.688 1 95.19 205 GLU B CA 1
ATOM 3134 C C . GLU B 1 205 ? -7.043 -4.328 17.688 1 95.19 205 GLU B C 1
ATOM 3136 O O . GLU B 1 205 ? -7.324 -3.129 17.672 1 95.19 205 GLU B O 1
ATOM 3141 N N . GLY B 1 206 ? -7.57 -5.203 16.906 1 95.19 206 GLY B N 1
ATOM 3142 C CA . GLY B 1 206 ? -8.586 -4.809 15.945 1 95.19 206 GLY B CA 1
ATOM 3143 C C . GLY B 1 206 ? -8.016 -4.109 14.727 1 95.19 206 GLY B C 1
ATOM 3144 O O . GLY B 1 206 ? -8.75 -3.457 13.977 1 95.19 206 GLY B O 1
ATOM 3145 N N . ALA B 1 207 ? -6.676 -4.199 14.57 1 96.81 207 ALA B N 1
ATOM 3146 C CA . ALA B 1 207 ? -6.031 -3.523 13.445 1 96.81 207 ALA B CA 1
ATOM 3147 C C . ALA B 1 207 ? -5.133 -4.484 12.672 1 96.81 207 ALA B C 1
ATOM 3149 O O . ALA B 1 207 ? -4.441 -5.312 13.266 1 96.81 207 ALA B O 1
ATOM 3150 N N . ARG B 1 208 ? -5.254 -4.457 11.383 1 96.06 208 ARG B N 1
ATOM 3151 C CA . ARG B 1 208 ? -4.195 -5 10.531 1 96.06 208 ARG B CA 1
ATOM 3152 C C . ARG B 1 208 ? -3.141 -3.941 10.227 1 96.06 208 ARG B C 1
ATOM 3154 O O . ARG B 1 208 ? -3.461 -2.871 9.703 1 96.06 208 ARG B O 1
ATOM 3161 N N . VAL B 1 209 ? -1.91 -4.25 10.547 1 98.06 209 VAL B N 1
ATOM 3162 C CA . VAL B 1 209 ? -0.853 -3.248 10.453 1 98.06 209 VAL B CA 1
ATOM 3163 C C . VAL B 1 209 ? 0.061 -3.576 9.273 1 98.06 209 VAL B C 1
ATOM 3165 O O . VAL B 1 209 ? 0.534 -4.707 9.141 1 98.06 209 VAL B O 1
ATOM 3168 N N . VAL B 1 210 ? 0.236 -2.619 8.438 1 98.5 210 VAL B N 1
ATOM 3169 C CA . VAL B 1 210 ? 1.147 -2.691 7.301 1 98.5 210 VAL B CA 1
ATOM 3170 C C . VAL B 1 210 ? 2.178 -1.569 7.391 1 98.5 210 VAL B C 1
ATOM 3172 O O . VAL B 1 210 ? 1.83 -0.417 7.66 1 98.5 210 VAL B O 1
ATOM 3175 N N . ARG B 1 211 ? 3.367 -1.915 7.215 1 98.75 211 ARG B N 1
ATOM 3176 C CA . ARG B 1 211 ? 4.445 -0.932 7.168 1 98.75 211 ARG B CA 1
ATOM 3177 C C . ARG B 1 211 ? 5.176 -0.985 5.832 1 98.75 211 ARG B C 1
ATOM 3179 O O . ARG B 1 211 ? 5.555 -2.062 5.367 1 98.75 211 ARG B O 1
ATOM 3186 N N . LEU B 1 212 ? 5.285 0.142 5.145 1 98.75 212 LEU B N 1
ATOM 3187 C CA . LEU B 1 212 ? 5.82 0.224 3.789 1 98.75 212 LEU B CA 1
ATOM 3188 C C . LEU B 1 212 ? 6.938 1.261 3.707 1 98.75 212 LEU B C 1
ATOM 3190 O O . LEU B 1 212 ? 6.914 2.26 4.43 1 98.75 212 LEU B O 1
ATOM 3194 N N . PRO B 1 213 ? 7.879 1.069 2.783 1 98.06 213 PRO B N 1
ATOM 3195 C CA . PRO B 1 213 ? 8.969 2.027 2.59 1 98.06 213 PRO B CA 1
ATOM 3196 C C . PRO B 1 213 ? 8.586 3.176 1.659 1 98.06 213 PRO B C 1
ATOM 3198 O O . PRO B 1 213 ? 9.297 3.445 0.685 1 98.06 213 PRO B O 1
ATOM 3201 N N . ILE B 1 214 ? 7.559 3.824 1.947 1 97.94 214 ILE B N 1
ATOM 3202 C CA . ILE B 1 214 ? 7.156 5.074 1.312 1 97.94 214 ILE B CA 1
ATOM 3203 C C . ILE B 1 214 ? 7.195 6.207 2.336 1 97.94 214 ILE B C 1
ATOM 3205 O O . ILE B 1 214 ? 7.109 5.965 3.543 1 97.94 214 ILE B O 1
ATOM 3209 N N . ALA B 1 215 ? 7.363 7.453 1.817 1 96.44 215 ALA B N 1
ATOM 3210 C CA . ALA B 1 215 ? 7.652 8.57 2.713 1 96.44 215 ALA B CA 1
ATOM 3211 C C . ALA B 1 215 ? 8.852 8.258 3.607 1 96.44 215 ALA B C 1
ATOM 3213 O O . ALA B 1 215 ? 9.906 7.855 3.119 1 96.44 215 ALA B O 1
ATOM 3214 N N . ALA B 1 216 ? 8.93 8.461 4.871 1 97.12 216 ALA B N 1
ATOM 3215 C CA . ALA B 1 216 ? 10.008 8.141 5.797 1 97.12 216 ALA B CA 1
ATOM 3216 C C . ALA B 1 216 ? 9.75 6.816 6.508 1 97.12 216 ALA B C 1
ATOM 3218 O O . ALA B 1 216 ? 10.25 6.59 7.613 1 97.12 216 ALA B O 1
ATOM 3219 N N . GLY B 1 217 ? 9 5.91 5.816 1 98.44 217 GLY B N 1
ATOM 3220 C CA . GLY B 1 217 ? 8.484 4.707 6.445 1 98.44 217 GLY B CA 1
ATOM 3221 C C . GLY B 1 217 ? 7.102 4.895 7.043 1 98.44 217 GLY B C 1
ATOM 3222 O O . GLY B 1 217 ? 6.961 5.449 8.133 1 98.44 217 GLY B O 1
ATOM 3223 N N . ALA B 1 218 ? 6.078 4.387 6.316 1 98.81 218 ALA B N 1
ATOM 3224 C CA . ALA B 1 218 ? 4.695 4.637 6.727 1 98.81 218 ALA B CA 1
ATOM 3225 C C . ALA B 1 218 ? 4.105 3.416 7.426 1 98.81 218 ALA B C 1
ATOM 3227 O O . ALA B 1 218 ? 4.43 2.277 7.082 1 98.81 218 ALA B O 1
ATOM 3228 N N . THR B 1 219 ? 3.338 3.666 8.406 1 98.88 219 THR B N 1
ATOM 3229 C CA . THR B 1 219 ? 2.492 2.654 9.031 1 98.88 219 THR B CA 1
ATOM 3230 C C . THR B 1 219 ? 1.031 2.852 8.633 1 98.88 219 THR B C 1
ATOM 3232 O O . THR B 1 219 ? 0.486 3.947 8.781 1 98.88 219 THR B O 1
ATOM 3235 N N . ILE B 1 220 ? 0.439 1.848 8.047 1 98.81 220 ILE B N 1
ATOM 3236 C CA . ILE B 1 220 ? -0.963 1.818 7.648 1 98.81 220 ILE B CA 1
ATOM 3237 C C . ILE B 1 220 ? -1.729 0.823 8.516 1 98.81 220 ILE B C 1
ATOM 3239 O O . ILE B 1 220 ? -1.299 -0.32 8.688 1 98.81 220 ILE B O 1
ATOM 3243 N N . LEU B 1 221 ? -2.75 1.285 9.117 1 98.5 221 LEU B N 1
ATOM 3244 C CA . LEU B 1 221 ? -3.617 0.432 9.922 1 98.5 221 LEU B CA 1
ATOM 3245 C C . LEU B 1 221 ? -4.996 0.303 9.289 1 98.5 221 LEU B C 1
ATOM 3247 O O . LEU B 1 221 ? -5.613 1.308 8.922 1 98.5 221 LEU B O 1
ATOM 3251 N N . VAL B 1 222 ? -5.445 -0.885 9.062 1 96.81 222 VAL B N 1
ATOM 3252 C CA . VAL B 1 222 ? -6.805 -1.154 8.609 1 96.81 222 VAL B CA 1
ATOM 3253 C C . VAL B 1 222 ? -7.656 -1.643 9.781 1 96.81 222 VAL B C 1
ATOM 3255 O O . VAL B 1 222 ? -7.301 -2.613 10.453 1 96.81 222 VAL B O 1
ATOM 3258 N N . LYS B 1 223 ? -8.742 -0.88 9.992 1 95.56 223 LYS B N 1
ATOM 3259 C CA . LYS B 1 223 ? -9.602 -1.205 11.125 1 95.56 223 LYS B CA 1
ATOM 3260 C C . LYS B 1 223 ? -10.445 -2.439 10.836 1 95.56 223 LYS B C 1
ATOM 3262 O O . LYS B 1 223 ? -11.133 -2.506 9.812 1 95.56 223 LYS B O 1
ATOM 3267 N N . GLY B 1 224 ? -10.383 -3.447 11.781 1 87.56 224 GLY B N 1
ATOM 3268 C CA . GLY B 1 224 ? -11.141 -4.68 11.648 1 87.56 224 GLY B CA 1
ATOM 3269 C C . GLY B 1 224 ? -12.273 -4.793 12.648 1 87.56 224 GLY B C 1
ATOM 3270 O O . GLY B 1 224 ? -12.328 -4.043 13.625 1 87.56 224 GLY B O 1
#

Organism: NCBI:txid1408189

Sequence (448 aa):
MSDTSSSSSPLTALDAVVQHVNATTPQSDAIGRAVESAREYGVAVPDAMTGAFLTAMMSLASARRTGHPAAVIASPAAGVVGLHLMAGLADDGVLTCIDPELEHQALAKQAFRDAGIRPNRQRFLPSPPTEVMDRLAPSSYDLVYLDVEPSAILAAQEKAWPLLREGGVLVIPGALLDGTVEDASRTDRDTAAARLADQQLLELEGARVVRLPIAAGATILVKGMSDTSSSSSPLTALDAVVQHVNATTPQSDAIGRAVESAREYGVAVPDAMTGAFLTAMMSLASARRTGHPAAVIASPAAGVVGLHLMAGLADDGVLTCIDPELEHQALAKQAFRDAGIRPNRQRFLPSPPTEVMDRLAPSSYDLVYLDVEPSAILAAQEKAWPLLREGGVLVIPGALLDGTVEDASRTDRDTAAARLADQQLLELEGARVVRLPIAAGATILVKG

InterPro domains:
  IPR002935 Class I-like SAM-dependent O-methyltransferase [PF01596] (51-222)
  IPR002935 Class I-like SAM-dependent O-methyltransferase [PS51682] (8-224)
  IPR029063 S-adenosyl-L-methionine-dependent methyltransferase superfamily [G3DSA:3.40.50.150] (11-223)
  IPR029063 S-adenosyl-L-methionine-dependent methyltransferase superfamily [SSF53335] (77-223)
  IPR050362 Cation-dependent O-methyltransferase [PTHR10509] (48-222)

Secondary structure (DSSP, 8-state):
------------HHHHHHHHHHHHS---HHHHHHHHHHHHTT-----HHHHHHHHHHHHHHHTT-SS--EEEEE--STTHHHHHHHHHS-TT-EEEEE-S-HHHHHHHHHHHHHHT--GGGEEEE-S-HHHHGGGSPTT-EEEEEE---GGGHHHHHHHHGGGEEEEEEEEETTTTGGGGGG-TT---HHHHHHHHHHHHHHT-TTEEEEEESSTT-EEEEEE-/------------HHHHHHHHHHHHS---HHHHHHHHHHHHTT-----HHHHHHHHHHHHHHHTT-SS--EEEEE--STTHHHHHHHHHS-TT-EEEEE-S-HHHHHHHHHHHHHHT--GGGEEEE-S-HHHHGGGSPTT-EEEEEE---GGGHHHHHHHHGGGEEEEEEEEETTTTGGGGGG-TT---HHHHHHHHHHHHHHT-TTEEEEEESSTTSEEEEEE-

Solvent-accessible surface area (backbone atoms only — not comparable to full-atom values): 22853 Å² total; per-residue (Å²): 135,82,80,76,72,74,76,67,72,80,73,50,47,61,51,36,27,49,53,43,42,43,72,66,48,87,73,54,68,49,50,52,51,22,49,53,53,21,53,77,70,70,37,69,61,77,53,53,43,46,38,40,42,43,17,50,50,31,31,50,38,41,50,71,49,88,70,70,39,26,34,39,35,29,48,64,29,22,29,41,63,55,54,28,34,54,72,20,38,57,93,77,23,35,39,36,40,26,39,58,49,64,68,39,50,52,42,22,52,50,34,35,53,72,59,66,52,60,65,90,33,50,43,79,43,77,33,53,53,74,76,47,43,81,77,51,66,61,52,51,23,26,34,37,40,48,57,65,58,45,78,42,45,57,62,38,46,64,46,49,55,56,27,34,25,80,57,10,37,40,38,26,44,54,44,33,55,40,21,47,52,67,40,81,84,55,70,51,69,52,44,45,31,21,35,52,38,50,58,50,55,71,65,38,80,57,47,49,65,30,60,46,74,40,78,32,18,20,39,34,35,35,32,96,134,80,76,77,71,76,76,68,71,78,72,49,46,61,52,36,27,49,53,43,40,44,73,65,47,87,72,54,70,46,50,52,50,20,50,54,53,21,52,76,70,72,35,68,62,78,52,51,42,45,37,40,42,43,17,50,50,32,33,50,38,41,48,70,48,86,69,68,38,26,34,40,36,30,47,64,29,19,31,40,62,54,54,28,34,53,73,20,36,56,94,77,22,36,40,36,40,27,37,56,49,64,68,38,50,52,42,20,52,49,32,35,53,70,60,66,53,58,66,89,35,50,45,78,41,77,33,54,54,74,75,47,43,80,75,51,66,62,52,51,22,24,34,38,39,46,56,65,56,43,77,43,44,56,62,38,46,63,47,49,56,57,26,34,24,82,56,9,36,40,38,25,43,54,46,32,56,40,21,47,51,67,40,79,84,56,71,51,67,52,43,46,31,20,36,52,39,49,59,52,56,72,64,38,80,57,46,49,64,31,58,45,74,40,77,30,19,19,40,36,34,35,33,96